Protein AF-A0A3B7TYJ6-F1 (afdb_monomer)

Foldseek 3Di:
DPPVVVVVVVLVVLVVVCVVVVVDDPDPPPPPDDPVVVVVVVVVVVVVVDDPDDPDDDDDDDDDDDDPVVVVVVVVLVVVLVVLLVVCLVVLPQLLVSCVSNVQDADQPVPPGRPSNVSSLVSVLSSCVPPDPVRDCDLVNVVVSVVVHDDLLSQLLVLVVLCVPVSSLQVSLRNLLVLCVDPVNNVSNLVSCLVVLPDLVRNLVSVPLLDQPDPPSLSSLLSSLVSLVVSLVSCVVVPPPPDRDPLLLSLVVNLVSVVSRDPLVVLLVSLVVCCPPPPSVVVSVSNVVSSCLVVVLVVCLPPPLDDLLVLCVVLVVLADPLLPDPSVVSSLSSLVSSQVDPPDDHCALLNVLVSNVVRHPPPPLALSVLLSLLVCLVSPVVSVVSSVRNLLSSLVVCVVVVPALLNLVVVVCVVVVNCCLPPVNLPGSSVVSSLVSLLVLLVPDPDVVLSVVLVVCVVVSNSNVSSCSSNVNDDD

Structure (mmCIF, N/CA/C/O backbone):
data_AF-A0A3B7TYJ6-F1
#
_entry.id   AF-A0A3B7TYJ6-F1
#
loop_
_atom_site.group_PDB
_atom_site.id
_atom_site.type_symbol
_atom_site.label_atom_id
_atom_site.label_alt_id
_atom_site.label_comp_id
_atom_site.label_asym_id
_atom_site.label_entity_id
_atom_site.label_seq_id
_atom_site.pdbx_PDB_ins_code
_atom_site.Cartn_x
_atom_site.Cartn_y
_atom_site.Cartn_z
_atom_site.occupancy
_atom_site.B_iso_or_equiv
_atom_site.auth_seq_id
_atom_site.auth_comp_id
_atom_site.auth_asym_id
_atom_site.auth_atom_id
_atom_site.pdbx_PDB_model_num
ATOM 1 N N . MET A 1 1 ? 13.142 -2.085 -59.074 1.00 41.47 1 MET A N 1
ATOM 2 C CA . MET A 1 1 ? 12.871 -3.526 -58.830 1.00 41.47 1 MET A CA 1
ATOM 3 C C . MET A 1 1 ? 14.109 -4.386 -58.510 1.00 41.47 1 MET A C 1
ATOM 5 O O . MET A 1 1 ? 13.929 -5.422 -57.892 1.00 41.47 1 MET A O 1
ATOM 9 N N . ARG A 1 2 ? 15.361 -3.999 -58.832 1.00 39.50 2 ARG A N 1
ATOM 10 C CA . ARG A 1 2 ? 16.549 -4.863 -58.598 1.00 39.50 2 ARG A CA 1
ATOM 11 C C . ARG A 1 2 ? 17.069 -4.937 -57.145 1.00 39.50 2 ARG A C 1
ATOM 13 O O . ARG A 1 2 ? 17.611 -5.964 -56.757 1.00 39.50 2 ARG A O 1
ATOM 20 N N . GLY A 1 3 ? 16.852 -3.913 -56.312 1.00 37.16 3 GLY A N 1
ATOM 21 C CA . GLY A 1 3 ? 17.405 -3.866 -54.943 1.00 37.16 3 GLY A CA 1
ATOM 22 C C . GLY A 1 3 ? 16.744 -4.796 -53.909 1.00 37.16 3 GLY A C 1
ATOM 23 O O . GLY A 1 3 ? 17.413 -5.269 -52.994 1.00 37.16 3 GLY A O 1
ATOM 24 N N . HIS A 1 4 ? 15.449 -5.106 -54.050 1.00 40.53 4 HIS A N 1
ATOM 25 C CA . HIS A 1 4 ? 14.736 -5.985 -53.107 1.00 40.53 4 HIS A CA 1
ATOM 26 C C . HIS A 1 4 ? 15.071 -7.472 -53.302 1.00 40.53 4 HIS A C 1
ATOM 28 O O . HIS A 1 4 ? 15.189 -8.199 -52.317 1.00 40.53 4 HIS A O 1
ATOM 34 N N . ASN A 1 5 ? 15.304 -7.903 -54.546 1.00 40.59 5 ASN A N 1
ATOM 35 C CA . ASN A 1 5 ? 15.668 -9.289 -54.857 1.00 40.59 5 ASN A CA 1
ATOM 36 C C . ASN A 1 5 ? 17.101 -9.621 -54.423 1.00 40.59 5 ASN A C 1
ATOM 38 O O . ASN A 1 5 ? 17.347 -10.728 -53.955 1.00 40.59 5 ASN A O 1
ATOM 42 N N . LEU A 1 6 ? 18.025 -8.652 -54.476 1.00 42.81 6 LEU A N 1
ATOM 43 C CA . LEU A 1 6 ? 19.396 -8.842 -53.986 1.00 42.81 6 LEU A CA 1
ATOM 44 C C . LEU A 1 6 ? 19.444 -9.065 -52.467 1.00 42.81 6 LEU A C 1
ATOM 46 O O . LEU A 1 6 ? 20.169 -9.933 -51.996 1.00 42.81 6 LEU A O 1
ATOM 50 N N . ARG A 1 7 ? 18.633 -8.325 -51.696 1.00 47.78 7 ARG A N 1
ATOM 51 C CA . ARG A 1 7 ? 18.534 -8.498 -50.234 1.00 47.78 7 ARG A CA 1
ATOM 52 C C . ARG A 1 7 ? 17.942 -9.856 -49.850 1.00 47.78 7 ARG A C 1
ATOM 54 O O . ARG A 1 7 ? 18.390 -10.457 -48.880 1.00 47.78 7 ARG A O 1
ATOM 61 N N . PHE A 1 8 ? 16.967 -10.345 -50.618 1.00 47.88 8 PHE A N 1
ATOM 62 C CA . PHE A 1 8 ? 16.379 -11.673 -50.417 1.00 47.88 8 PHE A CA 1
ATOM 63 C C . PHE A 1 8 ? 17.367 -12.799 -50.736 1.00 47.88 8 PHE A C 1
ATOM 65 O O . PHE A 1 8 ? 17.486 -13.737 -49.951 1.00 47.88 8 PHE A O 1
ATOM 72 N N . LEU A 1 9 ? 18.118 -12.682 -51.837 1.00 48.00 9 LEU A N 1
ATOM 73 C CA . LEU A 1 9 ? 19.169 -13.642 -52.180 1.00 48.00 9 LEU A CA 1
ATOM 74 C C . LEU A 1 9 ? 20.284 -13.640 -51.128 1.00 48.00 9 LEU A C 1
ATOM 76 O O . LEU A 1 9 ? 20.751 -14.696 -50.727 1.00 48.00 9 LEU A O 1
ATOM 80 N N . PHE A 1 10 ? 20.664 -12.461 -50.631 1.00 54.88 10 PHE A N 1
ATOM 81 C CA . PHE A 1 10 ? 21.682 -12.314 -49.595 1.00 54.88 10 PHE A CA 1
ATOM 82 C C . PHE A 1 10 ? 21.252 -12.940 -48.263 1.00 54.88 10 PHE A C 1
ATOM 84 O O . PHE A 1 10 ? 22.028 -13.672 -47.662 1.00 54.88 10 PHE A O 1
ATOM 91 N N . LEU A 1 11 ? 20.001 -12.742 -47.831 1.00 51.31 11 LEU A N 1
ATOM 92 C CA . LEU A 1 11 ? 19.458 -13.404 -46.638 1.00 51.31 11 LEU A CA 1
ATOM 93 C C . LEU A 1 11 ? 19.354 -14.925 -46.811 1.00 51.31 11 LEU A C 1
ATOM 95 O O . LEU A 1 11 ? 19.630 -15.656 -45.865 1.00 51.31 11 LEU A O 1
ATOM 99 N N . ALA A 1 12 ? 19.004 -15.412 -48.006 1.00 54.34 12 ALA A N 1
ATOM 100 C CA . ALA A 1 12 ? 18.980 -16.843 -48.306 1.00 54.34 12 ALA A CA 1
ATOM 101 C C . ALA A 1 12 ? 20.392 -17.455 -48.320 1.00 54.34 12 ALA A C 1
ATOM 103 O O . ALA A 1 12 ? 20.590 -18.548 -47.797 1.00 54.34 12 ALA A O 1
ATOM 104 N N . VAL A 1 13 ? 21.382 -16.731 -48.850 1.00 59.53 13 VAL A N 1
ATOM 105 C CA . VAL A 1 13 ? 22.797 -17.132 -48.851 1.00 59.53 13 VAL A CA 1
ATOM 106 C C . VAL A 1 13 ? 23.389 -17.073 -47.446 1.00 59.53 13 VAL A C 1
ATOM 108 O O . VAL A 1 13 ? 24.107 -17.989 -47.076 1.00 59.53 13 VAL A O 1
ATOM 111 N N . ILE A 1 14 ? 23.051 -16.072 -46.628 1.00 59.75 14 ILE A N 1
ATOM 112 C CA . ILE A 1 14 ? 23.445 -16.022 -45.212 1.00 59.75 14 ILE A CA 1
ATOM 113 C C . ILE A 1 14 ? 22.785 -17.160 -44.440 1.00 59.75 14 ILE A C 1
ATOM 115 O O . ILE A 1 14 ? 23.466 -17.837 -43.683 1.00 59.75 14 ILE A O 1
ATOM 119 N N . ALA A 1 15 ? 21.493 -17.419 -44.643 1.00 53.84 15 ALA A N 1
ATOM 120 C CA . ALA A 1 15 ? 20.815 -18.539 -44.000 1.00 53.84 15 ALA A CA 1
ATOM 121 C C . ALA A 1 15 ? 21.453 -19.878 -44.403 1.00 53.84 15 ALA A C 1
ATOM 123 O O . ALA A 1 15 ? 21.712 -20.710 -43.539 1.00 53.84 15 ALA A O 1
ATOM 124 N N . ALA A 1 16 ? 21.789 -20.061 -45.683 1.00 55.16 16 ALA A N 1
ATOM 125 C CA . ALA A 1 16 ? 22.496 -21.242 -46.174 1.00 55.16 16 ALA A CA 1
ATOM 126 C C . ALA A 1 16 ? 23.935 -21.332 -45.638 1.00 55.16 16 ALA A C 1
ATOM 128 O O . ALA A 1 16 ? 24.367 -22.406 -45.237 1.00 55.16 16 ALA A O 1
ATOM 129 N N . ALA A 1 17 ? 24.664 -20.217 -45.566 1.00 56.53 17 ALA A N 1
ATOM 130 C CA . ALA A 1 17 ? 26.027 -20.155 -45.046 1.00 56.53 17 ALA A CA 1
ATOM 131 C C . ALA A 1 17 ? 26.075 -20.383 -43.532 1.00 56.53 17 ALA A C 1
ATOM 133 O O . ALA A 1 17 ? 26.968 -21.070 -43.059 1.00 56.53 17 ALA A O 1
ATOM 134 N N . VAL A 1 18 ? 25.097 -19.882 -42.773 1.00 55.88 18 VAL A N 1
ATOM 135 C CA . VAL A 1 18 ? 24.935 -20.163 -41.339 1.00 55.88 18 VAL A CA 1
ATOM 136 C C . VAL A 1 18 ? 24.569 -21.632 -41.136 1.00 55.88 18 VAL A C 1
ATOM 138 O O . VAL A 1 18 ? 25.150 -22.282 -40.278 1.00 55.88 18 VAL A O 1
ATOM 141 N N . VAL A 1 19 ? 23.685 -22.202 -41.961 1.00 53.12 19 VAL A N 1
ATOM 142 C CA . VAL A 1 19 ? 23.383 -23.645 -41.936 1.00 53.12 19 VAL A CA 1
ATOM 143 C C . VAL A 1 19 ? 24.627 -24.486 -42.256 1.00 53.12 19 VAL A C 1
ATOM 145 O O . VAL A 1 19 ? 24.863 -25.489 -41.587 1.00 53.12 19 VAL A O 1
ATOM 148 N N . LEU A 1 20 ? 25.459 -24.066 -43.214 1.00 49.47 20 LEU A N 1
ATOM 149 C CA . LEU A 1 20 ? 26.693 -24.761 -43.601 1.00 49.47 20 LEU A CA 1
ATOM 150 C C . LEU A 1 20 ? 27.824 -24.601 -42.572 1.00 49.47 20 LEU A C 1
ATOM 152 O O . LEU A 1 20 ? 28.502 -25.577 -42.263 1.00 49.47 20 LEU A O 1
ATOM 156 N N . LEU A 1 21 ? 27.997 -23.411 -41.988 1.00 50.72 21 LEU A N 1
ATOM 157 C CA . LEU A 1 21 ? 28.971 -23.144 -40.920 1.00 50.72 21 LEU A CA 1
ATOM 158 C C . LEU A 1 21 ? 28.621 -23.891 -39.627 1.00 50.72 21 LEU A C 1
ATOM 160 O O . LEU A 1 21 ? 29.517 -24.307 -38.902 1.00 50.72 21 LEU A O 1
ATOM 164 N N . MET A 1 22 ? 27.330 -24.092 -39.354 1.00 51.97 22 MET A N 1
ATOM 165 C CA . MET A 1 22 ? 26.836 -24.768 -38.147 1.00 51.97 22 MET A CA 1
ATOM 166 C C . MET A 1 22 ? 26.726 -26.294 -38.316 1.00 51.97 22 MET A C 1
ATOM 168 O O . MET A 1 22 ? 26.668 -27.017 -37.323 1.00 51.97 22 MET A O 1
ATOM 172 N N . ALA A 1 23 ? 26.718 -26.803 -39.556 1.00 51.00 23 ALA A N 1
ATOM 173 C CA . ALA A 1 23 ? 26.835 -28.234 -39.850 1.00 51.00 23 ALA A CA 1
ATOM 174 C C . ALA A 1 23 ? 28.272 -28.768 -39.650 1.00 51.00 23 ALA A C 1
ATOM 176 O O . ALA A 1 23 ? 28.469 -29.976 -39.508 1.00 51.00 23 ALA A O 1
ATOM 177 N N . GLY A 1 24 ? 29.274 -27.883 -39.597 1.00 39.56 24 GLY A N 1
ATOM 178 C CA . GLY A 1 24 ? 30.649 -28.212 -39.227 1.00 39.56 24 GLY A CA 1
ATOM 179 C C . GLY A 1 24 ? 30.872 -28.075 -37.719 1.00 39.56 24 GLY A C 1
ATOM 180 O O . GLY A 1 24 ? 30.651 -27.013 -37.147 1.00 39.56 24 GLY A O 1
ATOM 181 N N . LYS A 1 25 ? 31.322 -29.148 -37.057 1.00 42.53 25 LYS A N 1
ATOM 182 C CA . LYS A 1 25 ? 31.663 -29.162 -35.621 1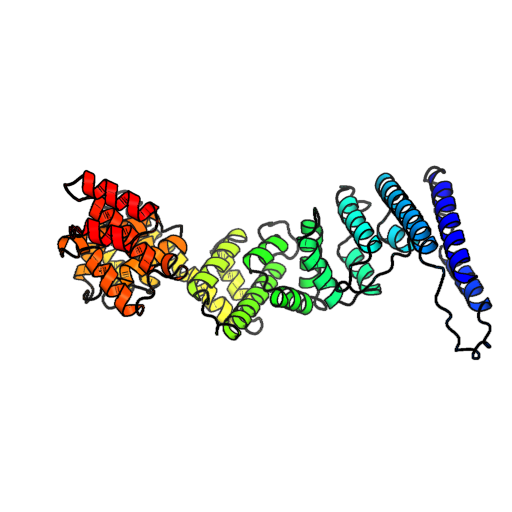.00 42.53 25 LYS A CA 1
ATOM 183 C C . LYS A 1 25 ? 32.537 -27.954 -35.229 1.00 42.53 25 LYS A C 1
ATOM 185 O O . LYS A 1 25 ? 33.644 -27.793 -35.739 1.00 42.53 25 LYS A O 1
ATOM 190 N N . GLN A 1 26 ? 32.058 -27.166 -34.261 1.00 58.06 26 GLN A N 1
ATOM 191 C CA . GLN A 1 26 ? 32.816 -26.146 -33.527 1.00 58.06 26 GLN A CA 1
ATOM 192 C C . GLN A 1 26 ? 34.172 -26.705 -33.066 1.00 58.06 26 GLN A C 1
ATOM 194 O O . GLN A 1 26 ? 34.207 -27.525 -32.149 1.00 58.06 26 GLN A O 1
ATOM 199 N N . ARG A 1 27 ? 35.273 -26.246 -33.679 1.00 40.56 27 ARG A N 1
ATOM 200 C CA . ARG A 1 27 ? 36.552 -25.962 -32.987 1.00 40.56 27 ARG A CA 1
ATOM 201 C C . ARG A 1 27 ? 37.657 -25.361 -33.862 1.00 40.56 27 ARG A C 1
ATOM 203 O O . ARG A 1 27 ? 38.569 -24.793 -33.286 1.00 40.56 27 ARG A O 1
ATOM 210 N N . GLN A 1 28 ? 37.592 -25.413 -35.197 1.00 40.03 28 GLN A N 1
ATOM 211 C CA . GLN A 1 28 ? 38.729 -24.975 -36.038 1.00 40.03 28 GLN A CA 1
ATOM 212 C C . GLN A 1 28 ? 38.506 -23.737 -36.927 1.00 40.03 28 GLN A C 1
ATOM 214 O O . GLN A 1 28 ? 39.451 -23.274 -37.551 1.00 40.03 28 GLN A O 1
ATOM 219 N N . CYS A 1 29 ? 37.313 -23.136 -36.972 1.00 37.97 29 CYS A N 1
ATOM 220 C CA . CYS A 1 29 ? 37.061 -22.003 -37.882 1.00 37.97 29 CYS A CA 1
ATOM 221 C C . CYS A 1 29 ? 37.241 -20.602 -37.270 1.00 37.97 29 CYS A C 1
ATOM 223 O O . CYS A 1 29 ? 37.058 -19.618 -37.981 1.00 37.97 29 CYS A O 1
ATOM 225 N N . LEU A 1 30 ? 37.605 -20.481 -35.988 1.00 40.22 30 LEU A N 1
ATOM 226 C CA . LEU A 1 30 ? 37.759 -19.166 -35.346 1.00 40.22 30 LEU A CA 1
ATOM 227 C C . LEU A 1 30 ? 39.056 -18.425 -35.724 1.00 40.22 30 LEU A C 1
ATOM 229 O O . LEU A 1 30 ? 39.147 -17.235 -35.448 1.00 40.22 30 LEU A O 1
ATOM 233 N N . GLU A 1 31 ? 40.011 -19.061 -36.411 1.00 37.56 31 GLU A N 1
ATOM 234 C CA . GLU A 1 31 ? 41.282 -18.409 -36.780 1.00 37.56 31 GLU A CA 1
ATOM 235 C C . GLU A 1 31 ? 41.363 -17.865 -38.218 1.00 37.56 31 GLU A C 1
ATOM 237 O O . GLU A 1 31 ? 42.342 -17.205 -38.548 1.00 37.56 31 GLU A O 1
ATOM 242 N N . LEU A 1 32 ? 40.359 -18.060 -39.086 1.00 37.50 32 LEU A N 1
ATOM 243 C CA . LEU A 1 32 ? 40.518 -17.742 -40.522 1.00 37.50 32 LEU A CA 1
ATOM 244 C C . LEU A 1 32 ? 39.551 -16.722 -41.128 1.00 37.50 32 LEU A C 1
ATOM 246 O O . LEU A 1 32 ? 39.594 -16.498 -42.336 1.00 37.50 32 LEU A O 1
ATOM 250 N N . ILE A 1 33 ? 38.703 -16.053 -40.345 1.00 43.50 33 ILE A N 1
ATOM 251 C CA . ILE A 1 33 ? 37.771 -15.068 -40.915 1.00 43.50 33 ILE A CA 1
ATOM 252 C C . ILE A 1 33 ? 37.774 -13.800 -40.068 1.00 43.50 33 ILE A C 1
ATOM 254 O O . ILE A 1 33 ? 36.984 -13.652 -39.136 1.00 43.50 33 ILE A O 1
ATOM 258 N N . SER A 1 34 ? 38.648 -12.848 -40.409 1.00 41.03 34 SER A N 1
ATOM 259 C CA . SER A 1 34 ? 38.498 -11.496 -39.881 1.00 41.03 34 SER A CA 1
ATOM 260 C C . SER A 1 34 ? 37.250 -10.866 -40.511 1.00 41.03 34 SER A C 1
ATOM 262 O O . SER A 1 34 ? 37.126 -10.692 -41.725 1.00 41.03 34 SER A O 1
ATOM 264 N N . ILE A 1 35 ? 36.287 -10.532 -39.655 1.00 45.75 35 ILE A N 1
ATOM 265 C CA . ILE A 1 35 ? 35.032 -9.836 -39.989 1.00 45.75 35 ILE A CA 1
ATOM 266 C C . ILE A 1 35 ? 35.306 -8.509 -40.733 1.00 45.75 35 ILE A C 1
ATOM 268 O O . ILE A 1 35 ? 34.479 -8.028 -41.509 1.00 45.75 35 ILE A O 1
ATOM 272 N N . GLU A 1 36 ? 36.508 -7.958 -40.564 1.00 41.59 36 GLU A N 1
ATOM 273 C CA . GLU A 1 36 ? 37.018 -6.774 -41.253 1.00 41.59 36 GLU A CA 1
ATOM 274 C C . GLU A 1 36 ? 37.175 -6.950 -42.775 1.00 41.59 36 GLU A C 1
ATOM 276 O O . GLU A 1 36 ? 37.028 -5.982 -43.522 1.00 41.59 36 GLU A O 1
ATOM 281 N N . TYR A 1 37 ? 37.439 -8.169 -43.260 1.00 44.19 37 TYR A N 1
ATOM 282 C CA . TYR A 1 37 ? 37.593 -8.437 -44.695 1.00 44.19 37 TYR A CA 1
ATOM 283 C C . TYR A 1 37 ? 36.244 -8.379 -45.428 1.00 44.19 37 TYR A C 1
ATOM 285 O O . TYR A 1 37 ? 36.121 -7.750 -46.481 1.00 44.19 37 TYR A O 1
ATOM 293 N N . PHE A 1 38 ? 35.199 -8.963 -44.834 1.00 43.06 38 PHE A N 1
ATOM 294 C CA . PHE A 1 38 ? 33.851 -8.944 -45.408 1.00 43.06 38 PHE A CA 1
ATOM 295 C C . PHE A 1 38 ? 33.183 -7.567 -45.310 1.00 43.06 38 PHE A C 1
ATOM 297 O O . PHE A 1 38 ? 32.465 -7.179 -46.234 1.00 43.06 38 PHE A O 1
ATOM 304 N N . SER A 1 39 ? 33.447 -6.789 -44.252 1.00 41.53 39 SER A N 1
ATOM 305 C CA . SER A 1 39 ? 32.905 -5.428 -44.141 1.00 41.53 39 SER A CA 1
ATOM 306 C C . SER A 1 39 ? 33.512 -4.476 -45.182 1.00 41.53 39 SER A C 1
ATOM 308 O O . SER A 1 39 ? 32.774 -3.711 -45.806 1.00 41.53 39 SER A O 1
ATOM 310 N N . LYS A 1 40 ? 34.823 -4.577 -45.454 1.00 43.22 40 LYS A N 1
ATOM 311 C CA . LYS A 1 40 ? 35.513 -3.779 -46.485 1.00 43.22 40 LYS A CA 1
ATOM 312 C C . LYS A 1 40 ? 35.042 -4.127 -47.902 1.00 43.22 40 LYS A C 1
ATOM 314 O O . LYS A 1 40 ? 34.790 -3.223 -48.696 1.00 43.22 40 LYS A O 1
ATOM 319 N N . GLN A 1 41 ? 34.838 -5.413 -48.198 1.00 44.75 41 GLN A N 1
ATOM 320 C CA . GLN A 1 41 ? 34.302 -5.874 -49.488 1.00 44.75 41 GLN A CA 1
ATOM 321 C C . GLN A 1 41 ? 32.851 -5.414 -49.718 1.00 44.75 41 GLN A C 1
ATOM 323 O O . GLN A 1 41 ? 32.492 -5.004 -50.821 1.00 44.75 41 GLN A O 1
ATOM 328 N N . TYR A 1 42 ? 32.018 -5.405 -48.672 1.00 42.72 42 TYR A N 1
ATOM 329 C CA . TYR A 1 42 ? 30.639 -4.920 -48.763 1.00 42.72 42 TYR A CA 1
ATOM 330 C C . TYR A 1 42 ? 30.565 -3.401 -48.992 1.00 42.72 42 TYR A C 1
ATOM 332 O O . TYR A 1 42 ? 29.799 -2.946 -49.841 1.00 42.72 42 TYR A O 1
ATOM 340 N N . ILE A 1 43 ? 31.394 -2.609 -48.301 1.00 44.34 43 ILE A N 1
ATOM 341 C CA . ILE A 1 43 ? 31.463 -1.152 -48.510 1.00 44.34 43 ILE A CA 1
ATOM 342 C C . ILE A 1 43 ? 31.942 -0.826 -49.935 1.00 44.34 43 ILE A C 1
ATOM 344 O O . ILE A 1 43 ? 31.362 0.046 -50.585 1.00 44.34 43 ILE A O 1
ATOM 348 N N . ALA A 1 44 ? 32.918 -1.568 -50.470 1.00 38.81 44 ALA A N 1
ATOM 349 C CA . ALA A 1 44 ? 33.373 -1.413 -51.854 1.00 38.81 44 ALA A CA 1
ATOM 350 C C . ALA A 1 44 ? 32.277 -1.774 -52.879 1.00 38.81 44 ALA A C 1
ATOM 352 O O . ALA A 1 44 ? 32.077 -1.057 -53.859 1.00 38.81 44 ALA A O 1
ATOM 353 N N . ALA A 1 45 ? 31.510 -2.839 -52.627 1.00 38.91 45 ALA A N 1
ATOM 354 C CA . ALA A 1 45 ? 30.429 -3.276 -53.511 1.00 38.91 45 ALA A CA 1
ATOM 355 C C . ALA A 1 45 ? 29.224 -2.316 -53.518 1.00 38.91 45 ALA A C 1
ATOM 357 O O . ALA A 1 45 ? 28.602 -2.125 -54.560 1.00 38.91 45 ALA A O 1
ATOM 358 N N . VAL A 1 46 ? 28.904 -1.686 -52.383 1.00 38.59 46 VAL A N 1
ATOM 359 C CA . VAL A 1 46 ? 27.815 -0.698 -52.281 1.00 38.59 46 VAL A CA 1
ATOM 360 C C . VAL A 1 46 ? 28.214 0.652 -52.892 1.00 38.59 46 VAL A C 1
ATOM 362 O O . VAL A 1 46 ? 27.378 1.307 -53.511 1.00 38.59 46 VAL A O 1
ATOM 365 N N . SER A 1 47 ? 29.489 1.041 -52.799 1.00 40.38 47 SER A N 1
ATOM 366 C CA . SER A 1 47 ? 29.999 2.293 -53.386 1.00 40.38 47 SER A CA 1
ATOM 367 C C . SER A 1 47 ? 29.925 2.300 -54.921 1.00 40.38 47 SER A C 1
ATOM 369 O O . SER A 1 47 ? 29.630 3.333 -55.517 1.00 40.38 47 SER A O 1
ATOM 371 N N . ASN A 1 48 ? 30.086 1.132 -55.556 1.00 36.72 48 ASN A N 1
ATOM 372 C CA . ASN A 1 48 ? 30.071 0.961 -57.016 1.00 36.72 48 ASN A CA 1
ATOM 373 C C . ASN A 1 48 ? 28.666 0.908 -57.655 1.00 36.72 48 ASN A C 1
ATOM 375 O O . ASN A 1 48 ? 28.557 0.727 -58.865 1.00 36.72 48 ASN A O 1
ATOM 379 N N . VAL A 1 49 ? 27.587 1.056 -56.877 1.00 39.81 49 VAL A N 1
ATOM 380 C CA . VAL A 1 49 ? 26.193 1.058 -57.381 1.00 39.81 49 VAL A CA 1
ATOM 381 C C . VAL A 1 49 ? 25.592 2.477 -57.412 1.00 39.81 49 VAL A C 1
ATOM 383 O O . VAL A 1 49 ? 24.417 2.664 -57.724 1.00 39.81 49 VAL A O 1
ATOM 386 N N . SER A 1 50 ? 26.399 3.501 -57.130 1.00 35.00 50 SER A N 1
ATOM 387 C CA . SER A 1 50 ? 25.970 4.903 -57.137 1.00 35.00 50 SER A CA 1
ATOM 388 C C . SER A 1 50 ? 26.103 5.505 -58.542 1.00 35.00 50 SER A C 1
ATOM 390 O O . SER A 1 50 ? 27.119 6.114 -58.858 1.00 35.00 50 SER A O 1
ATOM 392 N N . ASP A 1 51 ? 25.089 5.330 -59.389 1.00 32.69 51 ASP A N 1
ATOM 393 C CA . ASP A 1 51 ? 24.940 6.123 -60.618 1.00 32.69 51 ASP A CA 1
ATOM 394 C C . ASP A 1 51 ? 24.243 7.465 -60.274 1.00 32.69 51 ASP A C 1
ATOM 396 O O . ASP A 1 51 ? 23.162 7.424 -59.670 1.00 32.69 51 ASP A O 1
ATOM 400 N N . PRO A 1 52 ? 24.824 8.651 -60.568 1.00 35.16 52 PRO A N 1
ATOM 401 C CA . PRO A 1 52 ? 24.305 9.938 -60.094 1.00 35.16 52 PRO A CA 1
ATOM 402 C C . PRO A 1 52 ? 23.107 10.504 -60.872 1.00 35.16 52 PRO A C 1
ATOM 404 O O . PRO A 1 52 ? 22.558 11.517 -60.438 1.00 35.16 52 PRO A O 1
ATOM 407 N N . ASP A 1 53 ? 22.665 9.892 -61.974 1.00 35.06 53 ASP A N 1
ATOM 408 C CA . ASP A 1 53 ? 21.649 10.488 -62.853 1.00 35.06 53 ASP A CA 1
ATOM 409 C C . ASP A 1 53 ? 20.344 9.685 -62.919 1.00 35.06 53 ASP A C 1
ATOM 411 O O . ASP A 1 53 ? 20.125 8.814 -63.756 1.00 35.06 53 ASP A O 1
ATOM 415 N N . SER A 1 54 ? 19.40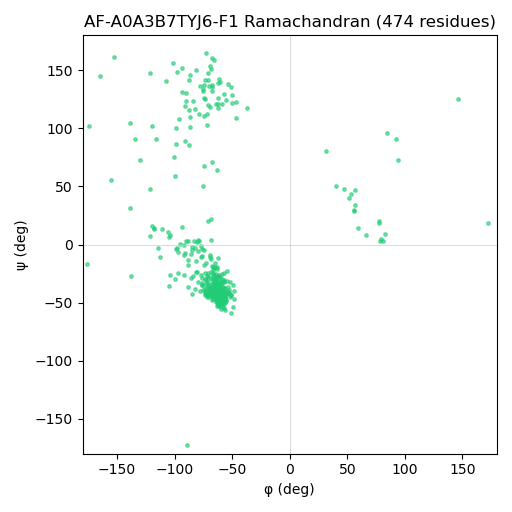4 10.014 -62.030 1.00 31.47 54 SER A N 1
ATOM 416 C CA . SER A 1 54 ? 17.978 9.715 -62.246 1.00 31.47 54 SER A CA 1
ATOM 417 C C . SER A 1 54 ? 17.065 10.667 -61.467 1.00 31.47 54 SER A C 1
ATOM 419 O O . SER A 1 54 ? 16.188 10.273 -60.699 1.00 31.47 54 SER A O 1
ATOM 421 N N . ARG A 1 55 ? 17.245 11.975 -61.691 1.00 32.59 55 ARG A N 1
ATOM 422 C CA . ARG A 1 55 ? 16.221 12.997 -61.414 1.00 32.59 55 ARG A CA 1
ATOM 423 C C . ARG A 1 55 ? 15.506 13.394 -62.707 1.00 32.59 55 ARG A C 1
ATOM 425 O O . ARG A 1 55 ? 15.717 14.482 -63.218 1.00 32.59 55 ARG A O 1
ATOM 432 N N . ALA A 1 56 ? 14.616 12.543 -63.205 1.00 32.09 56 ALA A N 1
ATOM 433 C CA . ALA A 1 56 ? 13.496 12.959 -64.052 1.00 32.09 56 ALA A CA 1
ATOM 434 C C . ALA A 1 56 ? 12.468 11.822 -64.139 1.00 32.09 56 ALA A C 1
ATOM 436 O O . ALA A 1 56 ? 12.850 10.660 -64.189 1.00 32.09 56 ALA A O 1
ATOM 437 N N . LEU A 1 57 ? 11.182 12.188 -64.201 1.00 26.14 57 LEU A N 1
ATOM 438 C CA . LEU A 1 57 ? 9.973 11.344 -64.294 1.00 26.14 57 LEU A CA 1
ATOM 439 C C . LEU A 1 57 ? 9.293 10.993 -62.959 1.00 26.14 57 LEU A C 1
ATOM 441 O O . LEU A 1 57 ? 9.256 9.854 -62.497 1.00 26.14 57 LEU A O 1
ATOM 445 N N . ARG A 1 58 ? 8.644 12.017 -62.387 1.00 32.09 58 ARG A N 1
ATOM 446 C CA . ARG A 1 58 ? 7.390 11.866 -61.632 1.00 32.09 58 ARG A CA 1
ATOM 447 C C . ARG A 1 58 ? 6.197 12.096 -62.572 1.00 32.09 58 ARG A C 1
ATOM 449 O O . ARG A 1 58 ? 6.302 12.910 -63.482 1.00 32.09 58 ARG A O 1
ATOM 456 N N . TYR A 1 59 ? 5.080 11.452 -62.219 1.00 31.50 59 TYR A N 1
ATOM 457 C CA . TYR A 1 59 ? 3.701 11.551 -62.734 1.00 31.50 59 TYR A CA 1
ATOM 458 C C . TYR A 1 59 ? 3.280 10.593 -63.857 1.00 31.50 59 TYR A C 1
ATOM 460 O O . TYR A 1 59 ? 3.339 10.920 -65.033 1.00 31.50 59 TYR A O 1
ATOM 468 N N . ALA A 1 60 ? 2.739 9.439 -63.446 1.00 27.27 60 ALA A N 1
ATOM 469 C CA . ALA A 1 60 ? 1.388 8.986 -63.809 1.00 27.27 60 ALA A CA 1
ATOM 470 C C . ALA A 1 60 ? 1.059 7.686 -63.046 1.00 27.27 60 ALA A C 1
ATOM 472 O O . ALA A 1 60 ? 1.518 6.602 -63.396 1.00 27.27 60 ALA A O 1
ATOM 473 N N . SER A 1 61 ? 0.271 7.789 -61.975 1.00 30.53 61 SER A N 1
ATOM 474 C CA . SER A 1 61 ? -0.314 6.640 -61.278 1.00 30.53 61 SER A CA 1
ATOM 475 C C . SER A 1 61 ? -1.578 6.167 -62.000 1.00 30.53 61 SER A C 1
ATOM 477 O O . SER A 1 61 ? -2.570 6.891 -62.038 1.00 30.53 61 SER A O 1
ATOM 479 N N . LYS A 1 62 ? -1.565 4.931 -62.515 1.00 28.61 62 LYS A N 1
ATOM 480 C CA . LYS A 1 62 ? -2.781 4.136 -62.761 1.00 28.61 62 LYS A CA 1
ATOM 481 C C . LYS A 1 62 ? -3.037 3.241 -61.538 1.00 28.61 62 LYS A C 1
ATOM 483 O O . LYS A 1 62 ? -2.095 2.582 -61.097 1.00 28.61 62 LYS A O 1
ATOM 488 N N . PRO A 1 63 ? -4.261 3.189 -60.984 1.00 34.41 63 PRO A N 1
ATOM 489 C CA . PRO A 1 63 ? -4.603 2.262 -59.917 1.00 34.41 63 PRO A CA 1
ATOM 490 C C . PRO A 1 63 ? -5.129 0.952 -60.515 1.00 34.41 63 PRO A C 1
ATOM 492 O O . PRO A 1 63 ? -6.018 0.961 -61.362 1.00 34.41 63 PRO A O 1
ATOM 495 N N . GLY A 1 64 ? -4.596 -0.177 -60.055 1.00 40.28 64 GLY A N 1
ATOM 496 C CA . GLY A 1 64 ? -5.157 -1.496 -60.342 1.00 40.28 64 GLY A CA 1
ATOM 497 C C . GLY A 1 64 ? -4.083 -2.567 -60.466 1.00 40.28 64 GLY A C 1
ATOM 498 O O . GLY A 1 64 ? -3.206 -2.448 -61.312 1.00 40.28 64 GLY A O 1
ATOM 499 N N . ILE A 1 65 ? -4.232 -3.630 -59.668 1.00 37.69 65 ILE A N 1
ATOM 500 C CA . ILE A 1 65 ? -3.431 -4.869 -59.633 1.00 37.69 65 ILE A CA 1
ATOM 501 C C . ILE A 1 65 ? -2.157 -4.754 -58.771 1.00 37.69 65 ILE A C 1
ATOM 503 O O . ILE A 1 65 ? -1.114 -4.283 -59.210 1.00 37.69 65 ILE A O 1
ATOM 507 N N . GLY A 1 66 ? -2.235 -5.198 -57.510 1.00 34.47 66 GLY A N 1
ATOM 508 C CA . GLY A 1 66 ? -1.055 -5.290 -56.635 1.00 34.47 66 GLY A CA 1
ATOM 509 C C . GLY A 1 66 ? -1.304 -5.643 -55.163 1.00 34.47 66 GLY A C 1
ATOM 510 O O . GLY A 1 66 ? -0.445 -5.362 -54.325 1.00 34.47 66 GLY A O 1
ATOM 511 N N . THR A 1 67 ? -2.463 -6.205 -54.810 1.00 36.09 67 THR A N 1
ATOM 512 C CA . THR A 1 67 ? -2.818 -6.523 -53.414 1.00 36.09 67 THR A CA 1
ATOM 513 C C . THR A 1 67 ? -2.547 -7.978 -53.013 1.00 36.09 67 THR A C 1
ATOM 515 O O . THR A 1 67 ? -2.273 -8.213 -51.840 1.00 36.09 67 THR A O 1
ATOM 518 N N . GLU A 1 68 ? -2.506 -8.941 -53.940 1.00 39.97 68 GLU A N 1
ATOM 519 C CA . GLU A 1 68 ? -2.275 -10.359 -53.592 1.00 39.97 68 GLU A CA 1
ATOM 520 C C . GLU A 1 68 ? -0.790 -10.730 -53.406 1.00 39.97 68 GLU A C 1
ATOM 522 O O . GLU A 1 68 ? -0.442 -11.442 -52.461 1.00 39.97 68 GLU A O 1
ATOM 527 N N . GLU A 1 69 ? 0.131 -10.187 -54.210 1.00 38.09 69 GLU A N 1
ATOM 528 C CA . GLU A 1 69 ? 1.561 -10.551 -54.122 1.00 38.09 69 GLU A CA 1
ATOM 529 C C . GLU A 1 69 ? 2.249 -10.060 -52.831 1.00 38.09 69 GLU A C 1
ATOM 531 O O . GLU A 1 69 ? 3.213 -10.668 -52.356 1.00 38.09 69 GLU A O 1
ATOM 536 N N . ARG A 1 70 ? 1.726 -9.004 -52.187 1.00 45.66 70 ARG A N 1
ATOM 537 C CA . ARG A 1 70 ? 2.228 -8.526 -50.882 1.00 45.66 70 ARG A CA 1
ATOM 538 C C . ARG A 1 70 ? 1.884 -9.484 -49.730 1.00 45.66 70 ARG A C 1
ATOM 540 O O . ARG A 1 70 ? 2.631 -9.555 -48.749 1.00 45.66 70 ARG A O 1
ATOM 547 N N . GLY A 1 71 ? 0.795 -10.248 -49.848 1.00 42.72 71 GLY A N 1
ATOM 548 C CA . GLY A 1 71 ? 0.373 -11.225 -48.838 1.00 42.72 71 GLY A CA 1
ATOM 549 C C . GLY A 1 71 ? 1.249 -12.482 -48.822 1.00 42.72 71 GLY A C 1
ATOM 550 O O . GLY A 1 71 ? 1.609 -12.988 -47.759 1.00 42.72 71 GLY A O 1
ATOM 551 N N . ILE A 1 72 ? 1.679 -12.947 -49.998 1.00 49.97 72 ILE A N 1
ATOM 552 C CA . ILE A 1 72 ? 2.502 -14.160 -50.129 1.00 49.97 72 ILE A CA 1
ATOM 553 C C . ILE A 1 72 ? 3.941 -13.897 -49.656 1.00 49.97 72 ILE A C 1
ATOM 555 O O . ILE A 1 72 ? 4.496 -14.679 -48.879 1.00 49.97 72 ILE A O 1
ATOM 559 N N . GLY A 1 73 ? 4.527 -12.756 -50.041 1.00 58.75 73 GLY A N 1
ATOM 560 C CA . GLY A 1 73 ? 5.885 -12.381 -49.630 1.00 58.75 73 GLY A CA 1
ATOM 561 C C . GLY A 1 73 ? 6.033 -12.140 -48.122 1.00 58.75 73 GLY A C 1
ATOM 562 O O . GLY A 1 73 ? 7.037 -12.532 -47.526 1.00 58.75 73 GLY A O 1
ATOM 563 N N . SER A 1 74 ? 5.022 -11.549 -47.477 1.00 62.78 74 SER A N 1
ATOM 564 C CA . SER A 1 74 ? 5.025 -11.326 -46.022 1.00 62.78 74 SER A CA 1
ATOM 565 C C . SER A 1 74 ? 4.840 -12.625 -45.227 1.00 62.78 74 SER A C 1
ATOM 567 O O . SER A 1 74 ? 5.519 -12.826 -44.218 1.00 62.78 74 SER A O 1
ATOM 569 N N . SER A 1 75 ? 4.005 -13.551 -45.710 1.00 69.25 75 SER A N 1
ATOM 570 C CA . SER A 1 75 ? 3.820 -14.882 -45.112 1.00 69.25 75 SER A CA 1
ATOM 571 C C . SER A 1 75 ? 5.102 -15.725 -45.146 1.00 69.25 75 SER A C 1
ATOM 573 O O . SER A 1 75 ? 5.507 -16.288 -44.125 1.00 69.25 75 SER A O 1
ATOM 575 N N . LEU A 1 76 ? 5.806 -15.753 -46.286 1.00 72.44 76 LEU A N 1
ATOM 576 C CA . LEU A 1 76 ? 7.067 -16.490 -46.420 1.00 72.44 76 LEU A CA 1
ATOM 577 C C . LEU A 1 76 ? 8.169 -15.902 -45.522 1.00 72.44 76 LEU A C 1
ATOM 579 O O . LEU A 1 76 ? 8.867 -16.642 -44.829 1.00 72.44 76 LEU A O 1
ATOM 583 N N . LYS A 1 77 ? 8.280 -14.567 -45.478 1.00 70.50 77 LYS A N 1
ATOM 584 C CA . LYS A 1 77 ? 9.229 -13.858 -44.607 1.00 70.50 77 LYS A CA 1
ATOM 585 C C . LYS A 1 77 ? 8.992 -14.199 -43.131 1.00 70.50 77 LYS A C 1
ATOM 587 O O . LYS A 1 77 ? 9.940 -14.490 -42.408 1.00 70.50 77 LYS A O 1
ATOM 592 N N . ASN A 1 78 ? 7.732 -14.239 -42.695 1.00 75.44 78 ASN A N 1
ATOM 593 C CA . ASN A 1 78 ? 7.380 -14.581 -41.316 1.00 75.44 78 ASN A CA 1
ATOM 594 C C . ASN A 1 78 ? 7.760 -16.024 -40.949 1.00 75.44 78 ASN A C 1
ATOM 596 O O . ASN A 1 78 ? 8.317 -16.227 -39.871 1.00 75.44 78 ASN A O 1
ATOM 600 N N . LYS A 1 79 ? 7.540 -16.996 -41.850 1.00 78.94 79 LYS A N 1
ATOM 601 C CA . LYS A 1 79 ? 7.957 -18.399 -41.654 1.00 78.94 79 LYS A CA 1
ATOM 602 C C . LYS A 1 79 ? 9.478 -18.557 -41.565 1.00 78.94 79 LYS A C 1
ATOM 604 O O . LYS A 1 79 ? 9.967 -19.383 -40.790 1.00 78.94 79 LYS A O 1
ATOM 609 N N . LEU A 1 80 ? 10.226 -17.763 -42.336 1.00 76.94 80 LEU A N 1
ATOM 610 C CA . LEU A 1 80 ? 11.689 -17.729 -42.263 1.00 76.94 80 LEU A CA 1
ATOM 611 C C . LEU A 1 80 ? 12.165 -17.203 -40.906 1.00 76.94 80 LEU A C 1
ATOM 613 O O . LEU A 1 80 ? 13.029 -17.829 -40.297 1.00 76.94 80 LEU A O 1
ATOM 617 N N . TYR A 1 81 ? 11.564 -16.125 -40.393 1.00 77.62 81 TYR A N 1
ATOM 618 C CA . TYR A 1 81 ? 11.865 -15.634 -39.045 1.00 77.62 81 TYR A CA 1
ATOM 619 C C . TYR A 1 81 ? 11.544 -16.671 -37.966 1.00 77.62 81 TYR A C 1
ATOM 621 O O . TYR A 1 81 ? 12.385 -16.918 -37.108 1.00 77.62 81 TYR A O 1
ATOM 629 N N . ASP A 1 82 ? 10.379 -17.320 -38.022 1.00 80.69 82 ASP A N 1
ATOM 630 C CA . ASP A 1 82 ? 9.989 -18.326 -37.022 1.00 80.69 82 ASP A CA 1
ATOM 631 C C . ASP A 1 82 ? 10.966 -19.509 -37.001 1.00 80.69 82 ASP A C 1
ATOM 633 O O . ASP A 1 82 ? 11.377 -19.982 -35.938 1.00 80.69 82 ASP A O 1
ATOM 637 N N . SER A 1 83 ? 11.413 -19.935 -38.184 1.00 83.50 83 SER A N 1
ATOM 638 C CA . SER A 1 83 ? 12.449 -20.959 -38.316 1.00 83.50 83 SER A CA 1
ATOM 639 C C . SER A 1 83 ? 13.784 -20.469 -37.752 1.00 83.50 83 SER A C 1
ATOM 641 O O . SER A 1 83 ? 14.405 -21.174 -36.959 1.00 83.50 83 SER A O 1
ATOM 643 N N . ALA A 1 84 ? 14.209 -19.252 -38.103 1.00 83.50 84 ALA A N 1
ATOM 644 C CA . ALA A 1 84 ? 15.467 -18.673 -37.641 1.00 83.50 84 ALA A CA 1
ATOM 645 C C . ALA A 1 84 ? 15.517 -18.525 -36.113 1.00 83.50 84 ALA A C 1
ATOM 647 O O . ALA A 1 84 ? 16.497 -18.947 -35.507 1.00 83.50 84 ALA A O 1
ATOM 648 N N . PHE A 1 85 ? 14.459 -18.013 -35.474 1.00 85.31 85 PHE A N 1
ATOM 649 C CA . PHE A 1 85 ? 14.387 -17.893 -34.013 1.00 85.31 85 PHE A CA 1
ATOM 650 C C . PHE A 1 85 ? 14.372 -19.260 -33.318 1.00 85.31 85 PHE A C 1
ATOM 652 O O . PHE A 1 85 ? 15.038 -19.434 -32.298 1.00 85.31 85 PHE A O 1
ATOM 659 N N . LYS A 1 86 ? 13.677 -20.259 -33.881 1.00 86.06 86 LYS A N 1
ATOM 660 C CA . LYS A 1 86 ? 13.684 -21.631 -33.349 1.00 86.06 86 LYS A CA 1
ATOM 661 C C . LYS A 1 86 ? 15.081 -22.254 -33.400 1.00 86.06 86 LYS A C 1
ATOM 663 O O . LYS A 1 86 ? 15.508 -22.889 -32.437 1.00 86.06 86 LYS A O 1
ATOM 668 N N . TRP A 1 87 ? 15.797 -22.068 -34.508 1.00 86.88 87 TRP A N 1
ATOM 669 C CA . TRP A 1 87 ? 17.170 -22.548 -34.655 1.00 86.88 87 TRP A CA 1
ATOM 670 C C . TRP A 1 87 ? 18.144 -21.793 -33.756 1.00 86.88 87 TRP A C 1
ATOM 672 O O . TRP A 1 87 ? 18.950 -22.425 -33.081 1.00 86.88 87 TRP A O 1
ATOM 682 N N . ALA A 1 88 ? 18.033 -20.466 -33.692 1.00 87.44 88 ALA A N 1
ATOM 683 C CA . ALA A 1 88 ? 18.834 -19.639 -32.801 1.00 87.44 88 ALA A CA 1
ATOM 684 C C . ALA A 1 88 ? 18.697 -20.100 -31.345 1.00 87.44 88 ALA A C 1
ATOM 686 O O . ALA A 1 88 ? 19.702 -20.241 -30.656 1.00 87.44 88 ALA A O 1
ATOM 687 N N . LEU A 1 89 ? 17.473 -20.433 -30.918 1.00 85.56 89 LEU A N 1
ATOM 688 C CA . LEU A 1 89 ? 17.203 -20.902 -29.561 1.00 85.56 89 LEU A CA 1
ATOM 689 C C . LEU A 1 89 ? 17.830 -22.276 -29.309 1.00 85.56 89 LEU A C 1
ATOM 691 O O . LEU A 1 89 ? 18.459 -22.481 -28.278 1.00 85.56 89 LEU A O 1
ATOM 695 N N . LYS A 1 90 ? 17.711 -23.195 -30.277 1.00 86.75 90 LYS A N 1
ATOM 696 C CA . LYS A 1 90 ? 18.315 -24.536 -30.211 1.00 86.75 90 LYS A CA 1
ATOM 697 C C . LYS A 1 90 ? 19.843 -24.496 -30.107 1.00 86.75 90 LYS A C 1
ATOM 699 O O . LYS A 1 90 ? 20.431 -25.401 -29.528 1.00 86.75 90 LYS A O 1
ATOM 704 N N . PHE A 1 91 ? 20.472 -23.489 -30.703 1.00 85.12 91 PHE A N 1
ATOM 705 C CA . PHE A 1 91 ? 21.926 -23.352 -30.744 1.00 85.12 91 PHE A CA 1
ATOM 706 C C . PHE A 1 91 ? 22.468 -22.265 -29.813 1.00 85.12 91 PHE A C 1
ATOM 708 O O . PHE A 1 91 ? 23.635 -21.908 -29.940 1.00 85.12 91 PHE A O 1
ATOM 715 N N . HIS A 1 92 ? 21.638 -21.722 -28.916 1.00 85.00 92 HIS A N 1
ATOM 716 C CA . HIS A 1 92 ? 22.017 -20.646 -27.995 1.00 85.00 92 HIS A CA 1
ATOM 717 C C . HIS A 1 92 ? 22.761 -19.498 -28.705 1.00 85.00 92 HIS A C 1
ATOM 719 O O . HIS A 1 92 ? 23.810 -19.026 -28.267 1.00 85.00 92 HIS A O 1
ATOM 725 N N . MET A 1 93 ? 22.225 -19.036 -29.836 1.00 86.50 93 MET A N 1
ATOM 726 C CA . MET A 1 93 ? 22.863 -17.979 -30.618 1.00 86.50 93 MET A CA 1
ATOM 727 C C . MET A 1 93 ? 22.836 -16.644 -29.861 1.00 86.50 93 MET A C 1
ATOM 729 O O . MET A 1 93 ? 21.800 -16.230 -29.345 1.00 86.50 93 MET A O 1
ATOM 733 N N . ASN A 1 94 ? 23.952 -15.916 -29.841 1.00 86.06 94 ASN A N 1
ATOM 734 C CA . ASN A 1 94 ? 24.002 -14.619 -29.171 1.00 86.06 94 ASN A CA 1
ATOM 735 C C . ASN A 1 94 ? 22.933 -13.645 -29.744 1.00 86.06 94 ASN A C 1
ATOM 737 O O . ASN A 1 94 ? 22.889 -13.454 -30.968 1.00 86.06 94 ASN A O 1
ATOM 741 N N . PRO A 1 95 ? 22.105 -12.986 -28.905 1.00 88.88 95 PRO A N 1
ATOM 742 C CA . PRO A 1 95 ? 21.034 -12.107 -29.381 1.00 88.88 95 PRO A CA 1
ATOM 743 C C . PRO A 1 95 ? 21.501 -10.947 -30.269 1.00 88.88 95 PRO A C 1
ATOM 745 O O . PRO A 1 95 ? 20.784 -10.569 -31.198 1.00 88.88 95 PRO A O 1
ATOM 748 N N . LYS A 1 96 ? 22.709 -10.411 -30.041 1.00 87.19 96 LYS A N 1
ATOM 749 C CA . LYS A 1 96 ? 23.309 -9.349 -30.868 1.00 87.19 96 LYS A CA 1
ATOM 750 C C . LYS A 1 96 ? 23.621 -9.841 -32.280 1.00 87.19 96 LYS A C 1
ATOM 752 O O . LYS A 1 96 ? 23.335 -9.141 -33.250 1.00 87.19 96 LYS A O 1
ATOM 757 N N . LEU A 1 97 ? 24.186 -11.045 -32.398 1.00 85.00 97 LEU A N 1
ATOM 758 C CA . LEU A 1 97 ? 24.455 -11.666 -33.697 1.00 85.00 97 LEU A CA 1
ATOM 759 C C . LEU A 1 97 ? 23.145 -11.908 -34.448 1.00 85.00 97 LEU A C 1
ATOM 761 O O . LEU A 1 97 ? 23.041 -11.574 -35.625 1.00 85.00 97 LEU A O 1
ATOM 765 N N . LEU A 1 98 ? 22.132 -12.430 -33.754 1.00 85.69 98 LEU A N 1
ATOM 766 C CA . LEU A 1 98 ? 20.831 -12.693 -34.355 1.00 85.69 98 LEU A CA 1
ATOM 767 C C . LEU A 1 98 ? 20.164 -11.408 -34.861 1.00 85.69 98 LEU A C 1
ATOM 769 O O . LEU A 1 98 ? 19.643 -11.397 -35.974 1.00 85.69 98 LEU A O 1
ATOM 773 N N . LEU A 1 99 ? 20.238 -10.316 -34.091 1.00 84.62 99 LEU A N 1
ATOM 774 C CA . LEU A 1 99 ? 19.731 -9.006 -34.506 1.00 84.62 99 LEU A CA 1
ATOM 775 C C . LEU A 1 99 ? 20.397 -8.528 -35.807 1.00 84.62 99 LEU A C 1
ATOM 777 O O . LEU A 1 99 ? 19.709 -8.072 -36.722 1.00 84.62 99 LEU A O 1
ATOM 781 N N . TYR A 1 100 ? 21.725 -8.664 -35.893 1.00 83.88 100 TYR A N 1
ATOM 782 C CA . TYR A 1 100 ? 22.507 -8.285 -37.070 1.00 83.88 100 TYR A CA 1
ATOM 783 C C . TYR A 1 100 ? 22.148 -9.131 -38.299 1.00 83.88 100 TYR A C 1
ATOM 785 O O . TYR A 1 100 ? 21.849 -8.582 -39.358 1.00 83.88 100 TYR A O 1
ATOM 793 N N . LEU A 1 101 ? 22.118 -10.461 -38.155 1.00 79.31 101 LEU A N 1
ATOM 794 C CA . LEU A 1 101 ? 21.828 -11.395 -39.252 1.00 79.31 101 LEU A CA 1
ATOM 795 C C . LEU A 1 101 ? 20.425 -11.204 -39.828 1.00 79.31 101 LEU A C 1
ATOM 797 O O . LEU A 1 101 ? 20.214 -11.309 -41.035 1.00 79.31 101 LEU A O 1
ATOM 801 N N . LEU A 1 102 ? 19.460 -10.928 -38.956 1.00 76.75 102 LEU A N 1
ATOM 802 C CA . LEU A 1 102 ? 18.058 -10.780 -39.325 1.00 76.75 102 LEU A CA 1
ATOM 803 C C . LEU A 1 102 ? 17.694 -9.368 -39.796 1.00 76.75 102 LEU A C 1
ATOM 805 O O . LEU A 1 102 ? 16.573 -9.176 -40.285 1.00 76.75 102 LEU A O 1
ATOM 809 N N . ASN A 1 103 ? 18.625 -8.412 -39.656 1.00 79.56 103 ASN A N 1
ATOM 810 C CA . ASN A 1 103 ? 18.446 -6.989 -39.940 1.00 79.56 103 ASN A CA 1
ATOM 811 C C . ASN A 1 103 ? 17.069 -6.497 -39.467 1.00 79.56 103 ASN A C 1
ATOM 813 O O . ASN A 1 103 ? 16.281 -5.956 -40.248 1.00 79.56 103 ASN A O 1
ATOM 817 N N . VAL A 1 104 ? 16.752 -6.805 -38.205 1.00 74.44 104 VAL A N 1
ATOM 818 C CA . VAL A 1 104 ? 15.443 -6.530 -37.608 1.00 74.44 104 VAL A CA 1
ATOM 819 C C . VAL A 1 104 ? 15.234 -5.013 -37.602 1.00 74.44 104 VAL A C 1
ATOM 821 O O . VAL A 1 104 ? 16.038 -4.300 -36.997 1.00 74.44 104 VAL A O 1
ATOM 824 N N . PRO A 1 105 ? 14.214 -4.493 -38.307 1.00 69.38 105 PRO A N 1
ATOM 825 C CA . PRO A 1 105 ? 13.962 -3.063 -38.329 1.00 69.38 105 PRO A CA 1
ATOM 826 C C . PRO A 1 105 ? 13.439 -2.606 -36.964 1.00 69.38 105 PRO A C 1
ATOM 828 O O . PRO A 1 105 ? 12.571 -3.246 -36.374 1.00 69.38 105 PRO A O 1
ATOM 831 N N . PHE A 1 106 ? 13.955 -1.476 -36.489 1.00 65.62 106 PHE A N 1
ATOM 832 C CA . PHE A 1 106 ? 13.448 -0.779 -35.314 1.00 65.62 106 PHE A CA 1
ATOM 833 C C . PHE A 1 106 ? 12.502 0.309 -35.811 1.00 65.62 106 PHE A C 1
ATOM 835 O O . PHE A 1 106 ? 12.944 1.276 -36.430 1.00 65.62 106 PHE A O 1
ATOM 842 N N . SER A 1 107 ? 11.205 0.113 -35.608 1.00 61.12 107 SER A N 1
ATOM 843 C CA . SER A 1 107 ? 10.205 1.168 -35.800 1.00 61.12 107 SER A CA 1
ATOM 844 C C . SER A 1 107 ? 9.901 1.780 -34.435 1.00 61.12 107 SER A C 1
ATOM 846 O O . SER A 1 107 ? 9.993 1.068 -33.433 1.00 61.12 107 SER A O 1
ATOM 848 N N . HIS A 1 108 ? 9.565 3.075 -34.379 1.00 57.50 108 HIS A N 1
ATOM 849 C CA . HIS A 1 108 ? 9.272 3.749 -33.111 1.00 57.50 108 HIS A CA 1
ATOM 850 C C . HIS A 1 108 ? 8.241 2.960 -32.282 1.00 57.50 108 HIS A C 1
ATOM 852 O O . HIS A 1 108 ? 7.218 2.539 -32.831 1.00 57.50 108 HIS A O 1
ATOM 858 N N . PRO A 1 109 ? 8.457 2.799 -30.965 1.00 54.53 109 PRO A N 1
ATOM 859 C CA . PRO A 1 109 ? 7.654 1.926 -30.105 1.00 54.53 109 PRO A CA 1
ATOM 860 C C . PRO A 1 109 ? 6.172 2.326 -29.992 1.00 54.53 109 PRO A C 1
ATOM 862 O O . PRO A 1 109 ? 5.370 1.548 -29.492 1.00 54.53 109 PRO A O 1
ATOM 865 N N . HIS A 1 110 ? 5.786 3.521 -30.455 1.00 55.28 110 HIS A N 1
ATOM 866 C CA . HIS A 1 110 ? 4.411 4.034 -30.374 1.00 55.28 110 HIS A CA 1
ATOM 867 C C . HIS A 1 110 ? 3.518 3.648 -31.567 1.00 55.28 110 HIS A C 1
ATOM 869 O O . HIS A 1 110 ? 2.302 3.801 -31.483 1.00 55.28 110 HIS A O 1
ATOM 875 N N . ALA A 1 111 ? 4.089 3.142 -32.663 1.00 44.81 111 ALA A N 1
ATOM 876 C CA . ALA A 1 111 ? 3.337 2.681 -33.827 1.00 44.81 111 ALA A CA 1
ATOM 877 C C . ALA A 1 111 ? 3.647 1.201 -34.043 1.00 44.81 111 ALA A C 1
ATOM 879 O O . ALA A 1 111 ? 4.732 0.888 -34.518 1.00 44.81 111 ALA A O 1
ATOM 880 N N . GLU A 1 112 ? 2.719 0.326 -33.632 1.00 53.16 112 GLU A N 1
ATOM 881 C CA . GLU A 1 112 ? 2.744 -1.131 -33.844 1.00 53.16 112 GLU A CA 1
ATOM 882 C C . GLU A 1 112 ? 4.163 -1.707 -33.874 1.00 53.16 112 GLU A C 1
ATOM 884 O O . GLU A 1 112 ? 4.736 -1.921 -34.945 1.00 53.16 112 GLU A O 1
ATOM 889 N N . MET A 1 113 ? 4.737 -1.912 -32.682 1.00 63.38 113 MET A N 1
ATOM 890 C CA . MET A 1 113 ? 6.068 -2.489 -32.502 1.00 63.38 113 MET A CA 1
ATOM 891 C C . MET A 1 113 ? 6.315 -3.586 -33.542 1.00 63.38 113 MET A C 1
ATOM 893 O O . MET A 1 113 ? 5.560 -4.562 -33.600 1.00 63.38 113 MET A O 1
ATOM 897 N N . ASP A 1 114 ? 7.325 -3.384 -34.405 1.00 72.62 114 ASP A N 1
ATOM 898 C CA . ASP A 1 114 ? 7.535 -4.245 -35.571 1.00 72.62 114 ASP A CA 1
ATOM 899 C C . ASP A 1 114 ? 7.511 -5.707 -35.122 1.00 72.62 114 ASP A C 1
ATOM 901 O O . ASP A 1 114 ? 8.208 -6.100 -34.181 1.00 72.62 114 ASP A O 1
ATOM 905 N N . ARG A 1 115 ? 6.693 -6.523 -35.791 1.00 77.00 115 ARG A N 1
ATOM 906 C CA . ARG A 1 115 ? 6.471 -7.923 -35.407 1.00 77.00 115 ARG A CA 1
ATOM 907 C C . ARG A 1 115 ? 7.789 -8.689 -35.229 1.00 77.00 115 ARG A C 1
ATOM 909 O O . ARG A 1 115 ? 7.863 -9.589 -34.396 1.00 77.00 115 ARG A O 1
ATOM 916 N N . ASN A 1 116 ? 8.831 -8.353 -35.990 1.00 79.88 116 ASN A N 1
ATOM 917 C CA . ASN A 1 116 ? 10.136 -9.004 -35.897 1.00 79.88 116 ASN A CA 1
ATOM 918 C C . ASN A 1 116 ? 10.959 -8.484 -34.718 1.00 79.88 116 ASN A C 1
ATOM 920 O O . ASN A 1 116 ? 11.690 -9.270 -34.116 1.00 79.88 116 ASN A O 1
ATOM 924 N N . PHE A 1 117 ? 10.812 -7.208 -34.354 1.00 83.88 117 PHE A N 1
ATOM 925 C CA . PHE A 1 117 ? 11.408 -6.664 -33.138 1.00 83.88 117 PHE A CA 1
ATOM 926 C C . PHE A 1 117 ? 10.807 -7.319 -31.893 1.00 83.88 117 PHE A C 1
ATOM 928 O O . PHE A 1 117 ? 11.553 -7.826 -31.060 1.00 83.88 117 PHE A O 1
ATOM 935 N N . GLY A 1 118 ? 9.480 -7.462 -31.823 1.00 85.06 118 GLY A N 1
ATOM 936 C CA . GLY A 1 118 ? 8.839 -8.205 -30.732 1.00 85.06 118 GLY A CA 1
ATOM 937 C C . GLY A 1 118 ? 9.260 -9.673 -30.658 1.00 85.06 118 GLY A C 1
ATOM 938 O O . GLY A 1 118 ? 9.572 -10.177 -29.580 1.00 85.06 118 GLY A O 1
ATOM 939 N N . ARG A 1 119 ? 9.380 -10.355 -31.806 1.00 85.62 119 ARG A N 1
ATOM 940 C CA . ARG A 1 119 ? 9.926 -11.726 -31.862 1.00 85.62 119 ARG A CA 1
ATOM 941 C C . ARG A 1 119 ? 11.364 -11.800 -31.346 1.00 85.62 119 ARG A C 1
ATOM 943 O O . ARG A 1 119 ? 11.706 -12.752 -30.648 1.00 85.62 119 ARG A O 1
ATOM 950 N N . TRP A 1 120 ? 12.190 -10.805 -31.659 1.00 89.19 120 TRP A N 1
ATOM 951 C CA . TRP A 1 120 ? 13.558 -10.734 -31.157 1.00 89.19 120 TRP A CA 1
ATOM 952 C C . TRP A 1 120 ? 13.616 -10.466 -29.647 1.00 89.19 120 TRP A C 1
ATOM 954 O O . TRP A 1 120 ? 14.401 -11.113 -28.962 1.00 89.19 120 TRP A O 1
ATOM 964 N N . ILE A 1 121 ? 12.745 -9.617 -29.096 1.00 89.25 121 ILE A N 1
ATOM 965 C CA . ILE A 1 121 ? 12.641 -9.427 -27.639 1.00 89.25 121 ILE A CA 1
ATOM 966 C C . ILE A 1 121 ? 12.219 -10.727 -26.941 1.00 89.25 121 ILE A C 1
ATOM 968 O O . ILE A 1 121 ? 12.868 -11.144 -25.986 1.00 89.25 121 ILE A O 1
ATOM 972 N N . HIS A 1 122 ? 11.211 -11.440 -27.454 1.00 88.62 122 HIS A N 1
ATOM 973 C CA . HIS A 1 122 ? 10.848 -12.760 -26.921 1.00 88.62 122 HIS A CA 1
ATOM 974 C C . HIS A 1 122 ? 11.998 -13.766 -27.000 1.00 88.62 122 HIS A C 1
ATOM 976 O O . HIS A 1 122 ? 12.146 -14.614 -26.119 1.00 88.62 122 HIS A O 1
ATOM 982 N N . TYR A 1 123 ? 12.817 -13.687 -28.051 1.00 90.12 123 TYR A N 1
ATOM 983 C CA . TYR A 1 123 ? 14.031 -14.481 -28.135 1.00 90.12 123 TYR A CA 1
ATOM 984 C C . TYR A 1 123 ? 15.019 -14.122 -27.022 1.00 90.12 123 TYR A C 1
ATOM 986 O O . TYR A 1 123 ? 15.507 -15.037 -26.371 1.00 90.12 123 TYR A O 1
ATOM 994 N N . VAL A 1 124 ? 15.275 -12.833 -26.766 1.00 89.69 124 VAL A N 1
ATOM 995 C CA . VAL A 1 124 ? 16.142 -12.372 -25.664 1.00 89.69 124 VAL A CA 1
ATOM 996 C C . VAL A 1 124 ? 15.633 -12.897 -24.321 1.00 89.69 124 VAL A C 1
ATOM 998 O O . VAL A 1 124 ? 16.409 -13.496 -23.583 1.00 89.69 124 VAL A O 1
ATOM 1001 N N . ILE A 1 125 ? 14.332 -12.767 -24.044 1.00 88.81 125 ILE A N 1
ATOM 1002 C CA . ILE A 1 125 ? 13.699 -13.264 -22.809 1.00 88.81 125 ILE A CA 1
ATOM 1003 C C . ILE A 1 125 ? 13.956 -14.768 -22.630 1.00 88.81 125 ILE A C 1
ATOM 1005 O O . ILE A 1 125 ? 14.410 -15.212 -21.576 1.00 88.81 125 ILE A O 1
ATOM 1009 N N . LYS A 1 126 ? 13.723 -15.569 -23.678 1.00 88.31 126 LYS A N 1
ATOM 1010 C CA . LYS A 1 126 ? 13.984 -17.017 -23.634 1.00 88.31 126 LYS A CA 1
ATOM 1011 C C . LYS A 1 126 ? 15.470 -17.331 -23.539 1.00 88.31 126 LYS A C 1
ATOM 1013 O O . LYS A 1 126 ? 15.846 -18.276 -22.855 1.00 88.31 126 LYS A O 1
ATOM 1018 N N . PHE A 1 127 ? 16.312 -16.553 -24.205 1.00 86.75 127 PHE A N 1
ATOM 1019 C CA . PHE A 1 127 ? 17.754 -16.727 -24.179 1.00 86.75 127 PHE A CA 1
ATOM 1020 C C . PHE A 1 127 ? 18.325 -16.495 -22.773 1.00 86.75 127 PHE A C 1
ATOM 1022 O O . PHE A 1 127 ? 19.146 -17.282 -22.318 1.00 86.75 127 PHE A O 1
ATOM 1029 N N . GLU A 1 128 ? 17.828 -15.496 -22.038 1.00 81.31 128 GLU A N 1
ATOM 1030 C CA . GLU A 1 128 ? 18.214 -15.259 -20.639 1.00 81.31 128 GLU A CA 1
ATOM 1031 C C . GLU A 1 128 ? 17.810 -16.384 -19.675 1.00 81.31 128 GLU A C 1
ATOM 1033 O O . GLU A 1 128 ? 18.355 -16.477 -18.574 1.00 81.31 128 GLU A O 1
ATOM 1038 N N . SER A 1 129 ? 16.852 -17.236 -20.051 1.00 79.56 129 SER A N 1
ATOM 1039 C CA . SER A 1 129 ? 16.472 -18.389 -19.227 1.00 79.56 129 SER A CA 1
ATOM 1040 C C . SER A 1 129 ? 17.519 -19.510 -19.240 1.00 79.56 129 SER A C 1
ATOM 1042 O O . SER A 1 129 ? 17.512 -20.364 -18.353 1.00 79.56 129 SER A O 1
ATOM 1044 N N . PHE A 1 130 ? 18.452 -19.499 -20.200 1.00 78.31 130 PHE A N 1
ATOM 1045 C CA . PHE A 1 130 ? 19.573 -20.431 -20.215 1.00 78.31 130 PHE A CA 1
ATOM 1046 C C . PHE A 1 130 ? 20.587 -20.019 -19.139 1.00 78.31 130 PHE A C 1
ATOM 1048 O O . PHE A 1 130 ? 21.244 -18.991 -19.256 1.00 78.31 130 PHE A O 1
ATOM 1055 N N . GLN A 1 131 ? 20.708 -20.818 -18.076 1.00 57.53 131 GLN A N 1
ATOM 1056 C CA . GLN A 1 131 ? 21.537 -20.534 -16.891 1.00 57.53 131 GLN A CA 1
ATOM 1057 C C . GLN A 1 131 ? 23.063 -20.625 -17.125 1.00 57.53 131 GLN A C 1
ATOM 1059 O O . GLN A 1 131 ? 23.819 -20.798 -16.174 1.00 57.53 131 GLN A O 1
ATOM 1064 N N . ASP A 1 132 ? 23.539 -20.534 -18.366 1.00 67.12 132 ASP A N 1
ATOM 1065 C CA . ASP A 1 132 ? 24.969 -20.624 -18.664 1.00 67.12 132 ASP A CA 1
ATOM 1066 C C . ASP A 1 132 ? 25.640 -19.245 -18.547 1.00 67.12 132 ASP A C 1
ATOM 1068 O O . ASP A 1 132 ? 25.428 -18.352 -19.375 1.00 67.12 132 ASP A O 1
ATOM 1072 N N . GLU A 1 133 ? 26.468 -19.073 -17.512 1.00 60.25 133 GLU A N 1
ATOM 1073 C CA . GLU A 1 133 ? 27.226 -17.843 -17.252 1.00 60.25 133 GLU A CA 1
ATOM 1074 C C . GLU A 1 133 ? 28.125 -17.441 -18.430 1.00 60.25 133 GLU A C 1
ATOM 1076 O O . GLU A 1 133 ? 28.307 -16.246 -18.675 1.00 60.25 133 GLU A O 1
ATOM 1081 N N . ALA A 1 134 ? 28.625 -18.408 -19.212 1.00 59.72 134 ALA A N 1
ATOM 1082 C CA . ALA A 1 134 ? 29.511 -18.147 -20.348 1.00 59.72 134 ALA A CA 1
ATOM 1083 C C . ALA A 1 134 ? 28.816 -17.407 -21.507 1.00 59.72 134 ALA A C 1
ATOM 1085 O O . ALA A 1 134 ? 29.482 -16.803 -22.350 1.00 59.72 134 ALA A O 1
ATOM 1086 N N . HIS A 1 135 ? 27.481 -17.419 -21.543 1.00 62.31 135 HIS A N 1
ATOM 1087 C CA . HIS A 1 135 ? 26.676 -16.846 -22.621 1.00 62.31 135 HIS A CA 1
ATOM 1088 C C . HIS A 1 135 ? 25.762 -15.708 -22.146 1.00 62.31 135 HIS A C 1
ATOM 1090 O O . HIS A 1 135 ? 24.866 -15.290 -22.883 1.00 62.31 135 HIS A O 1
ATOM 1096 N N . ARG A 1 136 ? 25.989 -15.168 -20.938 1.00 67.06 136 ARG A N 1
ATOM 1097 C CA . ARG A 1 136 ? 25.128 -14.142 -20.340 1.00 67.06 136 ARG A CA 1
ATOM 1098 C C . ARG A 1 136 ? 25.112 -12.860 -21.179 1.00 67.06 136 ARG A C 1
ATOM 1100 O O . ARG A 1 136 ? 26.128 -12.203 -21.396 1.00 67.06 136 ARG A O 1
ATOM 1107 N N . PHE A 1 137 ? 23.924 -12.479 -21.631 1.00 79.00 137 PHE A N 1
ATOM 1108 C CA . PHE A 1 137 ? 23.686 -11.219 -22.322 1.00 79.00 137 PHE A CA 1
ATOM 1109 C C . PHE A 1 137 ? 23.413 -10.133 -21.273 1.00 79.00 137 PHE A C 1
ATOM 1111 O O . PHE A 1 137 ? 22.343 -10.111 -20.678 1.00 79.00 137 PHE A O 1
ATOM 1118 N N . SER A 1 138 ? 24.417 -9.301 -20.967 1.00 84.38 138 SER A N 1
ATOM 1119 C CA . SER A 1 138 ? 24.315 -8.319 -19.876 1.00 84.38 138 SER A CA 1
ATOM 1120 C C . SER A 1 138 ? 23.337 -7.185 -20.187 1.00 84.38 138 SER A C 1
ATOM 1122 O O . SER A 1 138 ? 23.180 -6.781 -21.343 1.00 84.38 138 SER A O 1
ATOM 1124 N N . GLU A 1 139 ? 22.781 -6.588 -19.135 1.00 89.19 139 GLU A N 1
ATOM 1125 C CA . GLU A 1 139 ? 21.881 -5.433 -19.191 1.00 89.19 139 GLU A CA 1
ATOM 1126 C C . GLU A 1 139 ? 22.549 -4.260 -19.931 1.00 89.19 139 GLU A C 1
ATOM 1128 O O . GLU A 1 139 ? 21.963 -3.647 -20.821 1.00 89.19 139 GLU A O 1
ATOM 1133 N N . SER A 1 140 ? 23.839 -4.021 -19.667 1.00 89.88 140 SER A N 1
ATOM 1134 C CA . SER A 1 140 ? 24.634 -3.000 -20.362 1.00 89.88 140 SER A CA 1
ATOM 1135 C C . SER A 1 140 ? 24.836 -3.281 -21.852 1.00 89.88 140 SER A C 1
ATOM 1137 O O . SER A 1 140 ? 24.860 -2.351 -22.660 1.00 89.88 140 SER A O 1
ATOM 1139 N N . THR A 1 141 ? 24.982 -4.551 -22.239 1.00 89.44 141 THR A N 1
ATOM 1140 C CA . THR A 1 141 ? 25.128 -4.942 -23.646 1.00 89.44 141 THR A CA 1
ATOM 1141 C C . THR A 1 141 ? 23.805 -4.776 -24.377 1.00 89.44 141 THR A C 1
ATOM 1143 O O . THR A 1 141 ? 23.792 -4.268 -25.499 1.00 89.44 141 THR A O 1
ATOM 1146 N N . PHE A 1 142 ? 22.699 -5.167 -23.742 1.00 90.31 142 PHE A N 1
ATOM 1147 C CA . PHE A 1 142 ? 21.363 -4.995 -24.296 1.00 90.31 142 PHE A CA 1
ATOM 1148 C C . PHE A 1 142 ? 21.002 -3.517 -24.451 1.00 90.31 142 PHE A C 1
ATOM 1150 O O . PHE A 1 142 ? 20.606 -3.110 -25.541 1.00 90.31 142 PHE A O 1
ATOM 1157 N N . TYR A 1 143 ? 21.237 -2.699 -23.420 1.00 91.62 143 TYR A N 1
ATOM 1158 C CA . TYR A 1 143 ? 20.989 -1.259 -23.473 1.00 91.62 143 TYR A CA 1
ATOM 1159 C C . TYR A 1 143 ? 21.766 -0.587 -24.607 1.00 91.62 143 TYR A C 1
ATOM 1161 O O . TYR A 1 143 ? 21.168 0.035 -25.478 1.00 91.62 143 TYR A O 1
ATOM 1169 N N . LYS A 1 144 ? 23.091 -0.787 -24.666 1.00 90.62 144 LYS A N 1
ATOM 1170 C CA . LYS A 1 144 ? 23.936 -0.208 -25.726 1.00 90.62 144 LYS A CA 1
ATOM 1171 C C . LYS A 1 144 ? 23.516 -0.659 -27.119 1.00 90.62 144 LYS A C 1
ATOM 1173 O O . LYS A 1 144 ? 23.674 0.085 -28.079 1.00 90.62 144 LYS A O 1
ATOM 1178 N N . LEU A 1 145 ? 23.014 -1.886 -27.256 1.00 88.88 145 LEU A N 1
ATOM 1179 C CA . LEU A 1 145 ? 22.515 -2.375 -28.536 1.00 88.88 145 LEU A CA 1
ATOM 1180 C C . LEU A 1 145 ? 21.276 -1.590 -28.978 1.00 88.88 145 LEU A C 1
ATOM 1182 O O . LEU A 1 145 ? 21.207 -1.172 -30.135 1.00 88.88 145 LEU A O 1
ATOM 1186 N N . LEU A 1 146 ? 20.336 -1.366 -28.059 1.00 89.25 146 LEU A N 1
ATOM 1187 C CA . LEU A 1 146 ? 19.122 -0.593 -28.309 1.00 89.25 146 LEU A CA 1
ATOM 1188 C C . LEU A 1 146 ? 19.417 0.894 -28.534 1.00 89.25 146 LEU A C 1
ATOM 1190 O O . LEU A 1 146 ? 18.845 1.480 -29.447 1.00 89.25 146 LEU A O 1
ATOM 1194 N N . GLU A 1 147 ? 20.376 1.468 -27.809 1.00 90.38 147 GLU A N 1
ATOM 1195 C CA . GLU A 1 147 ? 20.817 2.865 -27.942 1.00 90.38 147 GLU A CA 1
ATOM 1196 C C . GLU A 1 147 ? 21.330 3.199 -29.356 1.00 90.38 147 GLU A C 1
ATOM 1198 O O . GLU A 1 147 ? 21.220 4.331 -29.818 1.00 90.38 147 GLU A O 1
ATOM 1203 N N . THR A 1 148 ? 21.814 2.210 -30.122 1.00 87.75 148 THR A N 1
ATOM 1204 C CA . THR A 1 148 ? 22.185 2.436 -31.536 1.00 87.75 148 THR A CA 1
ATOM 1205 C C . THR A 1 148 ? 20.993 2.688 -32.468 1.00 87.75 148 THR A C 1
ATOM 1207 O O . THR A 1 148 ? 21.196 2.974 -33.655 1.00 87.75 148 THR A O 1
ATOM 1210 N N . LYS A 1 149 ? 19.758 2.508 -31.980 1.00 83.19 149 LYS A N 1
ATOM 1211 C CA . LYS A 1 149 ? 18.522 2.505 -32.780 1.00 83.19 149 LYS A CA 1
ATOM 1212 C C . LYS A 1 149 ? 17.356 3.262 -32.150 1.00 83.19 149 LYS A C 1
ATOM 1214 O O . LYS A 1 149 ? 16.494 3.708 -32.899 1.00 83.19 149 LYS A O 1
ATOM 1219 N N . LEU A 1 150 ? 17.312 3.372 -30.828 1.00 86.50 150 LEU A N 1
ATOM 1220 C CA . LEU A 1 150 ? 16.226 3.969 -30.056 1.00 86.50 150 LEU A CA 1
ATOM 1221 C C . LEU A 1 150 ? 16.763 5.124 -29.213 1.00 86.50 150 LEU A C 1
ATOM 1223 O O . LEU A 1 150 ? 17.901 5.074 -28.745 1.00 86.50 150 LEU A O 1
ATOM 1227 N N . THR A 1 151 ? 15.935 6.145 -28.994 1.00 90.38 151 THR A N 1
ATOM 1228 C CA . THR A 1 151 ? 16.250 7.183 -28.005 1.00 90.38 151 THR A CA 1
ATOM 1229 C C . THR A 1 151 ? 16.086 6.633 -26.589 1.00 90.38 151 THR A C 1
ATOM 1231 O O . THR A 1 151 ? 15.455 5.594 -26.373 1.00 90.38 151 THR A O 1
ATOM 1234 N N . THR A 1 152 ? 16.633 7.339 -25.602 1.00 91.62 152 THR A N 1
ATOM 1235 C CA . THR A 1 152 ? 16.463 6.993 -24.186 1.00 91.62 152 THR A CA 1
ATOM 1236 C C . THR A 1 152 ? 14.986 6.945 -23.789 1.00 91.62 152 THR A C 1
ATOM 1238 O O . THR A 1 152 ? 14.568 6.042 -23.069 1.00 91.62 152 THR A O 1
ATOM 1241 N N . GLU A 1 153 ? 14.170 7.865 -24.304 1.00 89.81 153 GLU A N 1
ATOM 1242 C CA . GLU A 1 153 ? 12.724 7.923 -24.068 1.00 89.81 153 GLU A CA 1
ATOM 1243 C C . GLU A 1 153 ? 12.007 6.721 -24.682 1.00 89.81 153 GLU A C 1
ATOM 1245 O O . GLU A 1 153 ? 11.182 6.087 -24.023 1.00 89.81 153 GLU A O 1
ATOM 1250 N N . ASP A 1 154 ? 12.355 6.368 -25.921 1.00 89.00 154 ASP A N 1
ATOM 1251 C CA . ASP A 1 154 ? 11.809 5.191 -26.594 1.00 89.00 154 ASP A CA 1
ATOM 1252 C C . ASP A 1 154 ? 12.169 3.899 -25.844 1.00 89.00 154 ASP A C 1
ATOM 1254 O O . ASP A 1 154 ? 11.333 3.001 -25.734 1.00 89.00 154 ASP A O 1
ATOM 1258 N N . MET A 1 155 ? 13.381 3.807 -25.282 1.00 92.00 155 MET A N 1
ATOM 1259 C CA . MET A 1 155 ? 13.798 2.673 -24.450 1.00 92.00 155 MET A CA 1
ATOM 1260 C C . MET A 1 155 ? 13.024 2.599 -23.130 1.00 92.00 155 MET A C 1
ATOM 1262 O O . MET A 1 155 ? 12.551 1.520 -22.779 1.00 92.00 155 MET A O 1
ATOM 1266 N N . ALA A 1 156 ? 12.827 3.722 -22.430 1.00 91.69 156 ALA A N 1
ATOM 1267 C CA . ALA A 1 156 ? 12.033 3.749 -21.199 1.00 91.69 156 ALA A CA 1
ATOM 1268 C C . ALA A 1 156 ? 10.588 3.293 -21.453 1.00 91.69 156 ALA A C 1
ATOM 1270 O O . ALA A 1 156 ? 10.054 2.450 -20.733 1.00 91.69 156 ALA A O 1
ATOM 1271 N N . MET A 1 157 ? 9.973 3.791 -22.530 1.00 88.38 157 MET A N 1
ATOM 1272 C CA . MET A 1 157 ? 8.620 3.401 -22.931 1.00 88.38 157 MET A CA 1
ATOM 1273 C C . MET A 1 157 ? 8.543 1.931 -23.358 1.00 88.38 157 MET A C 1
ATOM 1275 O O . MET A 1 157 ? 7.574 1.246 -23.027 1.00 88.38 157 MET A O 1
ATOM 1279 N N . LEU A 1 158 ? 9.564 1.428 -24.060 1.00 89.88 158 LEU A N 1
ATOM 1280 C CA . LEU A 1 158 ? 9.671 0.014 -24.404 1.00 89.88 158 LEU A CA 1
ATOM 1281 C C . LEU A 1 158 ? 9.711 -0.844 -23.139 1.00 89.88 158 LEU A C 1
ATOM 1283 O O . LEU A 1 158 ? 8.865 -1.721 -22.995 1.00 89.88 158 LEU A O 1
ATOM 1287 N N . PHE A 1 159 ? 10.646 -0.597 -22.219 1.00 92.38 159 PHE A N 1
ATOM 1288 C CA . PHE A 1 159 ? 10.790 -1.426 -21.020 1.00 92.38 159 PHE A CA 1
ATOM 1289 C C . PHE A 1 159 ? 9.567 -1.349 -20.112 1.00 92.38 159 PHE A C 1
ATOM 1291 O O . PHE A 1 159 ? 9.165 -2.378 -19.583 1.00 92.38 159 PHE A O 1
ATOM 1298 N N . GLN A 1 160 ? 8.915 -0.189 -20.024 1.00 89.38 160 GLN A N 1
ATOM 1299 C CA . GLN A 1 160 ? 7.629 -0.065 -19.346 1.00 89.38 160 GLN A CA 1
ATOM 1300 C C . GLN A 1 160 ? 6.546 -0.939 -20.001 1.00 89.38 160 GLN A C 1
ATOM 1302 O O . GLN A 1 160 ? 5.762 -1.587 -19.317 1.00 89.38 160 GLN A O 1
ATOM 1307 N N . SER A 1 161 ? 6.492 -0.991 -21.336 1.00 88.12 161 SER A N 1
ATOM 1308 C CA . SER A 1 161 ? 5.502 -1.818 -22.040 1.00 88.12 161 SER A CA 1
ATOM 1309 C C . SER A 1 161 ? 5.732 -3.324 -21.859 1.00 88.12 161 SER A C 1
ATOM 1311 O O . SER A 1 161 ? 4.764 -4.089 -21.856 1.00 88.12 161 SER A O 1
ATOM 1313 N N . LEU A 1 162 ? 6.988 -3.750 -21.667 1.00 89.81 162 LEU A N 1
ATOM 1314 C CA . LEU A 1 162 ? 7.351 -5.158 -21.481 1.00 89.81 162 LEU A CA 1
ATOM 1315 C C . LEU A 1 162 ? 6.794 -5.759 -20.183 1.00 89.81 162 LEU A C 1
ATOM 1317 O O . LEU A 1 162 ? 6.630 -6.973 -20.127 1.00 89.81 162 LEU A O 1
ATOM 1321 N N . GLU A 1 163 ? 6.428 -4.944 -19.191 1.00 86.38 163 GLU A N 1
ATOM 1322 C CA . GLU A 1 163 ? 5.731 -5.408 -17.977 1.00 86.38 163 GLU A CA 1
ATOM 1323 C C . GLU A 1 163 ? 4.408 -6.113 -18.300 1.00 86.38 163 GLU A C 1
ATOM 1325 O O . GLU A 1 163 ? 3.988 -7.048 -17.627 1.00 86.38 163 GLU A O 1
ATOM 1330 N N . THR A 1 164 ? 3.746 -5.695 -19.380 1.00 86.12 164 THR A N 1
ATOM 1331 C CA . THR A 1 164 ? 2.468 -6.286 -19.805 1.00 86.12 164 THR A CA 1
ATOM 1332 C C . THR A 1 164 ? 2.639 -7.540 -20.662 1.00 86.12 164 THR A C 1
ATOM 1334 O O . THR A 1 164 ? 1.652 -8.168 -21.053 1.00 86.12 164 THR A O 1
ATOM 1337 N N . TRP A 1 165 ? 3.879 -7.905 -21.001 1.00 86.12 165 TRP A N 1
ATOM 1338 C CA . TRP A 1 165 ? 4.157 -9.033 -21.878 1.00 86.12 165 TRP A CA 1
ATOM 1339 C C . TRP A 1 165 ? 4.251 -10.333 -21.079 1.00 86.12 165 TRP A C 1
ATOM 1341 O O . TRP A 1 165 ? 4.877 -10.354 -20.017 1.00 86.12 165 TRP A O 1
ATOM 1351 N N . PRO A 1 166 ? 3.735 -11.454 -21.615 1.00 81.00 166 PRO A N 1
ATOM 1352 C CA . PRO A 1 166 ? 4.007 -12.767 -21.046 1.00 81.00 166 PRO A CA 1
ATOM 1353 C C . PRO A 1 166 ? 5.521 -12.998 -20.955 1.00 81.00 166 PRO A C 1
ATOM 1355 O O . PRO A 1 166 ? 6.227 -12.877 -21.960 1.00 81.00 166 PRO A O 1
ATOM 1358 N N . ASP A 1 167 ? 6.001 -13.301 -19.748 1.00 83.69 167 ASP A N 1
ATOM 1359 C CA . ASP A 1 167 ? 7.412 -13.521 -19.400 1.00 83.69 167 ASP A CA 1
ATOM 1360 C C . ASP A 1 167 ? 8.329 -12.278 -19.521 1.00 83.69 167 ASP A C 1
ATOM 1362 O O . ASP A 1 167 ? 9.551 -12.394 -19.404 1.00 83.69 167 ASP A O 1
ATOM 1366 N N . GLY A 1 168 ? 7.765 -11.083 -19.752 1.00 86.25 168 GLY A N 1
ATOM 1367 C CA . GLY A 1 168 ? 8.514 -9.837 -19.959 1.00 86.25 168 GLY A CA 1
ATOM 1368 C C . GLY A 1 168 ? 8.937 -9.110 -18.680 1.00 86.25 168 GLY A C 1
ATOM 1369 O O . GLY A 1 168 ? 9.983 -8.461 -18.690 1.00 86.25 168 GLY A O 1
ATOM 1370 N N . GLU A 1 169 ? 8.191 -9.285 -17.584 1.00 88.31 169 GLU A N 1
ATOM 1371 C CA . GLU A 1 169 ? 8.372 -8.612 -16.281 1.00 88.31 169 GLU A CA 1
ATOM 1372 C C . GLU A 1 169 ? 9.827 -8.654 -15.789 1.00 88.31 169 GLU A C 1
ATOM 1374 O O . GLU A 1 169 ? 10.420 -7.639 -15.438 1.00 88.31 169 GLU A O 1
ATOM 1379 N N . ARG A 1 170 ? 10.479 -9.823 -15.851 1.00 88.19 170 ARG A N 1
ATOM 1380 C CA . ARG A 1 170 ? 11.863 -9.963 -15.368 1.00 88.19 170 ARG A CA 1
ATOM 1381 C C . ARG A 1 170 ? 12.860 -9.127 -16.174 1.00 88.19 170 ARG A C 1
ATOM 1383 O O . ARG A 1 170 ? 13.779 -8.548 -15.595 1.00 88.19 170 ARG A O 1
ATOM 1390 N N . LEU A 1 171 ? 12.735 -9.118 -17.503 1.00 90.00 171 LEU A N 1
ATOM 1391 C CA . LEU A 1 171 ? 13.615 -8.328 -18.367 1.00 90.00 171 LEU A CA 1
ATOM 1392 C C . LEU A 1 171 ? 13.307 -6.837 -18.203 1.00 90.00 171 LEU A C 1
ATOM 1394 O O . LEU A 1 171 ? 14.227 -6.029 -18.103 1.00 90.00 171 LEU A O 1
ATOM 1398 N N . ALA A 1 172 ? 12.024 -6.494 -18.140 1.00 91.94 172 ALA A N 1
ATOM 1399 C CA . ALA A 1 172 ? 11.545 -5.142 -17.926 1.00 91.94 172 ALA A CA 1
ATOM 1400 C C . ALA A 1 172 ? 12.108 -4.555 -16.621 1.00 91.94 172 ALA A C 1
ATOM 1402 O O . ALA A 1 172 ? 12.842 -3.568 -16.683 1.00 91.94 172 ALA A O 1
ATOM 1403 N N . GLY A 1 173 ? 11.927 -5.230 -15.484 1.00 91.69 173 GLY A N 1
ATOM 1404 C CA . GLY A 1 173 ? 12.461 -4.806 -14.189 1.00 91.69 173 GLY A CA 1
ATOM 1405 C C . GLY A 1 173 ? 13.980 -4.623 -14.174 1.00 91.69 173 GLY A C 1
ATOM 1406 O O . GLY A 1 173 ? 14.475 -3.586 -13.730 1.00 91.69 173 GLY A O 1
ATOM 1407 N N . LYS A 1 174 ? 14.746 -5.564 -14.751 1.00 91.38 174 LYS A N 1
ATOM 1408 C CA . LYS A 1 174 ? 16.211 -5.426 -14.886 1.00 91.38 174 LYS A CA 1
ATOM 1409 C C . LYS A 1 174 ? 16.611 -4.189 -15.683 1.00 91.38 174 LYS A C 1
ATOM 1411 O O . LYS A 1 174 ? 17.545 -3.484 -15.304 1.00 91.38 174 LYS A O 1
ATOM 1416 N N . MET A 1 175 ? 15.934 -3.940 -16.801 1.00 94.50 175 MET A N 1
ATOM 1417 C CA . MET A 1 175 ? 16.289 -2.843 -17.693 1.00 94.50 175 MET A CA 1
ATOM 1418 C C . MET A 1 175 ? 15.851 -1.488 -17.157 1.00 94.50 175 MET A C 1
ATOM 1420 O O . MET A 1 175 ? 16.595 -0.519 -17.297 1.00 94.50 175 MET A O 1
ATOM 1424 N N . GLN A 1 176 ? 14.714 -1.424 -16.470 1.00 95.00 176 GLN A N 1
ATOM 1425 C CA . GLN A 1 176 ? 14.294 -0.228 -15.748 1.00 95.00 176 GLN A CA 1
ATOM 1426 C C . GLN A 1 176 ? 15.250 0.075 -14.582 1.00 95.00 176 GLN A C 1
ATOM 1428 O O . GLN A 1 176 ? 15.710 1.210 -14.452 1.00 95.00 176 GLN A O 1
ATOM 1433 N N . ALA A 1 177 ? 15.657 -0.938 -13.804 1.00 93.88 177 ALA A N 1
ATOM 1434 C CA . ALA A 1 177 ? 16.678 -0.790 -12.764 1.00 93.88 177 ALA A CA 1
ATOM 1435 C C . ALA A 1 177 ? 18.019 -0.313 -13.345 1.00 93.88 177 ALA A C 1
ATOM 1437 O O . ALA A 1 177 ? 18.633 0.618 -12.820 1.00 93.88 177 ALA A O 1
ATOM 1438 N N . TYR A 1 178 ? 18.447 -0.887 -14.476 1.00 94.12 178 TYR A N 1
ATOM 1439 C CA . TYR A 1 178 ? 19.629 -0.427 -15.199 1.00 94.12 178 TYR A CA 1
ATOM 1440 C C . TYR A 1 178 ? 19.494 1.049 -15.595 1.00 94.12 178 TYR A C 1
ATOM 1442 O O . TYR A 1 178 ? 20.393 1.837 -15.308 1.00 94.12 178 TYR A O 1
ATOM 1450 N N . MET A 1 179 ? 18.380 1.463 -16.204 1.00 94.75 179 MET A N 1
ATOM 1451 C CA . MET A 1 179 ? 18.182 2.858 -16.618 1.00 94.75 179 MET A CA 1
ATOM 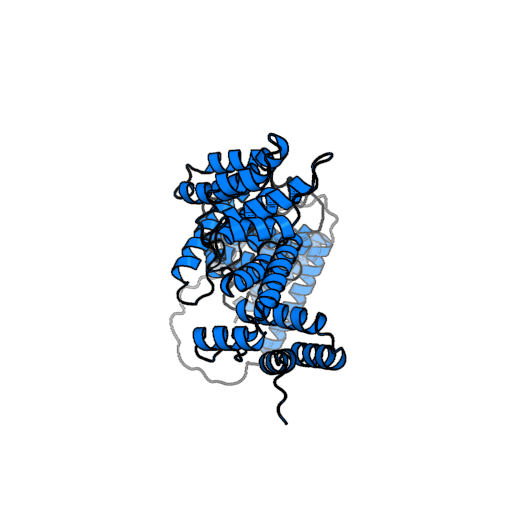1452 C C . MET A 1 179 ? 18.226 3.840 -15.447 1.00 94.75 179 MET A C 1
ATOM 1454 O O . MET A 1 179 ? 18.817 4.908 -15.577 1.00 94.75 179 MET A O 1
ATOM 1458 N N . ILE A 1 180 ? 17.664 3.471 -14.300 1.00 94.19 180 ILE A N 1
ATOM 1459 C CA . ILE A 1 180 ? 17.645 4.301 -13.089 1.00 94.19 180 ILE A CA 1
ATOM 1460 C C . ILE A 1 180 ? 19.031 4.447 -12.457 1.00 94.19 180 ILE A C 1
ATOM 1462 O O . ILE A 1 180 ? 19.426 5.529 -12.000 1.00 94.19 180 ILE A O 1
ATOM 1466 N N . LEU A 1 181 ? 19.813 3.369 -12.468 1.00 92.06 181 LEU A N 1
ATOM 1467 C CA . LEU A 1 181 ? 21.185 3.395 -11.975 1.00 92.06 181 LEU A CA 1
ATOM 1468 C C . LEU A 1 181 ? 22.116 4.185 -12.902 1.00 92.06 181 LEU A C 1
ATOM 1470 O O . LEU A 1 181 ? 23.101 4.751 -12.424 1.00 92.06 181 LEU A O 1
ATOM 1474 N N . ASN A 1 182 ? 21.799 4.316 -14.190 1.00 91.19 182 ASN A N 1
ATOM 1475 C CA . ASN A 1 182 ? 22.601 5.082 -15.142 1.00 91.19 182 ASN A CA 1
ATOM 1476 C C . ASN A 1 182 ? 22.140 6.546 -15.239 1.00 91.19 182 ASN A C 1
ATOM 1478 O O . ASN A 1 182 ? 21.022 6.847 -15.641 1.00 91.19 182 ASN A O 1
ATOM 1482 N N . ALA A 1 183 ? 23.037 7.484 -14.911 1.00 82.69 183 ALA A N 1
ATOM 1483 C CA . ALA A 1 183 ? 22.716 8.914 -14.843 1.00 82.69 183 ALA A CA 1
ATOM 1484 C C . ALA A 1 183 ? 22.062 9.501 -16.118 1.00 82.69 183 ALA A C 1
ATOM 1486 O O . ALA A 1 183 ? 21.104 10.251 -15.958 1.00 82.69 183 ALA A O 1
ATOM 1487 N N . PRO A 1 184 ? 22.485 9.156 -17.355 1.00 85.12 184 PRO A N 1
ATOM 1488 C CA . PRO A 1 184 ? 21.874 9.709 -18.571 1.00 85.12 184 PRO A CA 1
ATOM 1489 C C . PRO A 1 184 ? 20.418 9.283 -18.808 1.00 85.12 184 PRO A C 1
ATOM 1491 O O . PRO A 1 184 ? 19.702 9.940 -19.556 1.00 85.12 184 PRO A O 1
ATOM 1494 N N . SER A 1 185 ? 19.986 8.172 -18.210 1.00 89.56 185 SER A N 1
ATOM 1495 C CA . SER A 1 185 ? 18.668 7.565 -18.435 1.00 89.56 185 SER A CA 1
ATOM 1496 C C . SER A 1 185 ? 17.736 7.627 -17.230 1.00 89.56 185 SER A C 1
ATOM 1498 O O . SER A 1 185 ? 16.544 7.352 -17.366 1.00 89.56 185 SER A O 1
ATOM 1500 N N . ARG A 1 186 ? 18.264 8.004 -16.064 1.00 92.00 186 ARG A N 1
ATOM 1501 C CA . ARG A 1 186 ? 17.539 8.024 -14.793 1.00 92.00 186 ARG A CA 1
ATOM 1502 C C . ARG A 1 186 ? 16.282 8.882 -14.850 1.00 92.00 186 ARG A C 1
ATOM 1504 O O . ARG A 1 186 ? 15.188 8.386 -14.596 1.00 92.00 186 ARG A O 1
ATOM 1511 N N . ASP A 1 187 ? 16.439 10.151 -15.211 1.00 90.88 187 ASP A N 1
ATOM 1512 C CA . ASP A 1 187 ? 15.328 11.106 -15.191 1.00 90.88 187 ASP A CA 1
ATOM 1513 C C . ASP A 1 187 ? 14.261 10.728 -16.221 1.00 90.88 187 ASP A C 1
ATOM 1515 O O . ASP A 1 187 ? 13.066 10.852 -15.962 1.00 90.88 187 ASP A O 1
ATOM 1519 N N . VAL A 1 188 ? 14.683 10.172 -17.359 1.00 93.19 188 VAL A N 1
ATOM 1520 C CA . VAL A 1 188 ? 13.779 9.684 -18.404 1.00 93.19 188 VAL A CA 1
ATOM 1521 C C . VAL A 1 188 ? 12.905 8.540 -17.891 1.00 93.19 188 VAL A C 1
ATOM 1523 O O . VAL A 1 188 ? 11.707 8.514 -18.176 1.00 93.19 188 VAL A O 1
ATOM 1526 N N . MET A 1 189 ? 13.463 7.626 -17.094 1.00 94.38 189 MET A N 1
ATOM 1527 C CA . MET A 1 189 ? 12.687 6.531 -16.515 1.00 94.38 189 MET A CA 1
ATOM 1528 C C . MET A 1 189 ? 11.701 7.028 -15.443 1.00 94.38 189 MET A C 1
ATOM 1530 O O . MET A 1 189 ? 10.536 6.632 -15.462 1.00 94.38 189 MET A O 1
ATOM 1534 N N . HIS A 1 190 ? 12.105 7.975 -14.583 1.00 92.50 190 HIS A N 1
ATOM 1535 C CA . HIS A 1 190 ? 11.178 8.645 -13.655 1.00 92.50 190 HIS A CA 1
ATOM 1536 C C . HIS A 1 190 ? 10.022 9.340 -14.390 1.00 92.50 190 HIS A C 1
ATOM 1538 O O . HIS A 1 190 ? 8.864 9.239 -13.978 1.00 92.50 190 HIS A O 1
ATOM 1544 N N . ILE A 1 191 ? 10.319 10.031 -15.495 1.00 90.62 191 ILE A N 1
ATOM 1545 C CA . ILE A 1 191 ? 9.311 10.679 -16.342 1.00 90.62 191 ILE A CA 1
ATOM 1546 C C . ILE A 1 191 ? 8.370 9.637 -16.956 1.00 90.62 191 ILE A C 1
ATOM 1548 O O . ILE A 1 191 ? 7.158 9.858 -16.974 1.00 90.62 191 ILE A O 1
ATOM 1552 N N . ALA A 1 192 ? 8.895 8.504 -17.428 1.00 90.12 192 ALA A N 1
ATOM 1553 C CA . ALA A 1 192 ? 8.090 7.435 -18.011 1.00 90.12 192 ALA A CA 1
ATOM 1554 C C . ALA A 1 192 ? 7.081 6.864 -17.001 1.00 90.12 192 ALA A C 1
ATOM 1556 O O . ALA A 1 192 ? 5.889 6.809 -17.311 1.00 90.12 192 ALA A O 1
ATOM 1557 N N . TRP A 1 193 ? 7.517 6.543 -15.778 1.00 92.75 193 TRP A N 1
ATOM 1558 C CA . TRP A 1 193 ? 6.622 6.085 -14.707 1.00 92.75 193 TRP A CA 1
ATOM 1559 C C . TRP A 1 193 ? 5.566 7.126 -14.333 1.00 92.75 193 TRP A C 1
ATOM 1561 O O . TRP A 1 193 ? 4.376 6.814 -14.261 1.00 92.75 193 TRP A O 1
ATOM 1571 N N . ASN A 1 194 ? 5.968 8.390 -14.173 1.00 89.00 194 ASN A N 1
ATOM 1572 C CA . ASN A 1 194 ? 5.038 9.476 -13.860 1.00 89.00 194 ASN A CA 1
ATOM 1573 C C . ASN A 1 194 ? 4.003 9.698 -14.970 1.00 89.00 194 ASN A C 1
ATOM 1575 O O . ASN A 1 194 ? 2.840 9.984 -14.682 1.00 89.00 194 ASN A O 1
ATOM 1579 N N . ARG A 1 195 ? 4.400 9.549 -16.239 1.00 86.25 195 ARG A N 1
ATOM 1580 C CA . ARG A 1 195 ? 3.510 9.713 -17.396 1.00 86.25 195 ARG A CA 1
ATOM 1581 C C . ARG A 1 195 ? 2.378 8.690 -17.392 1.00 86.25 195 ARG A C 1
ATOM 1583 O O . ARG A 1 195 ? 1.251 9.051 -17.726 1.00 86.25 195 ARG A O 1
ATOM 1590 N N . VAL A 1 196 ? 2.669 7.446 -17.013 1.00 84.38 196 VAL A N 1
ATOM 1591 C CA . VAL A 1 196 ? 1.667 6.369 -16.913 1.00 84.38 196 VAL A CA 1
ATOM 1592 C C . VAL A 1 196 ? 1.039 6.251 -15.522 1.00 84.38 196 VAL A C 1
ATOM 1594 O O . VAL A 1 196 ? 0.143 5.436 -15.336 1.00 84.38 196 VAL A O 1
ATOM 1597 N N . ARG A 1 197 ? 1.458 7.098 -14.570 1.00 87.38 197 ARG A N 1
ATOM 1598 C CA . ARG A 1 197 ? 1.004 7.102 -13.169 1.00 87.38 197 ARG A CA 1
ATOM 1599 C C . ARG A 1 197 ? 1.224 5.764 -12.472 1.00 87.38 197 ARG A C 1
ATOM 1601 O O . ARG A 1 197 ? 0.339 5.271 -11.778 1.00 87.38 197 ARG A O 1
ATOM 1608 N N . GLU A 1 198 ? 2.418 5.205 -12.632 1.00 88.12 198 GLU A N 1
ATOM 1609 C CA . GLU A 1 198 ? 2.760 3.922 -12.026 1.00 88.12 198 GLU A CA 1
ATOM 1610 C C . GLU A 1 198 ? 2.733 4.013 -10.486 1.00 88.12 198 GLU A C 1
ATOM 1612 O O . GLU A 1 198 ? 3.462 4.826 -9.914 1.00 88.12 198 GLU A O 1
ATOM 1617 N N . PRO A 1 199 ? 1.921 3.235 -9.753 1.00 89.50 199 PRO A N 1
ATOM 1618 C CA . PRO A 1 199 ? 1.885 3.354 -8.301 1.00 89.50 199 PRO A CA 1
ATOM 1619 C C . PRO A 1 199 ? 3.259 3.044 -7.679 1.00 89.50 199 PRO A C 1
ATOM 1621 O O . PRO A 1 199 ? 3.903 2.075 -8.090 1.00 89.50 199 PRO A O 1
ATOM 1624 N N . PRO A 1 200 ? 3.700 3.787 -6.645 1.00 94.00 200 PRO A N 1
ATOM 1625 C CA . PRO A 1 200 ? 4.954 3.522 -5.937 1.00 94.00 200 PRO A CA 1
ATOM 1626 C C . PRO A 1 200 ? 5.171 2.067 -5.519 1.00 94.00 200 PRO A C 1
ATOM 1628 O O . PRO A 1 200 ? 6.280 1.554 -5.649 1.00 94.00 200 PRO A O 1
ATOM 1631 N N . GLU A 1 201 ? 4.116 1.388 -5.060 1.00 90.81 201 GLU A N 1
ATOM 1632 C CA . GLU A 1 201 ? 4.172 -0.032 -4.697 1.00 90.81 201 GLU A CA 1
ATOM 1633 C C . GLU A 1 201 ? 4.493 -0.922 -5.906 1.00 90.81 201 GLU A C 1
ATOM 1635 O O . GLU A 1 201 ? 5.212 -1.911 -5.782 1.00 90.81 201 GLU A O 1
ATOM 1640 N N . HIS A 1 202 ? 3.985 -0.578 -7.090 1.00 90.44 202 HIS A N 1
ATOM 1641 C CA . HIS A 1 202 ? 4.275 -1.347 -8.290 1.00 90.44 202 HIS A CA 1
ATOM 1642 C C . HIS A 1 202 ? 5.716 -1.128 -8.752 1.00 90.44 202 HIS A C 1
ATOM 1644 O O . HIS A 1 202 ? 6.419 -2.108 -8.971 1.00 90.44 202 HIS A O 1
ATOM 1650 N N . VAL A 1 203 ? 6.200 0.120 -8.778 1.00 94.69 203 VAL A N 1
ATOM 1651 C CA . VAL A 1 203 ? 7.614 0.412 -9.087 1.00 94.69 203 VAL A CA 1
ATOM 1652 C C . VAL A 1 203 ? 8.557 -0.294 -8.108 1.00 94.69 203 VAL A C 1
ATOM 1654 O O . VAL A 1 203 ? 9.576 -0.847 -8.514 1.00 94.69 203 VAL A O 1
ATOM 1657 N N . PHE A 1 204 ? 8.191 -0.355 -6.825 1.00 95.00 204 PHE A N 1
ATOM 1658 C CA . PHE A 1 204 ? 8.944 -1.092 -5.810 1.00 95.00 204 PHE A CA 1
ATOM 1659 C C . PHE A 1 204 ? 9.094 -2.586 -6.158 1.00 95.00 204 PHE A C 1
ATOM 1661 O O . PHE A 1 204 ? 10.176 -3.155 -5.990 1.00 95.00 204 PHE A O 1
ATOM 1668 N N . ARG A 1 205 ? 8.030 -3.213 -6.687 1.00 93.31 205 ARG A N 1
ATOM 1669 C CA . ARG A 1 205 ? 8.046 -4.609 -7.162 1.00 93.31 205 ARG A CA 1
ATOM 1670 C C . ARG A 1 205 ? 8.840 -4.781 -8.456 1.00 93.31 205 ARG A C 1
ATOM 1672 O O . ARG A 1 205 ? 9.645 -5.701 -8.524 1.00 93.31 205 ARG A O 1
ATOM 1679 N N . ILE A 1 206 ? 8.671 -3.882 -9.428 1.00 91.56 206 ILE A N 1
ATOM 1680 C CA . ILE A 1 206 ? 9.407 -3.893 -10.706 1.00 91.56 206 ILE A CA 1
ATOM 1681 C C . ILE A 1 206 ? 10.921 -3.868 -10.458 1.00 91.56 206 ILE A C 1
ATOM 1683 O O . ILE A 1 206 ? 11.681 -4.638 -11.043 1.00 91.56 206 ILE A O 1
ATOM 1687 N N . LEU A 1 207 ? 11.367 -3.014 -9.533 1.00 93.38 207 LEU A N 1
ATOM 1688 C CA . LEU A 1 207 ? 12.770 -2.915 -9.126 1.00 93.38 207 LEU A CA 1
ATOM 1689 C C . LEU A 1 207 ? 13.219 -4.053 -8.191 1.00 93.38 207 LEU A C 1
ATOM 1691 O O . LEU A 1 207 ? 14.396 -4.123 -7.836 1.00 93.38 207 LEU A O 1
ATOM 1695 N N . ASN A 1 208 ? 12.297 -4.936 -7.796 1.00 92.50 208 ASN A N 1
ATOM 1696 C CA . ASN A 1 208 ? 12.505 -6.072 -6.903 1.00 92.50 208 ASN A CA 1
ATOM 1697 C C . ASN A 1 208 ? 13.207 -5.681 -5.590 1.00 92.50 208 ASN A C 1
ATOM 1699 O O . ASN A 1 208 ? 14.076 -6.397 -5.094 1.00 92.50 208 ASN A O 1
ATOM 1703 N N . LEU A 1 209 ? 12.840 -4.530 -5.013 1.00 94.38 209 LEU A N 1
ATOM 1704 C CA . LEU A 1 209 ? 13.568 -3.942 -3.881 1.00 94.38 209 LEU A CA 1
ATOM 1705 C C . LEU A 1 209 ? 13.525 -4.795 -2.607 1.00 94.38 209 LEU A C 1
ATOM 1707 O O . LEU A 1 209 ? 14.353 -4.591 -1.724 1.00 94.38 209 LEU A O 1
ATOM 1711 N N . GLU A 1 210 ? 12.624 -5.774 -2.506 1.00 92.38 210 GLU A N 1
ATOM 1712 C CA . GLU A 1 210 ? 12.584 -6.757 -1.410 1.00 92.38 210 GLU A CA 1
ATOM 1713 C C . GLU A 1 210 ? 13.797 -7.698 -1.430 1.00 92.38 210 GLU A C 1
ATOM 1715 O O . GLU A 1 210 ? 14.222 -8.175 -0.383 1.00 92.38 210 GLU A O 1
ATOM 1720 N N . ASN A 1 211 ? 14.406 -7.927 -2.597 1.00 90.12 211 ASN A N 1
ATOM 1721 C CA . ASN A 1 211 ? 15.538 -8.831 -2.723 1.00 90.12 211 ASN A CA 1
ATOM 1722 C C . ASN A 1 211 ? 16.851 -8.177 -2.257 1.00 90.12 211 ASN A C 1
ATOM 1724 O O . ASN A 1 211 ? 17.400 -7.284 -2.905 1.00 90.12 211 ASN A O 1
ATOM 1728 N N . GLU A 1 212 ? 17.394 -8.681 -1.150 1.00 86.38 212 GLU A N 1
ATOM 1729 C CA . GLU A 1 212 ? 18.639 -8.202 -0.541 1.00 86.38 212 GLU A CA 1
ATOM 1730 C C . GLU A 1 212 ? 19.885 -8.463 -1.398 1.00 86.38 212 GLU A C 1
ATOM 1732 O O . GLU A 1 212 ? 20.900 -7.795 -1.222 1.00 86.38 212 GLU A O 1
ATOM 1737 N N . THR A 1 213 ? 19.821 -9.393 -2.358 1.00 86.88 213 THR A N 1
ATOM 1738 C CA . THR A 1 213 ? 20.975 -9.757 -3.195 1.00 86.88 213 THR A CA 1
ATOM 1739 C C . THR A 1 213 ? 21.192 -8.813 -4.380 1.00 86.88 213 THR A C 1
ATOM 1741 O O . THR A 1 213 ? 22.042 -9.087 -5.229 1.00 86.88 213 THR A O 1
ATOM 1744 N N . ILE A 1 214 ? 20.387 -7.755 -4.516 1.00 86.00 214 ILE A N 1
ATOM 1745 C CA . ILE A 1 214 ? 20.493 -6.810 -5.631 1.00 86.00 214 ILE A CA 1
ATOM 1746 C C . ILE A 1 214 ? 21.723 -5.904 -5.441 1.00 86.00 214 ILE A C 1
ATOM 1748 O O . ILE A 1 214 ? 21.843 -5.245 -4.406 1.00 86.00 214 ILE A O 1
ATOM 1752 N N . PRO A 1 215 ? 22.629 -5.815 -6.434 1.00 83.69 215 PRO A N 1
ATOM 1753 C CA . PRO A 1 215 ? 23.721 -4.845 -6.407 1.00 83.69 215 PRO A CA 1
ATOM 1754 C C . PRO A 1 215 ? 23.192 -3.406 -6.384 1.00 83.69 215 PRO A C 1
ATOM 1756 O O . PRO A 1 215 ? 22.213 -3.100 -7.059 1.00 83.69 215 PRO A O 1
ATOM 1759 N N . ASP A 1 216 ? 23.849 -2.515 -5.637 1.00 89.56 216 ASP A N 1
ATOM 1760 C CA . ASP A 1 216 ? 23.462 -1.100 -5.506 1.00 89.56 216 ASP A CA 1
ATOM 1761 C C . ASP A 1 216 ? 22.009 -0.878 -5.035 1.00 89.56 216 ASP A C 1
ATOM 1763 O O . ASP A 1 216 ? 21.393 0.148 -5.336 1.00 89.56 216 ASP A O 1
ATOM 1767 N N . ARG A 1 217 ? 21.454 -1.823 -4.263 1.00 92.56 217 ARG A N 1
ATOM 1768 C CA . ARG A 1 217 ? 20.076 -1.769 -3.750 1.00 92.56 217 ARG A CA 1
ATOM 1769 C C . ARG A 1 217 ? 19.743 -0.448 -3.062 1.00 92.56 217 ARG A C 1
ATOM 1771 O O . ARG A 1 217 ? 18.693 0.120 -3.332 1.00 92.56 217 ARG A O 1
ATOM 1778 N N . ASP A 1 218 ? 20.640 0.084 -2.238 1.00 93.62 218 ASP A N 1
ATOM 1779 C CA . ASP A 1 218 ? 20.401 1.341 -1.514 1.00 93.62 218 ASP A CA 1
ATOM 1780 C C . ASP A 1 218 ? 20.262 2.528 -2.465 1.00 93.62 218 ASP A C 1
ATOM 1782 O O . ASP A 1 218 ? 19.427 3.406 -2.262 1.00 93.62 218 ASP A O 1
ATOM 1786 N N . ARG A 1 219 ? 21.015 2.520 -3.569 1.00 94.56 219 ARG A N 1
ATOM 1787 C CA . ARG A 1 219 ? 20.864 3.516 -4.627 1.00 94.56 219 ARG A CA 1
ATOM 1788 C C . ARG A 1 219 ? 19.531 3.353 -5.352 1.00 94.56 219 ARG A C 1
ATOM 1790 O O . ARG A 1 219 ? 18.889 4.360 -5.627 1.00 94.56 219 ARG A O 1
ATOM 1797 N N . LEU A 1 220 ? 19.089 2.125 -5.626 1.00 95.50 220 LEU A N 1
ATOM 1798 C CA . LEU A 1 220 ? 17.760 1.884 -6.200 1.00 95.50 220 LEU A CA 1
ATOM 1799 C C . LEU A 1 220 ? 16.633 2.336 -5.263 1.00 95.50 220 LEU A C 1
ATOM 1801 O O . LEU A 1 220 ? 15.684 2.955 -5.733 1.00 95.50 220 LEU A O 1
ATOM 1805 N N . ILE A 1 221 ? 16.750 2.089 -3.955 1.00 96.50 221 ILE A N 1
ATOM 1806 C CA . ILE A 1 221 ? 15.788 2.578 -2.956 1.00 96.50 221 ILE A CA 1
ATOM 1807 C C . ILE A 1 221 ? 15.760 4.112 -2.965 1.00 96.50 221 ILE A C 1
ATOM 1809 O O . ILE A 1 221 ? 14.679 4.697 -2.970 1.00 96.50 221 ILE A O 1
ATOM 1813 N N . THR A 1 222 ? 16.918 4.776 -3.031 1.00 96.56 222 THR A N 1
ATOM 1814 C CA . THR A 1 222 ? 16.999 6.244 -3.131 1.00 96.56 222 THR A CA 1
ATOM 1815 C C . THR A 1 222 ? 16.280 6.778 -4.368 1.00 96.56 222 THR A C 1
ATOM 1817 O O . THR A 1 222 ? 15.515 7.738 -4.270 1.00 96.56 222 THR A O 1
ATOM 1820 N N . GLU A 1 223 ? 16.494 6.168 -5.535 1.00 96.06 223 GLU A N 1
ATOM 1821 C CA . GLU A 1 223 ? 15.820 6.600 -6.764 1.00 96.06 223 GLU A CA 1
ATOM 1822 C C . GLU A 1 223 ? 14.318 6.281 -6.736 1.00 96.06 223 GLU A C 1
ATOM 1824 O O . GLU A 1 223 ? 13.504 7.112 -7.128 1.00 96.06 223 GLU A O 1
ATOM 1829 N N . TRP A 1 224 ? 13.917 5.145 -6.162 1.00 97.31 224 TRP A N 1
ATOM 1830 C CA . TRP A 1 224 ? 12.508 4.855 -5.907 1.00 97.31 224 TRP A CA 1
ATOM 1831 C C . TRP A 1 224 ? 11.861 5.901 -4.986 1.00 97.31 224 TRP A C 1
ATOM 1833 O O . TRP A 1 224 ? 10.775 6.385 -5.289 1.00 97.31 224 TRP A O 1
ATOM 1843 N N . LEU A 1 225 ? 12.527 6.339 -3.913 1.00 96.94 225 LEU A N 1
ATOM 1844 C CA . LEU A 1 225 ? 12.006 7.401 -3.042 1.00 96.94 225 LEU A CA 1
ATOM 1845 C C . LEU A 1 225 ? 11.909 8.757 -3.758 1.00 96.94 225 LEU A C 1
ATOM 1847 O O . LEU A 1 225 ? 10.926 9.477 -3.567 1.00 96.94 225 LEU A O 1
ATOM 1851 N N . ARG A 1 226 ? 12.871 9.091 -4.628 1.00 95.69 226 ARG A N 1
ATOM 1852 C CA . ARG A 1 226 ? 12.782 10.271 -5.507 1.00 95.69 226 ARG A CA 1
ATOM 1853 C C . ARG A 1 226 ? 11.579 10.189 -6.439 1.00 95.69 226 ARG A C 1
ATOM 1855 O O . ARG A 1 226 ? 10.858 11.177 -6.595 1.00 95.69 226 ARG A O 1
ATOM 1862 N N . TYR A 1 227 ? 11.333 9.013 -7.011 1.00 95.62 227 TYR A N 1
ATOM 1863 C CA . TYR A 1 227 ? 10.134 8.760 -7.795 1.00 95.62 227 TYR A CA 1
ATOM 1864 C C . TYR A 1 227 ? 8.861 8.962 -6.961 1.00 95.62 227 TYR A C 1
ATOM 1866 O O . TYR A 1 227 ? 7.991 9.725 -7.372 1.00 95.62 227 TYR A O 1
ATOM 1874 N N . CYS A 1 228 ? 8.768 8.367 -5.767 1.00 95.19 228 CYS A N 1
ATOM 1875 C CA . CYS A 1 228 ? 7.620 8.513 -4.864 1.00 95.19 228 CYS A CA 1
ATOM 1876 C C . CYS A 1 228 ? 7.305 9.981 -4.552 1.00 95.19 228 CYS A C 1
ATOM 1878 O O . CYS A 1 228 ? 6.140 10.386 -4.566 1.00 95.19 228 CYS A O 1
ATOM 1880 N N . ARG A 1 229 ? 8.340 10.790 -4.304 1.00 94.19 229 ARG A N 1
ATOM 1881 C CA . ARG A 1 229 ? 8.196 12.232 -4.101 1.00 94.19 229 ARG A CA 1
ATOM 1882 C C . ARG A 1 229 ? 7.606 12.912 -5.338 1.00 94.19 229 ARG A C 1
ATOM 1884 O O . ARG A 1 229 ? 6.596 13.604 -5.232 1.00 94.19 229 ARG A O 1
ATOM 1891 N N . SER A 1 230 ? 8.201 12.688 -6.509 1.00 92.06 230 SER A N 1
ATOM 1892 C CA . SER A 1 230 ? 7.733 13.284 -7.766 1.00 92.06 230 SER A CA 1
ATOM 1893 C C . SER A 1 230 ? 6.298 12.862 -8.108 1.00 92.06 230 SER A C 1
ATOM 1895 O O . SER A 1 230 ? 5.467 13.695 -8.484 1.00 92.06 230 SER A O 1
ATOM 1897 N N . TYR A 1 231 ? 5.970 11.588 -7.894 1.00 91.25 231 TYR A N 1
ATOM 1898 C CA . TYR A 1 231 ? 4.625 11.044 -8.040 1.00 91.25 231 TYR A CA 1
ATOM 1899 C C . TYR A 1 231 ? 3.628 11.803 -7.157 1.00 91.25 231 TYR A C 1
ATOM 1901 O O . TYR A 1 231 ? 2.570 12.225 -7.633 1.00 91.25 231 TYR A O 1
ATOM 1909 N N . ARG A 1 232 ? 3.993 12.055 -5.892 1.00 87.50 232 ARG A N 1
ATOM 1910 C CA . ARG A 1 232 ? 3.152 12.765 -4.921 1.00 87.50 232 ARG A CA 1
ATOM 1911 C C . 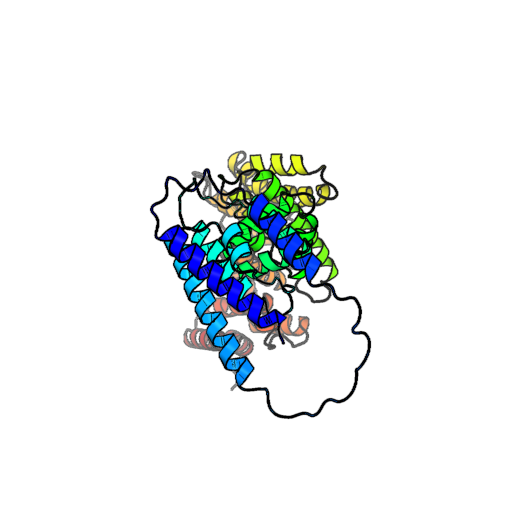ARG A 1 232 ? 2.925 14.233 -5.276 1.00 87.50 232 ARG A C 1
ATOM 1913 O O . ARG A 1 232 ? 1.799 14.729 -5.172 1.00 87.50 232 ARG A O 1
ATOM 1920 N N . GLU A 1 233 ? 3.971 14.932 -5.705 1.00 86.31 233 GLU A N 1
ATOM 1921 C CA . GLU A 1 233 ? 3.881 16.325 -6.161 1.00 86.31 233 GLU A CA 1
ATOM 1922 C C . GLU A 1 233 ? 2.964 16.429 -7.393 1.00 86.31 233 GLU A C 1
ATOM 1924 O O . GLU A 1 233 ? 2.070 17.278 -7.457 1.00 86.31 233 GLU A O 1
ATOM 1929 N N . THR A 1 234 ? 3.101 15.488 -8.331 1.00 81.56 234 THR A N 1
ATOM 1930 C CA . THR A 1 234 ? 2.300 15.450 -9.561 1.00 81.56 234 THR A CA 1
ATOM 1931 C C . THR A 1 234 ? 0.848 15.012 -9.305 1.00 81.56 234 THR A C 1
ATOM 1933 O O . THR A 1 234 ? -0.056 15.393 -10.048 1.00 81.56 234 THR A O 1
ATOM 1936 N N . GLU A 1 235 ? 0.578 14.175 -8.298 1.00 67.75 235 GLU A N 1
ATOM 1937 C CA . GLU A 1 235 ? -0.783 13.847 -7.834 1.00 67.75 235 GLU A CA 1
ATOM 1938 C C . GLU A 1 235 ? -1.455 15.083 -7.218 1.00 67.75 235 GLU A C 1
ATOM 1940 O O . GLU A 1 235 ? -2.587 15.423 -7.565 1.00 67.75 235 GLU A O 1
ATOM 1945 N N . SER A 1 236 ? -0.726 15.810 -6.367 1.00 57.81 236 SER A N 1
ATOM 1946 C CA . SER A 1 236 ? -1.218 17.014 -5.687 1.00 57.81 236 SER A CA 1
ATOM 1947 C C . SER A 1 236 ? -1.593 18.130 -6.668 1.00 57.81 236 SER A C 1
ATOM 1949 O O . SER A 1 236 ? -2.576 18.834 -6.444 1.00 57.81 236 SER A O 1
ATOM 1951 N N . ALA A 1 237 ? -0.872 18.249 -7.788 1.00 56.72 237 ALA A N 1
ATOM 1952 C CA . ALA A 1 237 ? -1.173 19.208 -8.853 1.00 56.72 237 ALA A CA 1
ATOM 1953 C C . ALA A 1 237 ? -2.428 18.851 -9.680 1.00 56.72 237 ALA A C 1
ATOM 1955 O O . ALA A 1 237 ? -3.089 19.742 -10.212 1.00 56.72 237 ALA A O 1
ATOM 1956 N N . VAL A 1 238 ? -2.782 17.563 -9.782 1.00 55.31 238 VAL A N 1
ATOM 1957 C CA . VAL A 1 238 ? -3.936 17.073 -10.570 1.00 55.31 238 VAL A CA 1
ATOM 1958 C C . VAL A 1 238 ? -5.190 16.861 -9.702 1.00 55.31 238 VAL A C 1
ATOM 1960 O O . VAL A 1 238 ? -6.287 16.654 -10.219 1.00 55.31 238 VAL A O 1
ATOM 1963 N N . ALA A 1 239 ? -5.077 17.008 -8.377 1.00 47.69 239 ALA A N 1
ATOM 1964 C CA . ALA A 1 239 ? -6.114 16.719 -7.381 1.00 47.69 239 ALA A CA 1
ATOM 1965 C C . ALA A 1 239 ? -7.353 17.651 -7.368 1.00 47.69 239 ALA A C 1
ATOM 1967 O O . ALA A 1 239 ? -8.111 17.650 -6.397 1.00 47.69 239 ALA A O 1
ATOM 1968 N N . PHE A 1 240 ? -7.666 18.350 -8.463 1.00 38.56 240 PHE A N 1
ATOM 1969 C CA . PHE A 1 240 ? -8.985 18.967 -8.677 1.00 38.56 240 PHE A CA 1
ATOM 1970 C C . PHE A 1 240 ? -10.126 17.935 -8.886 1.00 38.56 240 PHE A C 1
ATOM 1972 O O . PHE A 1 240 ? -11.266 18.329 -9.119 1.00 38.56 240 PHE A O 1
ATOM 1979 N N . GLN A 1 241 ? -9.857 16.622 -8.773 1.00 41.69 241 GLN A N 1
ATOM 1980 C CA . GLN A 1 241 ? -10.819 15.529 -9.024 1.00 41.69 241 GLN A CA 1
ATOM 1981 C C . GLN A 1 241 ? -11.116 14.598 -7.821 1.00 41.69 241 GLN A C 1
ATOM 1983 O O . GLN A 1 241 ? -11.719 13.544 -7.991 1.00 41.69 241 GLN A O 1
ATOM 1988 N N . GLY A 1 242 ? -10.772 14.985 -6.586 1.00 37.31 242 GLY A N 1
ATOM 1989 C CA . GLY A 1 242 ? -11.445 14.448 -5.385 1.00 37.31 242 GLY A CA 1
ATOM 1990 C C . GLY A 1 242 ? -10.987 13.095 -4.810 1.00 37.31 242 GLY A C 1
ATOM 1991 O O . GLY A 1 242 ? -11.628 12.611 -3.881 1.00 37.31 242 GLY A O 1
ATOM 1992 N N . LEU A 1 243 ? -9.883 12.502 -5.277 1.00 47.56 243 LEU A N 1
ATOM 1993 C CA . LEU A 1 243 ? -9.311 11.256 -4.725 1.00 47.56 243 LEU A CA 1
ATOM 1994 C C . LEU A 1 243 ? -7.865 11.444 -4.228 1.00 47.56 243 LEU A C 1
ATOM 1996 O O . LEU A 1 243 ? -6.983 10.662 -4.558 1.00 47.56 243 LEU A O 1
ATOM 2000 N N . ARG A 1 244 ? -7.597 12.495 -3.440 1.00 58.59 244 ARG A N 1
ATOM 2001 C CA . ARG A 1 244 ? -6.274 12.683 -2.820 1.00 58.59 244 ARG A CA 1
ATOM 2002 C C . ARG A 1 244 ? -6.076 11.642 -1.718 1.00 58.59 244 ARG A C 1
ATOM 2004 O O . ARG A 1 244 ? -6.817 11.656 -0.734 1.00 58.59 244 ARG A O 1
ATOM 2011 N N . ILE A 1 245 ? -5.055 10.793 -1.840 1.00 60.06 245 ILE A N 1
ATOM 2012 C CA . ILE A 1 245 ? -4.627 9.931 -0.727 1.00 60.06 245 ILE A CA 1
ATOM 2013 C C . ILE A 1 245 ? -4.168 10.850 0.420 1.00 60.06 245 ILE A C 1
ATOM 2015 O O . ILE A 1 245 ? -3.334 11.723 0.172 1.00 60.06 245 ILE A O 1
ATOM 2019 N N . PRO A 1 246 ? -4.690 10.727 1.655 1.00 71.75 246 PRO A N 1
ATOM 2020 C CA . PRO A 1 246 ? -4.187 11.477 2.805 1.00 71.75 246 PRO A CA 1
ATOM 2021 C C . PRO A 1 246 ? -2.674 11.293 2.977 1.00 71.75 246 PRO A C 1
ATOM 2023 O O . PRO A 1 246 ? -2.188 10.172 2.857 1.00 71.75 246 PRO A O 1
ATOM 2026 N N . ASP A 1 247 ? -1.947 12.374 3.284 1.00 75.12 247 ASP A N 1
ATOM 2027 C CA . ASP A 1 247 ? -0.478 12.353 3.422 1.00 75.12 247 ASP A CA 1
ATOM 2028 C C . ASP A 1 247 ? -0.008 11.234 4.362 1.00 75.12 247 ASP A C 1
ATOM 2030 O O . ASP A 1 247 ? 0.887 10.469 4.020 1.00 75.12 247 ASP A O 1
ATOM 2034 N N . GLU A 1 248 ? -0.696 11.058 5.491 1.00 70.88 248 GLU A N 1
ATOM 2035 C CA . GLU A 1 248 ? -0.393 9.996 6.451 1.00 70.88 248 GLU A CA 1
ATOM 2036 C C . GLU A 1 248 ? -0.419 8.597 5.820 1.00 70.88 248 GLU A C 1
ATOM 2038 O O . GLU A 1 248 ? 0.508 7.826 6.024 1.00 70.88 248 GLU A O 1
ATOM 2043 N N . LEU A 1 249 ? -1.441 8.273 5.016 1.00 70.38 249 LEU A N 1
ATOM 2044 C CA . LEU A 1 249 ? -1.562 6.941 4.410 1.00 70.38 249 LEU A CA 1
ATOM 2045 C C . LEU A 1 249 ? -0.470 6.692 3.378 1.00 70.38 249 LEU A C 1
ATOM 2047 O O . LEU A 1 249 ? 0.064 5.590 3.303 1.00 70.38 249 LEU A O 1
ATOM 2051 N N . PHE A 1 250 ? -0.128 7.722 2.606 1.00 83.31 250 PHE A N 1
ATOM 2052 C CA . PHE A 1 250 ? 0.945 7.636 1.629 1.00 83.31 250 PHE A CA 1
ATOM 2053 C C . PHE A 1 250 ? 2.283 7.329 2.315 1.00 83.31 250 PHE A C 1
ATOM 2055 O O . PHE A 1 250 ? 2.938 6.347 1.976 1.00 83.31 250 PHE A O 1
ATOM 2062 N N . TYR A 1 251 ? 2.661 8.114 3.326 1.00 87.69 251 TYR A N 1
ATOM 2063 C CA . TYR A 1 251 ? 3.926 7.920 4.038 1.00 87.69 251 TYR A CA 1
ATOM 2064 C C . TYR A 1 251 ? 3.951 6.632 4.878 1.00 87.69 251 TYR A C 1
ATOM 2066 O O . TYR A 1 251 ? 4.991 5.978 4.945 1.00 87.69 251 TYR A O 1
ATOM 2074 N N . SER A 1 252 ? 2.822 6.213 5.465 1.00 80.62 252 SER A N 1
ATOM 2075 C CA . SER A 1 252 ? 2.704 4.910 6.138 1.00 80.62 252 SER A CA 1
ATOM 2076 C C . SER A 1 252 ? 2.930 3.743 5.182 1.00 80.62 252 SER A C 1
ATOM 2078 O O . SER A 1 252 ? 3.617 2.788 5.539 1.00 80.62 252 SER A O 1
ATOM 2080 N N . GLU A 1 253 ? 2.407 3.831 3.961 1.00 83.50 253 GLU A N 1
ATOM 2081 C CA . GLU A 1 253 ? 2.603 2.802 2.946 1.00 83.50 253 GLU A CA 1
ATOM 2082 C C . GLU A 1 253 ? 4.060 2.744 2.463 1.00 83.50 253 GLU A C 1
ATOM 2084 O O . GLU A 1 253 ? 4.631 1.658 2.350 1.00 83.50 253 GLU A O 1
ATOM 2089 N N . LEU A 1 254 ? 4.709 3.898 2.268 1.00 92.19 254 LEU A N 1
ATOM 2090 C CA . LEU A 1 254 ? 6.143 3.939 1.963 1.00 92.19 254 LEU A CA 1
ATOM 2091 C C . LEU A 1 254 ? 6.976 3.309 3.081 1.00 92.19 254 LEU A C 1
ATOM 2093 O O . LEU A 1 254 ? 7.856 2.497 2.801 1.00 92.19 254 LEU A O 1
ATOM 2097 N N . LEU A 1 255 ? 6.677 3.632 4.341 1.00 90.38 255 LEU A N 1
ATOM 2098 C CA . LEU A 1 255 ? 7.360 3.044 5.489 1.00 90.38 255 LEU A CA 1
ATOM 2099 C C . LEU A 1 255 ? 7.148 1.524 5.558 1.00 90.38 255 LEU A C 1
ATOM 2101 O O . LEU A 1 255 ? 8.094 0.780 5.810 1.00 90.38 255 LEU A O 1
ATOM 2105 N N . ARG A 1 256 ? 5.927 1.041 5.293 1.00 88.56 256 ARG A N 1
ATOM 2106 C CA . ARG A 1 256 ? 5.617 -0.396 5.215 1.00 88.56 256 ARG A CA 1
ATOM 2107 C C . ARG A 1 256 ? 6.475 -1.103 4.165 1.00 88.56 256 ARG A C 1
ATOM 2109 O O . ARG A 1 256 ? 6.941 -2.210 4.419 1.00 88.56 256 ARG A O 1
ATOM 2116 N N . LEU A 1 257 ? 6.687 -0.484 3.005 1.00 91.88 257 LEU A N 1
ATOM 2117 C CA . LEU A 1 257 ? 7.546 -1.029 1.951 1.00 91.88 257 LEU A CA 1
ATOM 2118 C C . LEU A 1 257 ? 9.029 -0.965 2.326 1.00 91.88 257 LEU A C 1
ATOM 2120 O O . LEU A 1 257 ? 9.730 -1.960 2.167 1.00 91.88 257 LEU A O 1
ATOM 2124 N N . LEU A 1 258 ? 9.494 0.144 2.906 1.00 93.56 258 LEU A N 1
ATOM 2125 C CA . LEU A 1 258 ? 10.868 0.278 3.404 1.00 93.56 258 LEU A CA 1
ATOM 2126 C C . LEU A 1 258 ? 11.209 -0.790 4.453 1.00 93.56 258 LEU A C 1
ATOM 2128 O O . LEU A 1 258 ? 12.304 -1.347 4.413 1.00 93.56 258 LEU A O 1
ATOM 2132 N N . ARG A 1 259 ? 10.255 -1.162 5.312 1.00 91.50 259 ARG A N 1
ATOM 2133 C CA . ARG A 1 259 ? 10.385 -2.259 6.293 1.00 91.50 259 ARG A CA 1
ATOM 2134 C C . ARG A 1 259 ? 10.578 -3.641 5.688 1.00 91.50 259 ARG A C 1
ATOM 2136 O O . ARG A 1 259 ? 11.086 -4.534 6.354 1.00 91.50 259 ARG A O 1
ATOM 2143 N N . LYS A 1 260 ? 10.198 -3.835 4.424 1.00 91.50 260 LYS A N 1
ATOM 2144 C CA . LYS A 1 260 ? 10.547 -5.055 3.686 1.00 91.50 260 LYS A CA 1
ATOM 2145 C C . LYS A 1 260 ? 11.996 -5.052 3.212 1.00 91.50 260 LYS A C 1
ATOM 2147 O O . LYS A 1 260 ? 12.466 -6.062 2.698 1.00 91.50 260 LYS A O 1
ATOM 2152 N N . THR A 1 261 ? 12.679 -3.911 3.320 1.00 92.50 261 THR A N 1
ATOM 2153 C CA . THR A 1 261 ? 14.045 -3.754 2.830 1.00 92.50 261 THR A CA 1
ATOM 2154 C C . THR A 1 261 ? 15.104 -3.740 3.914 1.00 92.50 261 THR A C 1
ATOM 2156 O O . THR A 1 261 ? 16.207 -4.234 3.676 1.00 92.50 261 THR A O 1
ATOM 2159 N N . LYS A 1 262 ? 14.791 -3.153 5.071 1.00 91.06 262 LYS A N 1
ATOM 2160 C CA . LYS A 1 262 ? 15.722 -2.901 6.173 1.00 91.06 262 LYS A CA 1
ATOM 2161 C C . LYS A 1 262 ? 14.957 -2.866 7.502 1.00 91.06 262 LYS A C 1
ATOM 2163 O O . LYS A 1 262 ? 13.739 -2.678 7.501 1.00 91.06 262 LYS A O 1
ATOM 2168 N N . ALA A 1 263 ? 15.673 -3.035 8.614 1.00 86.31 263 ALA A N 1
ATOM 2169 C CA . ALA A 1 263 ? 15.126 -2.837 9.956 1.00 86.31 263 ALA A CA 1
ATOM 2170 C C . ALA A 1 263 ? 14.800 -1.354 10.215 1.00 86.31 263 ALA A C 1
ATOM 2172 O O . ALA A 1 263 ? 15.330 -0.475 9.535 1.00 86.31 263 ALA A O 1
ATOM 2173 N N . ASP A 1 264 ? 13.943 -1.061 11.198 1.00 80.06 264 ASP A N 1
ATOM 2174 C CA . ASP A 1 264 ? 13.482 0.309 11.470 1.00 80.06 264 ASP A CA 1
ATOM 2175 C C . ASP A 1 264 ? 14.642 1.261 11.816 1.00 80.06 264 ASP A C 1
ATOM 2177 O O . ASP A 1 264 ? 14.661 2.396 11.342 1.00 80.06 264 ASP A O 1
ATOM 2181 N N . GLU A 1 265 ? 15.644 0.800 12.570 1.00 79.38 265 GLU A N 1
ATOM 2182 C CA . GLU A 1 265 ? 16.828 1.596 12.919 1.00 79.38 265 GLU A CA 1
ATOM 2183 C C . GLU A 1 265 ? 17.653 1.964 11.676 1.00 79.38 265 GLU A C 1
ATOM 2185 O O . GLU A 1 265 ? 18.090 3.108 11.517 1.00 79.38 265 GLU A O 1
ATOM 2190 N N . ASP A 1 266 ? 17.807 1.009 10.758 1.00 88.50 266 ASP A N 1
ATOM 2191 C CA . ASP A 1 266 ? 18.528 1.196 9.501 1.00 88.50 266 ASP A CA 1
ATOM 2192 C C . ASP A 1 266 ? 17.754 2.097 8.531 1.00 88.50 266 ASP A C 1
ATOM 2194 O O . ASP A 1 266 ? 18.364 2.821 7.744 1.00 88.50 266 ASP A O 1
ATOM 2198 N N . ILE A 1 267 ? 16.416 2.085 8.584 1.00 90.44 267 ILE A N 1
ATOM 2199 C CA . ILE A 1 267 ? 15.570 2.986 7.791 1.00 90.44 267 ILE A CA 1
ATOM 2200 C C . ILE A 1 267 ? 15.814 4.433 8.205 1.00 90.44 267 ILE A C 1
ATOM 2202 O O . ILE A 1 267 ? 16.011 5.271 7.330 1.00 90.44 267 ILE A O 1
ATOM 2206 N N . ILE A 1 268 ? 15.840 4.738 9.505 1.00 87.06 268 ILE A N 1
ATOM 2207 C CA . ILE A 1 268 ? 16.095 6.107 9.980 1.00 87.06 268 ILE A CA 1
ATOM 2208 C C . ILE A 1 268 ? 17.487 6.576 9.550 1.00 87.06 268 ILE A C 1
ATOM 2210 O O . ILE A 1 268 ? 17.621 7.643 8.953 1.00 87.06 268 ILE A O 1
ATOM 2214 N N . ALA A 1 269 ? 18.520 5.758 9.774 1.00 87.94 269 ALA A N 1
ATOM 2215 C CA . ALA A 1 269 ? 19.879 6.088 9.342 1.00 87.94 269 ALA A CA 1
ATOM 2216 C C . ALA A 1 269 ? 19.962 6.304 7.817 1.00 87.94 269 ALA A C 1
ATOM 2218 O O . ALA A 1 269 ? 20.624 7.230 7.339 1.00 87.94 269 ALA A O 1
ATOM 2219 N N . PHE A 1 270 ? 19.253 5.481 7.042 1.00 94.12 270 PHE A N 1
ATOM 2220 C CA . PHE A 1 270 ? 19.170 5.617 5.593 1.00 94.12 270 PHE A CA 1
ATOM 2221 C C . PHE A 1 270 ? 18.459 6.911 5.162 1.00 94.12 270 PHE A C 1
ATOM 2223 O O . PHE A 1 270 ? 18.990 7.631 4.316 1.00 94.12 270 PHE A O 1
ATOM 2230 N N . LEU A 1 271 ? 17.311 7.255 5.755 1.00 93.38 271 LEU A N 1
ATOM 2231 C CA . LEU A 1 271 ? 16.581 8.497 5.463 1.00 93.38 271 LEU A CA 1
ATOM 2232 C C . LEU A 1 271 ? 17.441 9.738 5.751 1.00 93.38 271 LEU A C 1
ATOM 2234 O O . LEU A 1 271 ? 17.548 10.627 4.902 1.00 93.38 271 LEU A O 1
ATOM 2238 N N . GLN A 1 272 ? 18.169 9.736 6.867 1.00 90.19 272 GLN A N 1
ATOM 2239 C CA . GLN A 1 272 ? 19.129 10.790 7.203 1.00 90.19 272 GLN A CA 1
ATOM 2240 C C . GLN A 1 272 ? 20.247 10.909 6.159 1.00 90.19 272 GLN A C 1
ATOM 2242 O O . GLN A 1 272 ? 20.635 12.017 5.784 1.00 90.19 272 GLN A O 1
ATOM 2247 N N . SER A 1 273 ? 20.744 9.778 5.644 1.00 95.75 273 SER A N 1
ATOM 2248 C CA . SER A 1 273 ? 21.812 9.761 4.637 1.00 95.75 273 SER A CA 1
ATOM 2249 C C . SER A 1 273 ? 21.400 10.394 3.300 1.00 95.75 273 SER A C 1
ATOM 2251 O O . SER A 1 273 ? 22.241 10.977 2.612 1.00 95.75 273 SER A O 1
ATOM 2253 N N . ILE A 1 274 ? 20.110 10.336 2.944 1.00 95.88 274 ILE A N 1
ATOM 2254 C CA . ILE A 1 274 ? 19.581 10.886 1.687 1.00 95.88 274 ILE A CA 1
ATOM 2255 C C . ILE A 1 274 ? 18.951 12.275 1.857 1.00 95.88 274 ILE A C 1
ATOM 2257 O O . ILE A 1 274 ? 18.555 12.884 0.866 1.00 95.88 274 ILE A O 1
ATOM 2261 N N . ARG A 1 275 ? 18.892 12.810 3.084 1.00 92.56 275 ARG A N 1
ATOM 2262 C CA . ARG A 1 275 ? 18.297 14.121 3.406 1.00 92.56 275 ARG A CA 1
ATOM 2263 C C . ARG A 1 275 ? 18.912 15.273 2.605 1.00 92.56 275 ARG A C 1
ATOM 2265 O O . ARG A 1 275 ? 18.203 16.174 2.173 1.00 92.56 275 ARG A O 1
ATOM 2272 N N . ASN A 1 276 ? 20.223 15.213 2.366 1.00 92.94 276 ASN A N 1
ATOM 2273 C CA . ASN A 1 276 ? 20.975 16.241 1.632 1.00 92.94 276 ASN A CA 1
ATOM 2274 C C . ASN A 1 276 ? 20.778 16.184 0.108 1.00 92.94 276 ASN A C 1
ATOM 2276 O O . ASN A 1 276 ? 21.369 16.975 -0.628 1.00 92.94 276 ASN A O 1
ATOM 2280 N N . ILE A 1 277 ? 19.995 15.228 -0.390 1.00 93.00 277 ILE A N 1
ATOM 2281 C CA . ILE A 1 277 ? 19.619 15.181 -1.795 1.00 93.00 277 ILE A CA 1
ATOM 2282 C C . ILE A 1 277 ? 18.567 16.264 -2.057 1.00 93.00 277 ILE A C 1
ATOM 2284 O O . ILE A 1 277 ? 17.634 16.426 -1.276 1.00 93.00 277 ILE A O 1
ATOM 2288 N N . ASP A 1 278 ? 18.699 16.979 -3.176 1.00 91.00 278 ASP A N 1
ATOM 2289 C CA . ASP A 1 278 ? 17.820 18.103 -3.510 1.00 91.00 278 ASP A CA 1
ATOM 2290 C C . ASP A 1 278 ? 16.320 17.763 -3.382 1.00 91.00 278 ASP A C 1
ATOM 2292 O O . ASP A 1 278 ? 15.804 16.812 -3.982 1.00 91.00 278 ASP A O 1
ATOM 2296 N N . GLY A 1 279 ? 15.646 18.547 -2.537 1.00 87.69 279 GLY A N 1
ATOM 2297 C CA . GLY A 1 279 ? 14.249 18.425 -2.124 1.00 87.69 279 GLY A CA 1
ATOM 2298 C C . GLY A 1 279 ? 13.838 17.109 -1.444 1.00 87.69 279 GLY A C 1
ATOM 2299 O O . GLY A 1 279 ? 12.644 16.849 -1.320 1.00 87.69 279 GLY A O 1
ATOM 2300 N N . MET A 1 280 ? 14.781 16.274 -0.998 1.00 94.25 280 MET A N 1
ATOM 2301 C CA . MET A 1 280 ? 14.464 15.093 -0.187 1.00 94.25 280 MET A CA 1
ATOM 2302 C C . MET A 1 280 ? 14.261 15.425 1.289 1.00 94.25 280 MET A C 1
ATOM 2304 O O . MET A 1 280 ? 13.536 14.688 1.938 1.00 94.25 280 MET A O 1
ATOM 2308 N N . GLU A 1 281 ? 14.810 16.529 1.803 1.00 91.31 281 GLU A N 1
ATOM 2309 C CA . GLU A 1 281 ? 14.763 16.863 3.234 1.00 91.31 281 GLU A CA 1
ATOM 2310 C C . GLU A 1 281 ? 13.353 16.805 3.841 1.00 91.31 281 GLU A C 1
ATOM 2312 O O . GLU A 1 281 ? 13.088 16.026 4.755 1.00 91.31 281 GLU A O 1
ATOM 2317 N N . THR A 1 282 ? 12.417 17.589 3.306 1.00 87.75 282 THR A N 1
ATOM 2318 C CA . THR A 1 282 ? 11.046 17.619 3.832 1.00 87.75 282 THR A CA 1
ATOM 2319 C C . THR A 1 282 ? 10.310 16.308 3.569 1.00 87.75 282 THR A C 1
ATOM 2321 O O . THR A 1 282 ? 9.423 15.925 4.326 1.00 87.75 282 THR A O 1
ATOM 2324 N N . PHE A 1 283 ? 10.660 15.596 2.498 1.00 92.94 283 PHE A N 1
ATOM 2325 C CA . PHE A 1 283 ? 10.065 14.307 2.167 1.00 92.94 283 PHE A CA 1
ATOM 2326 C C . PHE A 1 283 ? 10.498 13.219 3.158 1.00 92.94 283 PHE A C 1
ATOM 2328 O O . PHE A 1 283 ? 9.652 12.481 3.663 1.00 92.94 283 PHE A O 1
ATOM 2335 N N . THR A 1 284 ? 11.790 13.160 3.488 1.00 92.00 284 THR A N 1
ATOM 2336 C CA . THR A 1 284 ? 12.332 12.252 4.502 1.00 92.00 284 THR A CA 1
ATOM 2337 C C . THR A 1 284 ? 11.813 12.605 5.885 1.00 92.00 284 THR A C 1
ATOM 2339 O O . THR A 1 284 ? 11.399 11.692 6.588 1.00 92.00 284 THR A O 1
ATOM 2342 N N . ASP A 1 285 ? 11.700 13.894 6.232 1.00 84.56 285 ASP A N 1
ATOM 2343 C CA . ASP A 1 285 ? 11.128 14.335 7.514 1.00 84.56 285 ASP A CA 1
ATOM 2344 C C . ASP A 1 285 ? 9.692 13.815 7.715 1.00 84.56 285 ASP A C 1
ATOM 2346 O O . ASP A 1 285 ? 9.315 13.428 8.820 1.00 84.56 285 ASP A O 1
ATOM 2350 N N . HIS A 1 286 ? 8.870 13.748 6.660 1.00 86.69 286 HIS A N 1
ATOM 2351 C CA . HIS A 1 286 ? 7.524 13.176 6.766 1.00 86.69 286 HIS A CA 1
ATOM 2352 C C . HIS A 1 286 ? 7.537 11.659 6.999 1.00 86.69 286 HIS A C 1
ATOM 2354 O O . HIS A 1 286 ? 6.734 11.161 7.795 1.00 86.69 286 HIS A O 1
ATOM 2360 N N . ILE A 1 287 ? 8.422 10.925 6.315 1.00 90.31 287 ILE A N 1
ATOM 2361 C CA . ILE A 1 287 ? 8.565 9.474 6.498 1.00 90.31 287 ILE A CA 1
ATOM 2362 C C . ILE A 1 287 ? 9.103 9.185 7.901 1.00 90.31 287 ILE A C 1
ATOM 2364 O O . ILE A 1 287 ? 8.518 8.363 8.604 1.00 90.31 287 ILE A O 1
ATOM 2368 N N . GLU A 1 288 ? 10.147 9.896 8.332 1.00 84.50 288 GLU A N 1
ATOM 2369 C CA . GLU A 1 288 ? 10.705 9.828 9.686 1.00 84.50 288 GLU A CA 1
ATOM 2370 C C . GLU A 1 288 ? 9.636 10.153 10.722 1.00 84.50 288 GLU A C 1
ATOM 2372 O O . GLU A 1 288 ? 9.426 9.369 11.636 1.00 84.50 288 GLU A O 1
ATOM 2377 N N . ALA A 1 289 ? 8.844 11.210 10.531 1.00 80.00 289 ALA A N 1
ATOM 2378 C CA . ALA A 1 289 ? 7.743 11.508 11.435 1.00 80.00 289 ALA A CA 1
ATOM 2379 C C . ALA A 1 289 ? 6.739 10.347 11.518 1.00 80.00 289 ALA A C 1
ATOM 2381 O O . ALA A 1 289 ? 6.202 10.086 12.588 1.00 80.00 289 ALA A O 1
ATOM 2382 N N . VAL A 1 290 ? 6.420 9.636 10.431 1.00 81.69 290 VAL A N 1
ATOM 2383 C CA . VAL A 1 290 ? 5.565 8.429 10.503 1.00 81.69 290 VAL A CA 1
ATOM 2384 C C . VAL A 1 290 ? 6.284 7.259 11.189 1.00 81.69 290 VAL A C 1
ATOM 2386 O O . VAL A 1 290 ? 5.664 6.534 11.977 1.00 81.69 290 VAL A O 1
ATOM 2389 N N . ALA A 1 291 ? 7.580 7.090 10.936 1.00 81.69 291 ALA A N 1
ATOM 2390 C CA . ALA A 1 291 ? 8.413 6.067 11.555 1.00 81.69 291 ALA A CA 1
ATOM 2391 C C . ALA A 1 291 ? 8.514 6.282 13.063 1.00 81.69 291 ALA A C 1
ATOM 2393 O O . ALA A 1 291 ? 8.092 5.405 13.808 1.00 81.69 291 ALA A O 1
ATOM 2394 N N . ASP A 1 292 ? 8.897 7.476 13.508 1.00 72.31 292 ASP A N 1
ATOM 2395 C CA . ASP A 1 292 ? 8.906 7.919 14.899 1.00 72.31 292 ASP A CA 1
ATOM 2396 C C . ASP A 1 292 ? 7.554 7.710 15.553 1.00 72.31 292 ASP A C 1
ATOM 2398 O O . ASP A 1 292 ? 7.469 7.231 16.672 1.00 72.31 292 ASP A O 1
ATOM 2402 N N . ARG A 1 293 ? 6.452 8.008 14.867 1.00 70.25 293 ARG A N 1
ATOM 2403 C CA . ARG A 1 293 ? 5.109 7.768 15.408 1.00 70.25 293 ARG A CA 1
ATOM 2404 C C . ARG A 1 293 ? 4.823 6.287 15.652 1.00 70.25 293 ARG A C 1
ATOM 2406 O O . ARG A 1 293 ? 4.152 5.946 16.631 1.00 70.25 293 ARG A O 1
ATOM 2413 N N . THR A 1 294 ? 5.346 5.420 14.796 1.00 68.38 294 THR A N 1
ATOM 2414 C CA . THR A 1 294 ? 5.226 3.967 14.934 1.00 68.38 294 THR A CA 1
ATOM 2415 C C . THR A 1 294 ? 6.205 3.419 15.984 1.00 68.38 294 THR A C 1
ATOM 2417 O O . THR A 1 294 ? 5.827 2.583 16.803 1.00 68.38 294 THR A O 1
ATOM 2420 N N . LEU A 1 295 ? 7.430 3.944 16.021 1.00 63.22 295 LEU A N 1
ATOM 2421 C CA . LEU A 1 295 ? 8.512 3.570 16.932 1.00 63.22 295 LEU A CA 1
ATOM 2422 C C . LEU A 1 295 ? 8.288 4.077 18.352 1.00 63.22 295 LEU A C 1
ATOM 2424 O O . LEU A 1 295 ? 8.446 3.302 19.281 1.00 63.22 295 LEU A O 1
ATOM 2428 N N . LEU A 1 296 ? 7.822 5.313 18.545 1.00 55.34 296 LEU A N 1
ATOM 2429 C CA . LEU A 1 296 ? 7.349 5.826 19.835 1.00 55.34 296 LEU A CA 1
ATOM 2430 C C . LEU A 1 296 ? 6.300 4.887 20.409 1.00 55.34 296 LEU A C 1
ATOM 2432 O O . LEU A 1 296 ? 6.351 4.582 21.594 1.00 55.34 296 LEU A O 1
ATOM 2436 N N . THR A 1 297 ? 5.388 4.379 19.577 1.00 56.31 297 THR A N 1
ATOM 2437 C CA . THR A 1 297 ? 4.431 3.368 20.028 1.00 56.31 297 THR A CA 1
ATOM 2438 C C . THR A 1 297 ? 5.200 2.149 20.556 1.00 56.31 297 THR A C 1
ATOM 2440 O O . THR A 1 297 ? 5.016 1.804 21.714 1.00 56.31 297 THR A O 1
ATOM 2443 N N . HIS A 1 298 ? 6.152 1.580 19.813 1.00 57.50 298 HIS A N 1
ATOM 2444 C CA . HIS A 1 298 ? 6.946 0.415 20.241 1.00 57.50 298 HIS A CA 1
ATOM 2445 C C . HIS A 1 298 ? 7.874 0.648 21.462 1.00 57.50 298 HIS A C 1
ATOM 2447 O O . HIS A 1 298 ? 7.930 -0.180 22.368 1.00 57.50 298 HIS A O 1
ATOM 2453 N N . GLU A 1 299 ? 8.578 1.776 21.542 1.00 51.66 299 GLU A N 1
ATOM 2454 C CA . GLU A 1 299 ? 9.532 2.088 22.612 1.00 51.66 299 GLU A CA 1
ATOM 2455 C C . GLU A 1 299 ? 8.828 2.474 23.922 1.00 51.66 299 GLU A C 1
ATOM 2457 O O . GLU A 1 299 ? 9.234 2.029 25.001 1.00 51.66 299 GLU A O 1
ATOM 2462 N N . ILE A 1 300 ? 7.729 3.236 23.844 1.00 51.97 300 ILE A N 1
ATOM 2463 C CA . ILE A 1 300 ? 6.856 3.497 24.998 1.00 51.97 300 ILE A CA 1
ATOM 2464 C C . ILE A 1 300 ? 6.271 2.169 25.490 1.00 51.97 300 ILE A C 1
ATOM 2466 O O . ILE A 1 300 ? 6.273 1.922 26.692 1.00 51.97 300 ILE A O 1
ATOM 2470 N N . LEU A 1 301 ? 5.864 1.278 24.578 1.00 55.00 301 LEU A N 1
ATOM 2471 C CA . LEU A 1 301 ? 5.352 -0.051 24.917 1.00 55.00 301 LEU A CA 1
ATOM 2472 C C . LEU A 1 301 ? 6.369 -0.958 25.621 1.00 55.00 301 LEU A C 1
ATOM 2474 O O . LEU A 1 301 ? 5.947 -1.824 26.384 1.00 55.00 301 LEU A O 1
ATOM 2478 N N . LEU A 1 302 ? 7.674 -0.774 25.402 1.00 55.34 302 LEU A N 1
ATOM 2479 C CA . LEU A 1 302 ? 8.711 -1.651 25.958 1.00 55.34 302 LEU A CA 1
ATOM 2480 C C . LEU A 1 302 ? 9.410 -1.103 27.210 1.00 55.34 302 LEU A C 1
ATOM 2482 O O . LEU A 1 302 ? 9.854 -1.894 28.039 1.00 55.34 302 LEU A O 1
ATOM 2486 N N . LYS A 1 303 ? 9.537 0.222 27.374 1.00 61.31 303 LYS A N 1
ATOM 2487 C CA . LYS A 1 303 ? 10.361 0.802 28.459 1.00 61.31 303 LYS A CA 1
ATOM 2488 C C . LYS A 1 303 ? 9.573 1.369 29.632 1.00 61.31 303 LYS A C 1
ATOM 2490 O O . LYS A 1 303 ? 10.108 1.458 30.736 1.00 61.31 303 LYS A O 1
ATOM 2495 N N . ARG A 1 304 ? 8.329 1.797 29.425 1.00 60.34 304 ARG A N 1
ATOM 2496 C CA . ARG A 1 304 ? 7.495 2.380 30.481 1.00 60.34 304 ARG A CA 1
ATOM 2497 C C . ARG A 1 304 ? 6.095 1.832 30.316 1.00 60.34 304 ARG A C 1
ATOM 2499 O O . ARG A 1 304 ? 5.379 2.266 29.425 1.00 60.34 304 ARG A O 1
ATOM 2506 N N . VAL A 1 305 ? 5.707 0.900 31.184 1.00 73.44 305 VAL A N 1
ATOM 2507 C CA . VAL A 1 305 ? 4.318 0.434 31.296 1.00 73.44 305 VAL A CA 1
ATOM 2508 C C . VAL A 1 305 ? 3.462 1.578 31.846 1.00 73.44 305 VAL A C 1
ATOM 2510 O O . VAL A 1 305 ? 3.075 1.615 33.010 1.00 73.44 305 VAL A O 1
ATOM 2513 N N . GLU A 1 306 ? 3.244 2.589 31.019 1.00 86.88 306 GLU A N 1
ATOM 2514 C CA . GLU A 1 306 ? 2.427 3.745 31.331 1.00 86.88 306 GLU A CA 1
ATOM 2515 C C . GLU A 1 306 ? 0.956 3.332 31.199 1.00 86.88 306 GLU A C 1
ATOM 2517 O O . GLU A 1 306 ? 0.569 2.630 30.264 1.00 86.88 306 GLU A O 1
ATOM 2522 N N . HIS A 1 307 ? 0.100 3.723 32.139 1.00 91.62 307 HIS A N 1
ATOM 2523 C CA . HIS A 1 307 ? -1.324 3.426 31.997 1.00 91.62 307 HIS A CA 1
ATOM 2524 C C . HIS A 1 307 ? -1.874 4.136 30.738 1.00 91.62 307 HIS A C 1
ATOM 2526 O O . HIS A 1 307 ? -1.506 5.294 30.505 1.00 91.62 307 HIS A O 1
ATOM 2532 N N . PRO A 1 308 ? -2.749 3.510 29.924 1.00 92.81 308 PRO A N 1
ATOM 2533 C CA . PRO A 1 308 ? -3.235 4.115 28.685 1.00 92.81 308 PRO A CA 1
ATOM 2534 C C . PRO A 1 308 ? -3.855 5.503 28.859 1.00 92.81 308 PRO A C 1
ATOM 2536 O O . PRO A 1 308 ? -3.710 6.338 27.975 1.00 92.81 308 PRO A O 1
ATOM 2539 N N . GLU A 1 309 ? -4.487 5.794 29.995 1.00 93.38 309 GLU A N 1
ATOM 2540 C CA . GLU A 1 309 ? -5.008 7.138 30.298 1.00 93.38 309 GLU A CA 1
ATOM 2541 C C . GLU A 1 309 ? -3.902 8.199 30.379 1.00 93.38 309 GLU A C 1
ATOM 2543 O O . GLU A 1 309 ? -4.018 9.277 29.797 1.00 93.38 309 GLU A O 1
ATOM 2548 N N . THR A 1 310 ? -2.790 7.889 31.050 1.00 91.50 310 THR A N 1
ATOM 2549 C CA . THR A 1 310 ? -1.636 8.792 31.126 1.00 91.50 310 THR A CA 1
ATOM 2550 C C . THR A 1 310 ? -1.044 9.010 29.736 1.00 91.50 310 THR 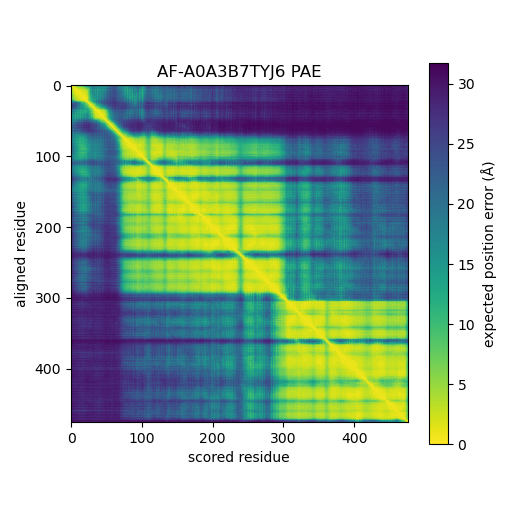A C 1
ATOM 2552 O O . THR A 1 310 ? -0.743 10.146 29.362 1.00 91.50 310 THR A O 1
ATOM 2555 N N . PHE A 1 311 ? -0.974 7.947 28.925 1.00 89.69 311 PHE A N 1
ATOM 2556 C CA . PHE A 1 311 ? -0.504 8.059 27.549 1.00 89.69 311 PHE A CA 1
ATOM 2557 C C . PHE A 1 311 ? -1.437 8.912 26.673 1.00 89.69 311 PHE A C 1
ATOM 2559 O O . PHE A 1 311 ? -0.964 9.748 25.905 1.00 89.69 311 PHE A O 1
ATOM 2566 N N . PHE A 1 312 ? -2.757 8.777 26.828 1.00 90.38 312 PHE A N 1
ATOM 2567 C CA . PHE A 1 312 ? -3.746 9.615 26.138 1.00 90.38 312 PHE A CA 1
ATOM 2568 C C . PHE A 1 312 ? -3.543 11.104 26.429 1.00 90.38 312 PHE A C 1
ATOM 2570 O O . PHE A 1 312 ? -3.522 11.928 25.513 1.00 90.38 312 PHE A O 1
ATOM 2577 N N . ASN A 1 313 ? -3.343 11.437 27.706 1.00 89.62 313 ASN A N 1
ATOM 2578 C CA . ASN A 1 313 ? -3.128 12.811 28.153 1.00 89.62 313 ASN A CA 1
ATOM 2579 C C . ASN A 1 313 ? -1.806 13.380 27.623 1.00 89.62 313 ASN A C 1
ATOM 2581 O O . ASN A 1 313 ? -1.750 14.538 27.206 1.00 89.62 313 ASN A O 1
ATOM 2585 N N . ARG A 1 314 ? -0.750 12.557 27.580 1.00 85.75 314 ARG A N 1
ATOM 2586 C CA . ARG A 1 314 ? 0.548 12.921 26.992 1.00 85.75 314 ARG A CA 1
ATOM 2587 C C . ARG A 1 314 ? 0.466 13.169 25.487 1.00 85.75 314 ARG A C 1
ATOM 2589 O O . ARG A 1 314 ? 1.200 13.999 24.963 1.00 85.75 314 ARG A O 1
ATOM 2596 N N . LEU A 1 315 ? -0.441 12.485 24.794 1.00 83.12 315 LEU A N 1
ATOM 2597 C CA . LEU A 1 315 ? -0.746 12.726 23.383 1.00 83.12 315 LEU A CA 1
ATOM 2598 C C . LEU A 1 315 ? -1.655 13.947 23.147 1.00 83.12 315 LEU A C 1
ATOM 2600 O O . LEU A 1 315 ? -2.011 14.222 21.996 1.00 83.12 315 LEU A O 1
ATOM 2604 N N . HIS A 1 316 ? -2.017 14.672 24.212 1.00 85.56 316 HIS A N 1
ATOM 2605 C CA . HIS A 1 316 ? -2.892 15.845 24.196 1.00 85.56 316 HIS A CA 1
ATOM 2606 C C . HIS A 1 316 ? -4.272 15.575 23.567 1.00 85.56 316 HIS A C 1
ATOM 2608 O O . HIS A 1 316 ? -4.848 16.440 22.904 1.00 85.56 316 HIS A O 1
ATOM 2614 N N . LEU A 1 317 ? -4.809 14.364 23.752 1.00 85.50 317 LEU A N 1
ATOM 2615 C CA . LEU A 1 317 ? -6.069 13.939 23.135 1.00 85.50 317 LEU A CA 1
ATOM 2616 C C . LEU A 1 317 ? -7.329 14.424 23.871 1.00 85.50 317 LEU A C 1
ATOM 2618 O O . LEU A 1 317 ? -8.406 14.421 23.280 1.00 85.50 317 LEU A O 1
ATOM 2622 N N . GLN A 1 318 ? -7.205 14.904 25.109 1.00 84.62 318 GLN A N 1
ATOM 2623 C CA . GLN A 1 318 ? -8.314 15.371 25.950 1.00 84.62 318 GLN A CA 1
ATOM 2624 C C . GLN A 1 318 ? -9.150 16.484 25.309 1.00 84.62 318 GLN A C 1
ATOM 2626 O O . GLN A 1 318 ? -10.352 16.522 25.491 1.00 84.62 318 GLN A O 1
ATOM 2631 N N . ASN A 1 319 ? -8.561 17.355 24.492 1.00 76.62 319 ASN A N 1
ATOM 2632 C CA . ASN A 1 319 ? -9.301 18.434 23.821 1.00 76.62 319 ASN A CA 1
ATOM 2633 C C . ASN A 1 319 ? -9.250 18.306 22.295 1.00 76.62 319 ASN A C 1
ATOM 2635 O O . ASN A 1 319 ? -9.558 19.252 21.570 1.00 76.62 319 ASN A O 1
ATOM 2639 N N . ALA A 1 320 ? -8.813 17.152 21.793 1.00 78.25 320 ALA A N 1
ATOM 2640 C CA . ALA A 1 320 ? -8.621 16.947 20.373 1.00 78.25 320 ALA A CA 1
ATOM 2641 C C . ALA A 1 320 ? -9.910 16.485 19.689 1.00 78.25 320 ALA A C 1
ATOM 2643 O O . ALA A 1 320 ? -10.680 15.686 20.221 1.00 78.25 320 ALA A O 1
ATOM 2644 N N . PHE A 1 321 ? -10.098 16.910 18.440 1.00 79.69 321 PHE A N 1
ATOM 2645 C CA . PHE A 1 321 ? -11.075 16.271 17.569 1.00 79.69 321 PHE A CA 1
ATOM 2646 C C . PHE A 1 321 ? -10.541 14.891 17.167 1.00 79.69 321 PHE A C 1
ATOM 2648 O O . PHE A 1 321 ? -9.618 14.796 16.365 1.00 79.69 321 PHE A O 1
ATOM 2655 N N . LEU A 1 322 ? -11.063 13.827 17.790 1.00 82.69 322 LEU A N 1
ATOM 2656 C CA . LEU A 1 322 ? -10.516 12.472 17.637 1.00 82.69 322 LEU A CA 1
ATOM 2657 C C . LEU A 1 322 ? -10.685 11.917 16.225 1.00 82.69 322 LEU A C 1
ATOM 2659 O O . LEU A 1 322 ? -9.776 11.266 15.707 1.00 82.69 322 LEU A O 1
ATOM 2663 N N . ALA A 1 323 ? -11.827 12.199 15.590 1.00 73.69 323 ALA A N 1
ATOM 2664 C CA . ALA A 1 323 ? -11.991 11.932 14.171 1.00 73.69 323 ALA A CA 1
ATOM 2665 C C . ALA A 1 323 ? -10.908 12.727 13.430 1.00 73.69 323 ALA A C 1
ATOM 2667 O O . ALA A 1 323 ? -10.831 13.942 13.565 1.00 73.69 323 ALA A O 1
ATOM 2668 N N . TYR A 1 324 ? -10.052 12.029 12.685 1.00 69.94 324 TYR A N 1
ATOM 2669 C CA . TYR A 1 324 ? -8.891 12.574 11.961 1.00 69.94 324 TYR A CA 1
ATOM 2670 C C . TYR A 1 324 ? -7.633 12.884 12.784 1.00 69.94 324 TYR A C 1
ATOM 2672 O O . TYR A 1 324 ? -6.644 13.323 12.197 1.00 69.94 324 TYR A O 1
ATOM 2680 N N . ASN A 1 325 ? -7.590 12.603 14.090 1.00 76.62 325 ASN A N 1
ATOM 2681 C CA . ASN A 1 325 ? -6.347 12.750 14.845 1.00 76.62 325 ASN A CA 1
ATOM 2682 C C . ASN A 1 325 ? -5.496 11.471 14.773 1.00 76.62 325 ASN A C 1
ATOM 2684 O O . ASN A 1 325 ? -5.877 10.425 15.298 1.00 76.62 325 ASN A O 1
ATOM 2688 N N . SER A 1 326 ? -4.309 11.552 14.167 1.00 77.38 326 SER A N 1
ATOM 2689 C CA . SER A 1 326 ? -3.377 10.419 14.080 1.00 77.38 326 SER A CA 1
ATOM 2690 C C . SER A 1 326 ? -2.890 9.940 15.454 1.00 77.38 326 SER A C 1
ATOM 2692 O O . SER A 1 326 ? -2.645 8.748 15.629 1.00 77.38 326 SER A O 1
ATOM 2694 N N . ASN A 1 327 ? -2.830 10.813 16.470 1.00 81.62 327 ASN A N 1
ATOM 2695 C CA . ASN A 1 327 ? -2.513 10.421 17.846 1.00 81.62 327 ASN A CA 1
ATOM 2696 C C . ASN A 1 327 ? -3.572 9.488 18.446 1.00 81.62 327 ASN A C 1
ATOM 2698 O O . ASN A 1 327 ? -3.229 8.650 19.275 1.00 81.62 327 ASN A O 1
ATOM 2702 N N . PHE A 1 328 ? -4.834 9.575 18.017 1.00 87.31 328 PHE A N 1
ATOM 2703 C CA . PHE A 1 328 ? -5.870 8.666 18.504 1.00 87.31 328 PHE A CA 1
ATOM 2704 C C . PHE A 1 328 ? -5.598 7.220 18.066 1.00 87.31 328 PHE A C 1
ATOM 2706 O O . PHE A 1 328 ? -5.718 6.295 18.867 1.00 87.31 328 PHE A O 1
ATOM 2713 N N . LEU A 1 329 ? -5.141 7.020 16.824 1.00 85.19 329 LEU A N 1
ATOM 2714 C CA . LEU A 1 329 ? -4.746 5.695 16.335 1.00 85.19 329 LEU A CA 1
ATOM 2715 C C . LEU A 1 329 ? -3.512 5.159 17.069 1.00 85.19 329 LEU A C 1
ATOM 2717 O O . LEU A 1 329 ? -3.474 3.977 17.403 1.00 85.19 329 LEU A O 1
ATOM 2721 N N . LYS A 1 330 ? -2.542 6.026 17.398 1.00 81.44 330 LYS A N 1
ATOM 2722 C CA . LYS A 1 330 ? -1.394 5.641 18.241 1.00 81.44 330 LYS A CA 1
ATOM 2723 C C . LYS A 1 330 ? -1.846 5.156 19.610 1.00 81.44 330 LYS A C 1
ATOM 2725 O O . LYS A 1 330 ? -1.356 4.147 20.101 1.00 81.44 330 LYS A O 1
ATOM 2730 N N . TRP A 1 331 ? -2.795 5.862 20.217 1.00 89.62 331 TRP A N 1
ATOM 2731 C CA . TRP A 1 331 ? -3.335 5.476 21.510 1.00 89.62 331 TRP A CA 1
ATOM 2732 C C . TRP A 1 331 ? -4.101 4.145 21.452 1.00 89.62 331 TRP A C 1
ATOM 2734 O O . TRP A 1 331 ? -3.898 3.292 22.313 1.00 89.62 331 TRP A O 1
ATOM 2744 N N . LEU A 1 332 ? -4.904 3.905 20.408 1.00 90.31 332 LEU A N 1
ATOM 2745 C CA . LEU A 1 332 ? -5.553 2.603 20.196 1.00 90.31 332 LEU A CA 1
ATOM 2746 C C . LEU A 1 332 ? -4.540 1.467 20.004 1.00 90.31 332 LEU A C 1
ATOM 2748 O O . LEU A 1 332 ? -4.682 0.408 20.615 1.00 90.31 332 LEU A O 1
ATOM 2752 N N . SER A 1 333 ? -3.501 1.696 19.199 1.00 86.00 333 SER A N 1
ATOM 2753 C CA . SER A 1 333 ? -2.400 0.744 19.011 1.00 86.00 333 SER A CA 1
ATOM 2754 C C . SER A 1 333 ? -1.689 0.439 20.331 1.00 86.00 333 SER A C 1
ATOM 2756 O O . SER A 1 333 ? -1.440 -0.718 20.670 1.00 86.00 333 SER A O 1
ATOM 2758 N N . TYR A 1 334 ? -1.455 1.475 21.139 1.00 86.38 334 TYR A N 1
ATOM 2759 C CA . TYR A 1 334 ? -0.881 1.329 22.468 1.00 86.38 334 TYR A CA 1
ATOM 2760 C C . TYR A 1 334 ? -1.740 0.450 23.377 1.00 86.38 334 TYR A C 1
ATOM 2762 O O . TYR A 1 334 ? -1.209 -0.463 23.999 1.00 86.38 334 TYR A O 1
ATOM 2770 N N . ILE A 1 335 ? -3.062 0.649 23.412 1.00 90.50 335 ILE A N 1
ATOM 2771 C CA . ILE A 1 335 ? -3.977 -0.209 24.185 1.00 90.50 335 ILE A CA 1
ATOM 2772 C C . ILE A 1 335 ? -3.861 -1.675 23.743 1.00 90.50 335 ILE A C 1
ATOM 2774 O O . ILE A 1 335 ? -3.834 -2.575 24.588 1.00 90.50 335 ILE A O 1
ATOM 2778 N N . ALA A 1 336 ? -3.767 -1.924 22.433 1.00 87.75 336 ALA A N 1
ATOM 2779 C CA . ALA A 1 336 ? -3.650 -3.271 21.875 1.00 87.75 336 ALA A CA 1
ATOM 2780 C C . ALA A 1 336 ? -2.422 -4.017 22.409 1.00 87.75 336 ALA A C 1
ATOM 2782 O O . ALA A 1 336 ? -2.491 -5.216 22.682 1.00 87.75 336 ALA A O 1
ATOM 2783 N N . VAL A 1 337 ? -1.298 -3.315 22.559 1.00 84.38 337 VAL A N 1
ATOM 2784 C CA . VAL A 1 337 ? -0.056 -3.917 23.048 1.00 84.38 337 VAL A CA 1
ATOM 2785 C C . VAL A 1 337 ? 0.039 -3.881 24.573 1.00 84.38 337 VAL A C 1
ATOM 2787 O O . VAL A 1 337 ? 0.472 -4.870 25.156 1.00 84.38 337 VAL A O 1
ATOM 2790 N N . TYR A 1 338 ? -0.440 -2.825 25.233 1.00 87.81 338 TYR A N 1
ATOM 2791 C CA . TYR A 1 338 ? -0.556 -2.744 26.694 1.00 87.81 338 TYR A CA 1
ATOM 2792 C C . TYR A 1 338 ? -1.299 -3.963 27.256 1.00 87.81 338 TYR A C 1
ATOM 2794 O O . TYR A 1 338 ? -0.824 -4.623 28.175 1.00 87.81 338 TYR A O 1
ATOM 2802 N N . ASN A 1 339 ? -2.411 -4.343 26.621 1.00 89.31 339 ASN A N 1
ATOM 2803 C CA . ASN A 1 339 ? -3.219 -5.497 27.020 1.00 89.31 339 ASN A CA 1
ATOM 2804 C C . ASN A 1 339 ? -2.552 -6.863 26.786 1.00 89.31 339 ASN A C 1
ATOM 2806 O O . ASN A 1 339 ? -3.076 -7.874 27.249 1.00 89.31 339 ASN A O 1
ATOM 2810 N N . LYS A 1 340 ? -1.431 -6.918 26.060 1.00 87.12 340 LYS A N 1
ATOM 2811 C CA . LYS A 1 340 ? -0.644 -8.145 25.857 1.00 87.12 340 LYS A CA 1
ATOM 2812 C C . LYS A 1 340 ? 0.463 -8.307 26.898 1.00 87.12 340 LYS A C 1
ATOM 2814 O O . LYS A 1 340 ? 1.101 -9.357 26.927 1.00 87.12 340 LYS A O 1
ATOM 2819 N N . GLN A 1 341 ? 0.720 -7.295 27.727 1.00 83.56 341 GLN A N 1
ATOM 2820 C CA . GLN A 1 341 ? 1.788 -7.362 28.715 1.00 83.56 341 GLN A CA 1
ATOM 2821 C C . GLN A 1 341 ? 1.388 -8.247 29.909 1.00 83.56 341 GLN A C 1
ATOM 2823 O O . GLN A 1 341 ? 0.278 -8.120 30.434 1.00 83.56 341 GLN A O 1
ATOM 2828 N N . PRO A 1 342 ? 2.272 -9.151 30.365 1.00 85.44 342 PRO A N 1
ATOM 2829 C CA . PRO A 1 342 ? 1.962 -10.058 31.460 1.00 85.44 342 PRO A CA 1
ATOM 2830 C C . PRO A 1 342 ? 1.885 -9.316 32.801 1.00 85.44 342 PRO A C 1
ATOM 2832 O O . PRO A 1 342 ? 2.697 -8.442 33.092 1.00 85.44 342 PRO A O 1
ATOM 2835 N N . GLY A 1 343 ? 0.929 -9.707 33.649 1.00 86.69 343 GLY A N 1
ATOM 2836 C CA . GLY A 1 343 ? 0.813 -9.202 35.024 1.00 86.69 343 GLY A CA 1
ATOM 2837 C C . GLY A 1 343 ? 0.176 -7.817 35.170 1.00 86.69 343 GLY A C 1
ATOM 2838 O O . GLY A 1 343 ? 0.101 -7.307 36.285 1.00 86.69 343 GLY A O 1
ATOM 2839 N N . ILE A 1 344 ? -0.311 -7.218 34.081 1.00 87.06 344 ILE A N 1
ATOM 2840 C CA . ILE A 1 344 ? -0.978 -5.913 34.091 1.00 87.06 344 ILE A CA 1
ATOM 2841 C C . ILE A 1 344 ? -2.480 -6.091 33.866 1.00 87.06 344 ILE A C 1
ATOM 2843 O O . ILE A 1 344 ? -2.919 -6.925 33.072 1.00 87.06 344 ILE A O 1
ATOM 2847 N N . ALA A 1 345 ? -3.285 -5.310 34.588 1.00 91.50 345 ALA A N 1
ATOM 2848 C CA . ALA A 1 345 ? -4.730 -5.324 34.420 1.00 91.50 345 ALA A CA 1
ATOM 2849 C C . ALA A 1 345 ? -5.111 -4.763 33.037 1.00 91.50 345 ALA A C 1
ATOM 2851 O O . ALA A 1 345 ? -4.640 -3.684 32.672 1.00 91.50 345 ALA A O 1
ATOM 2852 N N . PRO A 1 346 ? -5.989 -5.437 32.274 1.00 92.25 346 PRO A N 1
ATOM 2853 C CA . PRO A 1 346 ? -6.332 -4.985 30.936 1.00 92.25 346 PRO A CA 1
ATOM 2854 C C . PRO A 1 346 ? -7.112 -3.664 30.968 1.00 92.25 346 PRO A C 1
ATOM 2856 O O . PRO A 1 346 ? -8.067 -3.474 31.737 1.00 92.25 346 PRO A O 1
ATOM 2859 N N . PHE A 1 347 ? -6.738 -2.773 30.057 1.00 94.94 347 PHE A N 1
ATOM 2860 C CA . PHE A 1 347 ? -7.480 -1.578 29.696 1.00 94.94 347 PHE A CA 1
ATOM 2861 C C . PHE A 1 347 ? -8.411 -1.920 28.528 1.00 94.94 347 PHE A C 1
ATOM 2863 O O . PHE A 1 347 ? -8.032 -1.888 27.355 1.00 94.94 347 PHE A O 1
ATOM 2870 N N . THR A 1 348 ? -9.621 -2.371 28.860 1.00 95.88 348 THR A N 1
ATOM 2871 C CA . THR A 1 348 ? -10.604 -2.839 27.875 1.00 95.88 348 THR A CA 1
ATOM 2872 C C . THR A 1 348 ? -11.077 -1.699 26.974 1.00 95.88 348 THR A C 1
ATOM 2874 O O . THR A 1 348 ? -11.005 -0.527 27.337 1.00 95.88 348 THR A O 1
ATOM 2877 N N . MET A 1 349 ? -11.610 -2.037 25.796 1.00 95.50 349 MET A N 1
ATOM 2878 C CA . MET A 1 349 ? -12.119 -1.015 24.876 1.00 95.50 349 MET A CA 1
ATOM 2879 C C . MET A 1 349 ? -13.332 -0.262 25.440 1.00 95.50 349 MET A C 1
ATOM 2881 O O . MET A 1 349 ? -13.519 0.909 25.137 1.00 95.50 349 MET A O 1
ATOM 2885 N N . GLU A 1 350 ? -14.106 -0.909 26.311 1.00 95.00 350 GLU A N 1
ATOM 2886 C CA . GLU A 1 350 ? -15.170 -0.280 27.099 1.00 95.00 350 GLU A CA 1
ATOM 2887 C C . GLU A 1 350 ? -14.613 0.811 28.025 1.00 95.00 350 GLU A C 1
ATOM 2889 O O . GLU A 1 350 ? -15.067 1.951 27.955 1.00 95.00 350 GLU A O 1
ATOM 2894 N N . LYS A 1 351 ? -13.563 0.508 28.808 1.00 95.25 351 LYS A N 1
ATOM 2895 C CA . LYS A 1 351 ? -12.871 1.506 29.644 1.00 95.25 351 LYS A CA 1
ATOM 2896 C C . LYS A 1 351 ? -12.273 2.629 28.803 1.00 95.25 351 LYS A C 1
ATOM 2898 O O . LYS A 1 351 ? -12.388 3.794 29.162 1.00 95.25 351 LYS A O 1
ATOM 2903 N N . ALA A 1 352 ? -11.664 2.291 27.666 1.00 94.44 352 ALA A N 1
ATOM 2904 C CA . ALA A 1 352 ? -11.119 3.275 26.737 1.00 94.44 352 ALA A CA 1
ATOM 2905 C C . ALA A 1 352 ? -12.209 4.219 26.213 1.00 94.44 352 ALA A C 1
ATOM 2907 O O . ALA A 1 352 ? -12.030 5.435 26.212 1.00 94.44 352 ALA A O 1
ATOM 2908 N N . PHE A 1 353 ? -13.352 3.672 25.803 1.00 93.06 353 PHE A N 1
ATOM 2909 C CA . PHE A 1 353 ? -14.486 4.451 25.329 1.00 93.06 353 PHE A CA 1
ATOM 2910 C C . PHE A 1 353 ? -15.089 5.328 26.434 1.00 93.06 353 PHE A C 1
ATOM 2912 O O . PHE A 1 353 ? -15.350 6.509 26.206 1.00 93.06 353 PHE A O 1
ATOM 2919 N N . GLU A 1 354 ? -15.269 4.784 27.640 1.00 91.25 354 GLU A N 1
ATOM 2920 C CA . GLU A 1 354 ? -15.729 5.548 28.800 1.00 91.25 354 GLU A CA 1
ATOM 2921 C C . GLU A 1 354 ? -14.779 6.705 29.116 1.00 91.25 354 GLU A C 1
ATOM 2923 O O . GLU A 1 354 ? -15.231 7.837 29.289 1.00 91.25 354 GLU A O 1
ATOM 2928 N N . PHE A 1 355 ? -13.473 6.440 29.091 1.00 91.12 355 PHE A N 1
ATOM 2929 C CA . PHE A 1 355 ? -12.446 7.441 29.323 1.00 91.12 355 PHE A CA 1
ATOM 2930 C C . PHE A 1 355 ? -12.459 8.550 28.263 1.00 91.12 355 PHE A C 1
ATOM 2932 O O . PHE A 1 355 ? -12.419 9.728 28.615 1.00 91.12 355 PHE A O 1
ATOM 2939 N N . ILE A 1 356 ? -12.575 8.223 26.969 1.00 90.06 356 ILE A N 1
ATOM 2940 C CA . ILE A 1 356 ? -12.763 9.227 25.903 1.00 90.06 356 ILE A CA 1
ATOM 2941 C C . ILE A 1 356 ? -13.990 10.089 26.208 1.00 90.06 356 ILE A C 1
ATOM 2943 O O . ILE A 1 356 ? -13.916 11.318 26.162 1.00 90.06 356 ILE A O 1
ATOM 2947 N N . ARG A 1 357 ? -15.110 9.434 26.537 1.00 86.56 357 ARG A N 1
ATOM 2948 C CA . ARG A 1 357 ? -16.397 10.077 26.814 1.00 86.56 357 ARG A CA 1
ATOM 2949 C C . ARG A 1 357 ? -16.320 11.034 28.004 1.00 86.56 357 ARG A C 1
ATOM 2951 O O . ARG A 1 357 ? -17.002 12.054 27.983 1.00 86.56 357 ARG A O 1
ATOM 2958 N N . SER A 1 358 ? -15.521 10.713 29.021 1.00 84.06 358 SER A N 1
ATOM 2959 C CA . SER A 1 358 ? -15.330 11.559 30.204 1.00 84.06 358 SER A CA 1
ATOM 2960 C C . SER A 1 358 ? -14.255 12.634 30.041 1.00 84.06 358 SER A C 1
ATOM 2962 O O . SER A 1 358 ? -14.332 13.656 30.714 1.00 84.06 358 SER A O 1
ATOM 2964 N N . SER A 1 359 ? -13.234 12.397 29.211 1.00 75.19 359 SER A N 1
ATOM 2965 C CA . SER A 1 359 ? -12.034 13.247 29.121 1.00 75.19 359 SER A CA 1
ATOM 2966 C C . SER A 1 359 ? -12.126 14.350 28.080 1.00 75.19 359 SER A C 1
ATOM 2968 O O . SER A 1 359 ? -11.445 15.361 28.227 1.00 75.19 359 SER A O 1
ATOM 2970 N N . SER A 1 360 ? -12.937 14.164 27.040 1.00 59.03 360 SER A N 1
ATOM 2971 C CA . SER A 1 360 ? -13.095 15.172 25.999 1.00 59.03 360 SER A CA 1
ATOM 2972 C C . SER A 1 360 ? -14.371 15.979 26.163 1.00 59.03 360 SER A C 1
ATOM 2974 O O . SER A 1 360 ? -15.327 15.525 26.792 1.00 59.03 360 SER A O 1
ATOM 2976 N N . GLU A 1 361 ? -14.408 17.198 25.614 1.00 55.41 361 GLU A N 1
ATOM 2977 C CA . GLU A 1 361 ? -15.659 17.923 25.362 1.00 55.41 361 GLU A CA 1
ATOM 2978 C C . GLU A 1 361 ? -16.496 17.134 24.332 1.00 55.41 361 GLU A C 1
ATOM 2980 O O . GLU A 1 361 ? -16.726 17.566 23.200 1.00 55.41 361 GLU A O 1
ATOM 2985 N N . VAL A 1 362 ? -16.926 15.924 24.704 1.00 50.16 362 VAL A N 1
ATOM 2986 C CA . VAL A 1 362 ? -17.633 14.938 23.889 1.00 50.16 362 VAL A CA 1
ATOM 2987 C C . VAL A 1 362 ? -19.065 15.385 23.692 1.00 50.16 362 VAL A C 1
ATOM 2989 O O . VAL A 1 362 ? -20.034 14.784 24.137 1.00 50.16 362 VAL A O 1
ATOM 2992 N N . ARG A 1 363 ? -19.210 16.475 22.957 1.00 50.75 363 ARG A N 1
ATOM 2993 C CA . ARG A 1 363 ? -20.433 16.785 22.229 1.00 50.75 363 ARG A CA 1
ATOM 2994 C C . ARG A 1 363 ? -20.393 16.201 20.811 1.00 50.75 363 ARG A C 1
ATOM 2996 O O . ARG A 1 363 ? -21.324 16.437 20.054 1.00 50.75 363 ARG A O 1
ATOM 3003 N N . ARG A 1 364 ? -19.329 15.466 20.437 1.00 56.00 364 ARG A N 1
ATOM 3004 C CA . ARG A 1 364 ? -19.055 15.031 19.050 1.00 56.00 364 ARG A CA 1
ATOM 3005 C C . ARG A 1 364 ? -18.548 13.585 18.886 1.00 56.00 364 ARG A C 1
ATOM 3007 O O . ARG A 1 364 ? -17.844 13.302 17.924 1.00 56.00 364 ARG A O 1
ATOM 3014 N N . LEU A 1 365 ? -18.941 12.636 19.750 1.00 62.81 365 LEU A N 1
ATOM 3015 C CA . LEU A 1 365 ? -18.976 11.203 19.359 1.00 62.81 365 LEU A CA 1
ATOM 3016 C C . LEU A 1 365 ? -20.196 10.952 18.456 1.00 62.81 365 LEU A C 1
ATOM 3018 O O . LEU A 1 365 ? -21.061 10.111 18.712 1.00 62.81 365 LEU A O 1
ATOM 3022 N N . ASP A 1 366 ? -20.297 11.796 17.440 1.00 71.25 366 ASP A N 1
ATOM 3023 C CA . ASP A 1 366 ? -21.375 11.837 16.481 1.00 71.25 366 ASP A CA 1
ATOM 3024 C C . ASP A 1 366 ? -21.050 10.902 15.310 1.00 71.25 366 ASP A C 1
ATOM 3026 O O . ASP A 1 366 ? -20.088 10.126 15.317 1.00 71.25 366 ASP A O 1
ATOM 3030 N N . LEU A 1 367 ? -21.883 10.971 14.283 1.00 74.69 367 LEU A N 1
ATOM 3031 C CA . LEU A 1 367 ? -21.725 10.206 13.059 1.00 74.69 367 LEU A CA 1
ATOM 3032 C C . LEU A 1 367 ? -20.306 10.292 12.454 1.00 74.69 367 LEU A C 1
ATOM 3034 O O . LEU A 1 367 ? -19.836 9.293 11.909 1.00 74.69 367 LEU A O 1
ATOM 3038 N N . TYR A 1 368 ? -19.604 11.429 12.559 1.00 80.44 368 TYR A N 1
ATOM 3039 C CA . TYR A 1 368 ? -18.266 11.579 11.972 1.00 80.44 368 TYR A CA 1
ATOM 3040 C C . TYR A 1 368 ? -17.247 10.652 12.625 1.00 80.44 368 TYR A C 1
ATOM 3042 O O . TYR A 1 368 ? -16.328 10.181 11.956 1.00 80.44 368 TYR A O 1
ATOM 3050 N N . PHE A 1 369 ? -17.418 10.345 13.911 1.00 85.56 369 PHE A N 1
ATOM 3051 C CA . PHE A 1 369 ? -16.556 9.383 14.583 1.00 85.56 369 PHE A CA 1
ATOM 3052 C C . PHE A 1 369 ? -16.814 7.954 14.086 1.00 85.56 369 PHE A C 1
ATOM 3054 O O . PHE A 1 369 ? -15.870 7.215 13.814 1.00 85.56 369 PHE A O 1
ATOM 3061 N N . GLY A 1 370 ? -18.080 7.585 13.868 1.00 87.06 370 GLY A N 1
ATOM 3062 C CA . GLY A 1 370 ? -18.435 6.304 13.250 1.00 87.06 370 GLY A CA 1
ATOM 3063 C C . GLY A 1 370 ? -17.918 6.164 11.812 1.00 87.06 370 GLY A C 1
ATOM 3064 O O . GLY A 1 370 ? -17.439 5.092 11.441 1.00 87.06 370 GLY A O 1
ATOM 3065 N N . GLU A 1 371 ? -17.986 7.237 11.018 1.00 87.12 371 GLU A N 1
ATOM 3066 C CA . GLU A 1 371 ? -17.424 7.308 9.661 1.00 87.12 371 GLU A CA 1
ATOM 3067 C C . GLU A 1 371 ? -15.897 7.165 9.680 1.00 87.12 371 GLU A C 1
ATOM 3069 O O . GLU A 1 371 ? -15.333 6.401 8.896 1.00 87.12 371 GLU A O 1
ATOM 3074 N N . PHE A 1 372 ? -15.230 7.855 10.608 1.00 88.19 372 PHE A N 1
ATOM 3075 C CA . PHE A 1 372 ? -13.788 7.759 10.802 1.00 88.19 372 PHE A CA 1
ATOM 3076 C C . PHE A 1 372 ? -13.349 6.325 11.126 1.00 88.19 372 PHE A C 1
ATOM 3078 O O . PHE A 1 372 ? -12.406 5.829 10.510 1.00 88.19 372 PHE A O 1
ATOM 3085 N N . LEU A 1 373 ? -14.037 5.636 12.043 1.00 91.25 373 LEU A N 1
ATOM 3086 C CA . LEU A 1 373 ? -13.707 4.251 12.391 1.00 91.25 373 LEU A CA 1
ATOM 3087 C C . LEU A 1 373 ? -13.884 3.304 11.194 1.00 91.25 373 LEU A C 1
ATOM 3089 O O . LEU A 1 373 ? -13.013 2.468 10.957 1.00 91.25 373 LEU A O 1
ATOM 3093 N N . GLU A 1 374 ? -14.947 3.472 10.397 1.00 90.00 374 GLU A N 1
ATOM 3094 C CA . GLU A 1 374 ? -15.125 2.710 9.148 1.00 90.00 374 GLU A CA 1
ATOM 3095 C C . GLU A 1 374 ? -13.999 2.951 8.145 1.00 90.00 374 GLU A C 1
ATOM 3097 O O . GLU A 1 374 ? -13.460 2.003 7.572 1.00 90.00 374 GLU A O 1
ATOM 3102 N N . ALA A 1 375 ? -13.609 4.213 7.951 1.00 84.81 375 ALA A N 1
ATOM 3103 C CA . ALA A 1 375 ? -12.502 4.554 7.068 1.00 84.81 375 ALA A CA 1
ATOM 3104 C C . ALA A 1 375 ? -11.204 3.871 7.519 1.00 84.81 375 ALA A C 1
ATOM 3106 O O . ALA A 1 375 ? -10.520 3.219 6.727 1.00 84.81 375 ALA A O 1
ATOM 3107 N N . LYS A 1 376 ? -10.899 3.940 8.818 1.00 84.38 376 LYS A N 1
ATOM 3108 C CA . LYS A 1 376 ? -9.646 3.407 9.359 1.00 84.38 376 LYS A CA 1
ATOM 3109 C C . LYS A 1 376 ? -9.575 1.892 9.429 1.00 84.38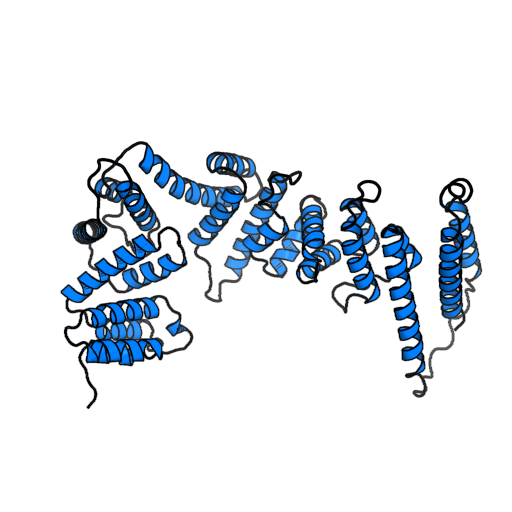 376 LYS A C 1
ATOM 3111 O O . LYS A 1 376 ? -8.478 1.363 9.316 1.00 84.38 376 LYS A O 1
ATOM 3116 N N . MET A 1 377 ? -10.699 1.182 9.496 1.00 87.06 377 MET A N 1
ATOM 3117 C CA . MET A 1 377 ? -10.687 -0.283 9.388 1.00 87.06 377 MET A CA 1
ATOM 3118 C C . MET A 1 377 ? -10.208 -0.782 8.018 1.00 87.06 377 MET A C 1
ATOM 3120 O O . MET A 1 377 ? -9.717 -1.908 7.921 1.00 87.06 377 MET A O 1
ATOM 3124 N N . LYS A 1 378 ? -10.354 0.034 6.964 1.00 79.50 378 LYS A N 1
ATOM 3125 C CA . LYS A 1 378 ? -9.784 -0.244 5.640 1.00 79.50 378 LYS A CA 1
ATOM 3126 C C . LYS A 1 378 ? -8.330 0.217 5.545 1.00 79.50 378 LYS A C 1
ATOM 3128 O O . LYS A 1 378 ? -7.513 -0.502 4.981 1.00 79.50 378 LYS A O 1
ATOM 3133 N N . ASP A 1 379 ? -8.039 1.401 6.075 1.00 74.06 379 ASP A N 1
ATOM 3134 C CA . ASP A 1 379 ? -6.735 2.051 5.922 1.00 74.06 379 ASP A CA 1
ATOM 3135 C C . ASP A 1 379 ? -5.631 1.455 6.815 1.00 74.06 379 ASP A C 1
ATOM 3137 O O . ASP A 1 379 ? -4.460 1.547 6.466 1.00 74.06 379 ASP A O 1
ATOM 3141 N N . VAL A 1 380 ? -5.989 0.896 7.977 1.00 76.69 380 VAL A N 1
ATOM 3142 C CA . VAL A 1 380 ? -5.048 0.446 9.019 1.00 76.69 380 VAL A CA 1
ATOM 3143 C C . VAL A 1 380 ? -5.401 -0.989 9.438 1.00 76.69 380 VAL A C 1
ATOM 3145 O O . VAL A 1 380 ? -6.001 -1.205 10.500 1.00 76.69 380 VAL A O 1
ATOM 3148 N N . PRO A 1 381 ? -5.125 -1.992 8.579 1.00 76.25 381 PRO A N 1
ATOM 3149 C CA . PRO A 1 381 ? -5.563 -3.372 8.787 1.00 76.25 381 PRO A CA 1
ATOM 3150 C C . PRO A 1 381 ? -5.047 -3.989 10.094 1.00 76.25 381 PRO A C 1
ATOM 3152 O O . PRO A 1 381 ? -5.738 -4.817 10.686 1.00 76.25 381 PRO A O 1
ATOM 3155 N N . GLU A 1 382 ? -3.884 -3.563 10.581 1.00 76.31 382 GLU A N 1
ATOM 3156 C CA . GLU A 1 382 ? -3.290 -4.009 11.841 1.00 76.31 382 GLU A CA 1
ATOM 3157 C C . GLU A 1 382 ? -4.085 -3.591 13.088 1.00 76.31 382 GLU A C 1
ATOM 3159 O O . GLU A 1 382 ? -4.000 -4.277 14.102 1.00 76.31 382 GLU A O 1
ATOM 3164 N N . LEU A 1 383 ? -4.888 -2.520 13.009 1.00 83.44 383 LEU A N 1
ATOM 3165 C CA . LEU A 1 383 ? -5.768 -2.050 14.093 1.00 83.44 383 LEU A CA 1
ATOM 3166 C C . LEU A 1 383 ? -7.238 -2.387 13.850 1.00 83.44 383 LEU A C 1
ATOM 3168 O O . LEU A 1 383 ? -8.119 -1.903 14.565 1.00 83.44 383 LEU A O 1
ATOM 3172 N N . LYS A 1 384 ? -7.542 -3.182 12.821 1.00 89.12 384 LYS A N 1
ATOM 3173 C CA . LYS A 1 384 ? -8.920 -3.454 12.402 1.00 89.12 384 LYS A CA 1
ATOM 3174 C C . LYS A 1 384 ? -9.781 -3.988 13.545 1.00 89.12 384 LYS A C 1
ATOM 3176 O O . LYS A 1 384 ? -10.941 -3.601 13.671 1.00 89.12 384 LYS A O 1
ATOM 3181 N N . GLU A 1 385 ? -9.228 -4.864 14.378 1.00 91.31 385 GLU A N 1
ATOM 3182 C CA . GLU A 1 385 ? -9.971 -5.469 15.481 1.00 91.31 385 GLU A CA 1
ATOM 3183 C C . GLU A 1 385 ? -10.224 -4.474 16.623 1.00 91.31 385 GLU A C 1
ATOM 3185 O O . GLU A 1 385 ? -11.329 -4.413 17.163 1.00 91.31 385 GLU A O 1
ATOM 3190 N N . GLU A 1 386 ? -9.242 -3.644 16.964 1.00 92.44 386 GLU A N 1
ATOM 3191 C CA . GLU A 1 386 ? -9.369 -2.577 17.956 1.00 92.44 386 GLU A CA 1
ATOM 3192 C C . GLU A 1 386 ? -10.370 -1.511 17.507 1.00 92.44 386 GLU A C 1
ATOM 3194 O O . GLU A 1 386 ? -11.240 -1.112 18.282 1.00 92.44 386 GLU A O 1
ATOM 3199 N N . LEU A 1 387 ? -10.299 -1.099 16.240 1.00 93.44 387 LEU A N 1
ATOM 3200 C CA . LEU A 1 387 ? -11.237 -0.156 15.636 1.00 93.44 387 LEU A CA 1
ATOM 3201 C C . LEU A 1 387 ? -12.665 -0.711 15.644 1.00 93.44 387 LEU A C 1
ATOM 3203 O O . LEU A 1 387 ? -13.597 0.009 16.001 1.00 93.44 387 LEU A O 1
ATOM 3207 N N . ARG A 1 388 ? -12.843 -2.003 15.339 1.00 95.38 388 ARG A N 1
ATOM 3208 C CA . ARG A 1 388 ? -14.145 -2.686 15.396 1.00 95.38 388 ARG A CA 1
ATOM 3209 C C . ARG A 1 388 ? -14.706 -2.744 16.818 1.00 95.38 388 ARG A C 1
ATOM 3211 O O . ARG A 1 388 ? -15.896 -2.494 17.025 1.00 95.38 388 ARG A O 1
ATOM 3218 N N . LYS A 1 389 ? -13.866 -3.053 17.812 1.00 95.94 389 LYS A N 1
ATOM 3219 C CA . LYS A 1 389 ? -14.257 -3.027 19.232 1.00 95.94 389 LYS A CA 1
ATOM 3220 C C . LYS A 1 389 ? -14.673 -1.618 19.653 1.00 95.94 389 LYS A C 1
ATOM 3222 O O . LYS A 1 389 ? -15.740 -1.460 20.233 1.00 95.94 389 LYS A O 1
ATOM 3227 N N . MET A 1 390 ? -13.893 -0.597 19.294 1.00 95.31 390 MET A N 1
ATOM 3228 C CA . MET A 1 390 ? -14.211 0.803 19.597 1.00 95.31 390 MET A CA 1
ATOM 3229 C C . MET A 1 390 ? -15.534 1.228 18.948 1.00 95.31 390 MET A C 1
ATOM 3231 O O . MET A 1 390 ? -16.385 1.830 19.597 1.00 95.31 390 MET A O 1
ATOM 3235 N N . GLN A 1 391 ? -15.752 0.854 17.687 1.00 95.00 391 GLN A N 1
ATOM 3236 C CA . GLN A 1 391 ? -17.001 1.131 16.979 1.00 95.00 391 GLN A CA 1
ATOM 3237 C C . GLN A 1 391 ? -18.205 0.460 17.655 1.00 95.00 391 GLN A C 1
ATOM 3239 O O . GLN A 1 391 ? -19.278 1.052 17.747 1.00 95.00 391 GLN A O 1
ATOM 3244 N N . THR A 1 392 ? -18.023 -0.748 18.187 1.00 95.94 392 THR A N 1
ATOM 3245 C CA . THR A 1 392 ? -19.069 -1.445 18.946 1.00 95.94 392 THR A CA 1
ATOM 3246 C C . THR A 1 392 ? -19.454 -0.669 20.210 1.00 95.94 392 THR A C 1
ATOM 3248 O O . THR A 1 392 ? -20.643 -0.539 20.500 1.00 95.94 392 THR A O 1
ATOM 3251 N N . GLU A 1 393 ? -18.488 -0.093 20.933 1.00 95.44 393 GLU A N 1
ATOM 3252 C CA . GLU A 1 393 ? -18.772 0.754 22.104 1.00 95.44 393 GLU A CA 1
ATOM 3253 C C . GLU A 1 393 ? -19.504 2.052 21.724 1.00 95.44 393 GLU A C 1
ATOM 3255 O O . GLU A 1 393 ? -20.476 2.434 22.380 1.00 95.44 393 GLU A O 1
ATOM 3260 N N . VAL A 1 394 ? -19.140 2.668 20.593 1.00 93.25 394 VAL A N 1
ATOM 3261 C CA . VAL A 1 394 ? -19.889 3.803 20.021 1.00 93.25 394 VAL A CA 1
ATOM 3262 C C . VAL A 1 394 ? -21.343 3.408 19.737 1.00 93.25 394 VAL A C 1
ATOM 3264 O O . VAL A 1 394 ? -22.268 4.141 20.085 1.00 93.25 394 VAL A O 1
ATOM 3267 N N . PHE A 1 395 ? -21.575 2.231 19.152 1.00 95.12 395 PHE A N 1
ATOM 3268 C CA . PHE A 1 395 ? -22.922 1.751 18.842 1.00 95.12 395 PHE A CA 1
ATOM 3269 C C . PHE A 1 395 ? -23.748 1.445 20.094 1.00 95.12 395 PHE A C 1
ATOM 3271 O O . PHE A 1 395 ? -24.935 1.787 20.144 1.00 95.12 395 PHE A O 1
ATOM 3278 N N . LYS A 1 396 ? -23.137 0.851 21.127 1.00 94.62 396 LYS A N 1
ATOM 3279 C CA . LYS A 1 396 ? -23.768 0.685 22.447 1.00 94.62 396 LYS A CA 1
ATOM 3280 C C . LYS A 1 396 ? -24.219 2.031 23.006 1.00 94.62 396 LYS A C 1
ATOM 3282 O O . LYS A 1 396 ? -25.362 2.150 23.441 1.00 94.62 396 LYS A O 1
ATOM 3287 N N . TYR A 1 397 ? -23.359 3.043 22.931 1.00 92.62 397 TYR A N 1
ATOM 3288 C CA . TYR A 1 397 ? -23.665 4.389 23.403 1.00 92.62 397 TYR A CA 1
ATOM 3289 C C . TYR A 1 397 ? -24.782 5.066 22.603 1.00 92.62 397 TYR A C 1
ATOM 3291 O O . TYR A 1 397 ? -25.732 5.584 23.181 1.00 92.62 397 TYR A O 1
ATOM 3299 N N . TRP A 1 398 ? -24.749 5.013 21.271 1.00 92.62 398 TRP A N 1
ATOM 3300 C CA . TRP A 1 398 ? -25.845 5.551 20.460 1.00 92.62 398 TRP A CA 1
ATOM 3301 C C . TRP A 1 398 ? -27.180 4.881 20.788 1.00 92.62 398 TRP A C 1
ATOM 3303 O O . TRP A 1 398 ? -28.206 5.551 20.902 1.00 92.62 398 TRP A O 1
ATOM 3313 N N . ARG A 1 399 ? -27.167 3.562 21.004 1.00 92.88 399 ARG A N 1
ATOM 3314 C CA . ARG A 1 399 ? -28.366 2.827 21.406 1.00 92.88 399 ARG A CA 1
ATOM 3315 C C . ARG A 1 399 ? -28.849 3.229 22.801 1.00 92.88 399 ARG A C 1
ATOM 3317 O O . ARG A 1 399 ? -30.056 3.365 22.980 1.00 92.88 399 ARG A O 1
ATOM 3324 N N . SER A 1 400 ? -27.955 3.443 23.770 1.00 92.12 400 SER A N 1
ATOM 3325 C CA . SER A 1 400 ? -28.348 3.891 25.116 1.00 92.12 400 SER A CA 1
ATOM 3326 C C . SER A 1 400 ? -28.941 5.303 25.115 1.00 92.12 400 SER A C 1
ATOM 3328 O O . SER A 1 400 ? -29.807 5.604 25.931 1.00 92.12 400 SER A O 1
ATOM 3330 N N . LEU A 1 401 ? -28.563 6.134 24.139 1.00 90.62 401 LEU A N 1
ATOM 3331 C CA . LEU A 1 401 ? -29.202 7.420 23.846 1.00 90.62 401 LEU A CA 1
ATOM 3332 C C . LEU A 1 401 ? -30.507 7.302 23.035 1.00 90.62 401 LEU A C 1
ATOM 3334 O O . LEU A 1 401 ? -31.078 8.320 22.645 1.00 90.62 401 LEU A O 1
ATOM 3338 N N . ASN A 1 402 ? -30.979 6.084 22.750 1.00 91.12 402 ASN A N 1
ATOM 3339 C CA . ASN A 1 402 ? -32.144 5.808 21.904 1.00 91.12 402 ASN A CA 1
ATOM 3340 C C . ASN A 1 402 ? -32.040 6.427 20.491 1.00 91.12 402 ASN A C 1
ATOM 3342 O O . ASN A 1 402 ? -33.045 6.779 19.866 1.00 91.12 402 ASN A O 1
ATOM 3346 N N . ILE A 1 403 ? -30.817 6.571 19.968 1.00 92.19 403 ILE A N 1
ATOM 3347 C CA . ILE A 1 403 ? -30.592 7.019 18.594 1.00 92.19 403 ILE A CA 1
ATOM 3348 C C . ILE A 1 403 ? -30.998 5.880 17.663 1.00 92.19 403 ILE A C 1
ATOM 3350 O O . ILE A 1 403 ? -30.368 4.831 17.621 1.00 92.19 403 ILE A O 1
ATOM 3354 N N . LYS A 1 404 ? -32.065 6.075 16.894 1.00 94.56 404 LYS A N 1
ATOM 3355 C CA . LYS A 1 404 ? -32.526 5.065 15.940 1.00 94.56 404 LYS A CA 1
ATOM 3356 C C . LYS A 1 404 ? -31.713 5.122 14.639 1.00 94.56 404 LYS A C 1
ATOM 3358 O O . LYS A 1 404 ? -31.311 6.216 14.232 1.00 94.56 404 LYS A O 1
ATOM 3363 N N . PRO A 1 405 ? -31.537 3.998 13.918 1.00 94.75 405 PRO A N 1
ATOM 3364 C CA . PRO A 1 405 ? -30.853 3.991 12.624 1.00 94.75 405 PRO A CA 1
ATOM 3365 C C . PRO A 1 405 ? -31.408 5.006 11.614 1.00 94.75 405 PRO A C 1
ATOM 3367 O O . PRO A 1 405 ? -30.641 5.689 10.937 1.00 94.75 405 PRO A O 1
ATOM 3370 N N . LEU A 1 406 ? -32.735 5.189 11.568 1.00 94.19 406 LEU A N 1
ATOM 3371 C CA . LEU A 1 406 ? -33.361 6.174 10.684 1.00 94.19 406 LEU A CA 1
ATOM 3372 C C . LEU A 1 406 ? -32.983 7.619 11.048 1.00 94.19 406 LEU A C 1
ATOM 3374 O O . LEU A 1 406 ? -32.847 8.461 10.161 1.00 94.19 406 LEU A O 1
ATOM 3378 N N . THR A 1 407 ? -32.778 7.916 12.334 1.00 92.31 407 THR A N 1
ATOM 3379 C CA . THR A 1 407 ? -32.329 9.240 12.787 1.00 92.31 407 THR A CA 1
ATOM 3380 C C . THR A 1 407 ? -30.944 9.559 12.233 1.00 92.31 407 THR A C 1
ATOM 3382 O O . THR A 1 407 ? -30.731 10.653 11.703 1.00 92.31 407 THR A O 1
ATOM 3385 N N . LEU A 1 408 ? -30.018 8.594 12.291 1.00 89.75 408 LEU A N 1
ATOM 3386 C CA . LEU A 1 408 ? -28.693 8.752 11.693 1.00 89.75 408 LEU A CA 1
ATOM 3387 C C . LEU A 1 408 ? -28.804 8.909 10.183 1.00 89.75 408 LEU A C 1
ATOM 3389 O O . LEU A 1 408 ? -28.286 9.890 9.657 1.00 89.75 408 LEU A O 1
ATOM 3393 N N . TRP A 1 409 ? -29.547 8.023 9.510 1.00 90.38 409 TRP A N 1
ATOM 3394 C CA . TRP A 1 409 ? -29.781 8.108 8.068 1.00 90.38 409 TRP A CA 1
ATOM 3395 C C . TRP A 1 409 ? -30.236 9.503 7.637 1.00 90.38 409 TRP A C 1
ATOM 3397 O O . TRP A 1 409 ? -29.607 10.121 6.779 1.00 90.38 409 TRP A O 1
ATOM 3407 N N . ASN A 1 410 ? -31.300 10.024 8.255 1.00 88.81 410 ASN A N 1
ATOM 3408 C CA . ASN A 1 410 ? -31.855 11.334 7.921 1.00 88.81 410 ASN A CA 1
ATOM 3409 C C . ASN A 1 410 ? -30.837 12.452 8.158 1.00 88.81 410 ASN A C 1
ATOM 3411 O O . ASN A 1 410 ? -30.677 13.323 7.303 1.00 88.81 410 ASN A O 1
ATOM 3415 N N . THR A 1 411 ? -30.106 12.391 9.273 1.00 85.88 411 THR A N 1
ATOM 3416 C CA . THR A 1 411 ? -29.042 13.353 9.584 1.00 85.88 411 THR A CA 1
ATOM 3417 C C . THR A 1 411 ? -27.989 13.363 8.478 1.00 85.88 411 THR A C 1
ATOM 3419 O O . THR A 1 411 ? -27.679 14.425 7.937 1.00 85.88 411 THR A O 1
ATOM 3422 N N . VAL A 1 412 ? -27.480 12.198 8.071 1.00 82.75 412 VAL A N 1
ATOM 3423 C CA . VAL A 1 412 ? -26.461 12.110 7.014 1.00 82.75 412 VAL A CA 1
ATOM 3424 C C . VAL A 1 412 ? -27.029 12.560 5.675 1.00 82.75 412 VAL A C 1
ATOM 3426 O O . VAL A 1 412 ? -26.375 13.298 4.941 1.00 82.75 412 VAL A O 1
ATOM 3429 N N . ASN A 1 413 ? -28.253 12.146 5.351 1.00 82.69 413 ASN A N 1
ATOM 3430 C CA . ASN A 1 413 ? -28.882 12.452 4.075 1.00 82.69 413 ASN A CA 1
ATOM 3431 C C . ASN A 1 413 ? -29.085 13.963 3.896 1.00 82.69 413 ASN A C 1
ATOM 3433 O O . ASN A 1 413 ? -28.828 14.483 2.812 1.00 82.69 413 ASN A O 1
ATOM 3437 N N . VAL A 1 414 ? -29.449 14.685 4.962 1.00 78.25 414 VAL A N 1
ATOM 3438 C CA . VAL A 1 414 ? -29.502 16.156 4.961 1.00 78.25 414 VAL A CA 1
ATOM 3439 C C . VAL A 1 414 ? -28.114 16.751 4.701 1.00 78.25 414 VAL A C 1
ATOM 3441 O O . VAL A 1 414 ? -27.957 17.549 3.777 1.00 78.25 414 VAL A O 1
ATOM 3444 N N . HIS A 1 415 ? -27.083 16.310 5.432 1.00 75.75 415 HIS A N 1
ATOM 3445 C CA . HIS A 1 415 ? -25.708 16.802 5.247 1.00 75.75 415 HIS A CA 1
ATOM 3446 C C . HIS A 1 415 ? -25.160 16.519 3.839 1.00 75.75 415 HIS A C 1
ATOM 3448 O O . HIS A 1 415 ? -24.421 17.325 3.275 1.00 75.75 415 HIS A O 1
ATOM 3454 N N . LYS A 1 416 ? -25.550 15.392 3.236 1.00 76.44 416 LYS A N 1
ATOM 3455 C CA . LYS A 1 416 ? -25.152 14.980 1.882 1.00 76.44 416 LYS A CA 1
ATOM 3456 C C . LYS A 1 416 ? -26.156 15.415 0.802 1.00 76.44 416 LYS A C 1
ATOM 3458 O O . LYS A 1 416 ? -26.083 14.924 -0.324 1.00 76.44 416 LYS A O 1
ATOM 3463 N N . ARG A 1 417 ? -27.072 16.343 1.116 1.00 80.56 417 ARG A N 1
ATOM 3464 C CA . ARG A 1 417 ? -28.039 16.955 0.181 1.00 80.56 417 ARG A CA 1
ATOM 3465 C C . ARG A 1 417 ? -28.880 15.931 -0.599 1.00 80.56 417 ARG A C 1
ATOM 3467 O O . ARG A 1 417 ? -29.037 16.051 -1.811 1.00 80.56 417 ARG A O 1
ATOM 3474 N N . GLY A 1 418 ? -29.376 14.897 0.078 1.00 74.31 418 GLY A N 1
ATOM 3475 C CA . GLY A 1 418 ? -30.259 13.882 -0.508 1.00 74.31 418 GLY A CA 1
ATOM 3476 C C . GLY A 1 418 ? -29.552 12.785 -1.312 1.00 74.31 418 GLY A C 1
ATOM 3477 O O . GLY A 1 418 ? -30.217 11.937 -1.899 1.00 74.31 418 GLY A O 1
ATOM 3478 N N . ARG A 1 419 ? -28.214 12.786 -1.378 1.00 74.94 419 ARG A N 1
ATOM 3479 C CA . ARG A 1 419 ? -27.461 11.905 -2.287 1.00 74.94 419 ARG A CA 1
ATOM 3480 C C . ARG A 1 419 ? -27.123 10.531 -1.713 1.00 74.94 419 ARG A C 1
ATOM 3482 O O . ARG A 1 419 ? -26.450 9.769 -2.399 1.00 74.94 419 ARG A O 1
ATOM 3489 N N . LEU A 1 420 ? -27.553 10.176 -0.497 1.00 74.81 420 LEU A N 1
ATOM 3490 C CA . LEU A 1 420 ? -27.089 8.934 0.144 1.00 74.81 420 LEU A CA 1
ATOM 3491 C C . LEU A 1 420 ? -27.457 7.650 -0.624 1.00 74.81 420 LEU A C 1
ATOM 3493 O O . LEU A 1 420 ? -26.739 6.663 -0.516 1.00 74.81 420 LEU A O 1
ATOM 3497 N N . ASN A 1 421 ? -28.531 7.685 -1.420 1.00 73.75 421 ASN A N 1
ATOM 3498 C CA . ASN A 1 421 ? -28.996 6.562 -2.244 1.00 73.75 421 ASN A CA 1
ATOM 3499 C C . ASN A 1 421 ? -28.315 6.454 -3.618 1.00 73.75 421 ASN A C 1
ATOM 3501 O O . ASN A 1 421 ? -28.613 5.532 -4.375 1.00 73.75 421 ASN A O 1
ATOM 3505 N N . THR A 1 422 ? -27.423 7.382 -3.965 1.00 77.75 422 THR A N 1
ATOM 3506 C CA . THR A 1 422 ? -26.692 7.317 -5.238 1.00 77.75 422 THR A CA 1
ATOM 3507 C C . THR A 1 422 ? -25.666 6.174 -5.223 1.00 77.75 422 THR A C 1
ATOM 3509 O O . THR A 1 422 ? -25.114 5.876 -4.156 1.00 77.75 422 THR A O 1
ATOM 3512 N N . PRO A 1 423 ? -25.380 5.526 -6.370 1.00 78.12 423 PRO A N 1
ATOM 3513 C CA . PRO A 1 423 ? -24.377 4.463 -6.451 1.00 78.12 423 PRO A CA 1
ATOM 3514 C C . PRO A 1 423 ? -23.009 4.879 -5.896 1.00 78.12 423 PRO A C 1
ATOM 3516 O O . PRO A 1 423 ? -22.348 4.084 -5.226 1.00 78.12 423 PRO A O 1
ATOM 3519 N N . GLU A 1 424 ? -22.603 6.135 -6.104 1.00 74.88 424 GLU A N 1
ATOM 3520 C CA . GLU A 1 424 ? -21.346 6.663 -5.575 1.00 74.88 424 GLU A CA 1
ATOM 3521 C C . GLU A 1 424 ? -21.344 6.682 -4.039 1.00 74.88 424 GLU A C 1
ATOM 3523 O O . GLU A 1 424 ? -20.357 6.315 -3.397 1.00 74.88 424 GLU A O 1
ATOM 3528 N N . MET A 1 425 ? -22.469 7.061 -3.426 1.00 79.75 425 MET A N 1
ATOM 3529 C CA . MET A 1 425 ? -22.579 7.212 -1.975 1.00 79.75 425 MET A CA 1
ATOM 3530 C C . MET A 1 425 ? -22.799 5.894 -1.235 1.00 79.75 425 MET A C 1
ATOM 3532 O O . MET A 1 425 ? -22.380 5.808 -0.077 1.00 79.75 425 MET A O 1
ATOM 3536 N N . LYS A 1 426 ? -23.341 4.851 -1.884 1.00 82.69 426 LYS A N 1
ATOM 3537 C CA . LYS A 1 426 ? -23.412 3.494 -1.301 1.00 82.69 426 LYS A CA 1
ATOM 3538 C C . LYS A 1 426 ? -22.028 2.955 -0.906 1.00 82.69 426 LYS A C 1
ATOM 3540 O O . LYS A 1 426 ? -21.912 2.142 0.006 1.00 82.69 426 LYS A O 1
ATOM 3545 N N . ASN A 1 427 ? -20.963 3.458 -1.534 1.00 80.81 427 ASN A N 1
ATOM 3546 C CA . ASN A 1 427 ? -19.581 3.103 -1.209 1.00 80.81 427 ASN A CA 1
ATOM 3547 C C . ASN A 1 427 ? -18.919 4.007 -0.156 1.00 80.81 427 ASN A C 1
ATOM 3549 O O . ASN A 1 427 ? -17.806 3.696 0.284 1.00 80.81 427 ASN A O 1
ATOM 3553 N N . SER A 1 428 ? -19.572 5.095 0.264 1.00 84.50 428 SER A N 1
ATOM 3554 C CA . SER A 1 428 ? -19.023 6.041 1.241 1.00 84.50 428 SER A CA 1
ATOM 3555 C C . SER A 1 428 ? -18.897 5.430 2.640 1.00 84.50 428 SER A C 1
ATOM 3557 O O . SER A 1 428 ? -19.674 4.557 3.032 1.00 84.50 428 SER A O 1
ATOM 3559 N N . PHE A 1 429 ? -17.933 5.912 3.425 1.00 88.12 429 PHE A N 1
ATOM 3560 C CA . PHE A 1 429 ? -17.747 5.465 4.8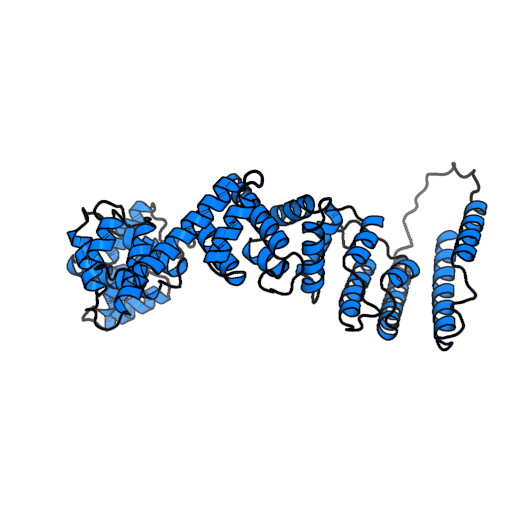08 1.00 88.12 429 PHE A CA 1
ATOM 3561 C C . PHE A 1 429 ? -18.935 5.834 5.704 1.00 88.12 429 PHE A C 1
ATOM 3563 O O . PHE A 1 429 ? -19.313 5.046 6.565 1.00 88.12 429 PHE A O 1
ATOM 3570 N N . ALA A 1 430 ? -19.593 6.968 5.443 1.00 87.19 430 ALA A N 1
ATOM 3571 C CA . ALA A 1 430 ? -20.825 7.340 6.131 1.00 87.19 430 ALA A CA 1
ATOM 3572 C C . ALA A 1 430 ? -21.946 6.309 5.905 1.00 87.19 430 ALA A C 1
ATOM 3574 O O . ALA A 1 430 ? -22.580 5.876 6.864 1.00 87.19 430 ALA A O 1
ATOM 3575 N N . TYR A 1 431 ? -22.159 5.870 4.656 1.00 90.56 431 TYR A N 1
ATOM 3576 C CA . TYR A 1 431 ? -23.154 4.838 4.339 1.00 90.56 431 TYR A CA 1
ATOM 3577 C C . TYR A 1 431 ? -22.839 3.522 5.057 1.00 90.56 431 TYR A C 1
ATOM 3579 O O . TYR A 1 431 ? -23.710 2.958 5.718 1.00 90.56 431 TYR A O 1
ATOM 3587 N N . ARG A 1 432 ? -21.579 3.070 5.000 1.00 92.00 432 ARG A N 1
ATOM 3588 C CA . ARG A 1 432 ? -21.132 1.852 5.697 1.00 92.00 432 ARG A CA 1
ATOM 3589 C C . ARG A 1 432 ? -21.307 1.957 7.209 1.00 92.00 432 ARG A C 1
ATOM 3591 O O . ARG A 1 432 ? -21.775 1.012 7.822 1.00 92.00 432 ARG A O 1
ATOM 3598 N N . SER A 1 433 ? -21.019 3.113 7.803 1.00 92.12 433 SER A N 1
ATOM 3599 C CA . SER A 1 433 ? -21.164 3.313 9.248 1.00 92.12 433 SER A CA 1
ATOM 3600 C C . SER A 1 433 ? -22.623 3.175 9.695 1.00 92.12 433 SER A C 1
ATOM 3602 O O . SER A 1 433 ? -22.916 2.467 10.660 1.00 92.12 433 SER A O 1
ATOM 3604 N N . ILE A 1 434 ? -23.563 3.761 8.941 1.00 93.50 434 ILE A N 1
ATOM 3605 C CA . ILE A 1 434 ? -25.005 3.593 9.187 1.00 93.50 434 ILE A CA 1
ATOM 3606 C C . ILE A 1 434 ? -25.414 2.135 8.973 1.00 93.50 434 ILE A C 1
ATOM 3608 O O . ILE A 1 434 ? -26.198 1.605 9.757 1.00 93.50 434 ILE A O 1
ATOM 3612 N N . GLN A 1 435 ? -24.891 1.470 7.941 1.00 94.81 435 GLN A N 1
ATOM 3613 C CA . GLN A 1 435 ? -25.157 0.057 7.665 1.00 94.81 435 GLN A CA 1
ATOM 3614 C C . GLN A 1 435 ? -24.727 -0.829 8.840 1.00 94.81 435 GLN A C 1
ATOM 3616 O O . GLN A 1 435 ? -25.530 -1.618 9.345 1.00 94.81 435 GLN A O 1
ATOM 3621 N N . SER A 1 436 ? -23.493 -0.648 9.314 1.00 95.19 436 SER A N 1
ATOM 3622 C CA . SER A 1 436 ? -22.920 -1.340 10.467 1.00 95.19 436 SER A CA 1
ATOM 3623 C C . SER A 1 436 ? -23.750 -1.094 11.727 1.00 95.19 436 SER A C 1
ATOM 3625 O O . SER A 1 436 ? -24.103 -2.048 12.423 1.00 95.19 436 SER A O 1
ATOM 3627 N N . TYR A 1 437 ? -24.158 0.155 11.982 1.00 96.38 437 TYR A N 1
ATOM 3628 C CA . TYR A 1 437 ? -25.015 0.469 13.124 1.00 96.38 437 TYR A CA 1
ATOM 3629 C C . TYR A 1 437 ? -26.418 -0.132 13.002 1.00 96.38 437 TYR A C 1
ATOM 3631 O O . TYR A 1 437 ? -26.940 -0.669 13.971 1.00 96.38 437 TYR A O 1
ATOM 3639 N N . THR A 1 438 ? -27.030 -0.085 11.817 1.00 96.50 438 THR A N 1
ATOM 3640 C CA . THR A 1 438 ? -28.367 -0.648 11.565 1.00 96.50 438 THR A CA 1
ATOM 3641 C C . THR A 1 438 ? -28.366 -2.151 11.813 1.00 96.50 438 THR A C 1
ATOM 3643 O O . THR A 1 438 ? -29.254 -2.667 12.492 1.00 96.50 438 THR A O 1
ATOM 3646 N N . LYS A 1 439 ? -27.326 -2.842 11.333 1.00 96.12 439 LYS A N 1
ATOM 3647 C CA . LYS A 1 439 ? -27.100 -4.263 11.601 1.00 96.12 439 LYS A CA 1
ATOM 3648 C C . LYS A 1 439 ? -26.946 -4.528 13.098 1.00 96.12 439 LYS A C 1
ATOM 3650 O O . LYS A 1 439 ? -27.638 -5.392 13.629 1.00 96.12 439 LYS A O 1
ATOM 3655 N N . TYR A 1 440 ? -26.087 -3.767 13.777 1.00 96.38 440 TYR A N 1
ATOM 3656 C CA . TYR A 1 440 ? -25.894 -3.882 15.221 1.00 96.38 440 TYR A CA 1
ATOM 3657 C C . TYR A 1 440 ? -27.207 -3.668 15.990 1.00 96.38 440 TYR A C 1
ATOM 3659 O O . TYR A 1 440 ? -27.566 -4.479 16.840 1.00 96.38 440 TYR A O 1
ATOM 3667 N N . PHE A 1 441 ? -27.954 -2.610 15.671 1.00 95.62 441 PHE A N 1
ATOM 3668 C CA . PHE A 1 441 ? -29.217 -2.267 16.321 1.00 95.62 441 PHE A CA 1
ATOM 3669 C C . PHE A 1 441 ? -30.244 -3.390 16.162 1.00 95.62 441 PHE A C 1
ATOM 3671 O O . PHE A 1 441 ? -30.833 -3.823 17.148 1.00 95.62 441 PHE A O 1
ATOM 3678 N N . ALA A 1 442 ? -30.398 -3.909 14.940 1.00 94.00 442 ALA A N 1
ATOM 3679 C CA . ALA A 1 442 ? -31.318 -4.996 14.625 1.00 94.00 442 ALA A CA 1
ATOM 3680 C C . ALA A 1 442 ? -30.972 -6.302 15.347 1.00 94.00 442 ALA A C 1
ATOM 3682 O O . ALA A 1 442 ? -31.867 -6.983 15.842 1.00 94.00 442 ALA A O 1
ATOM 3683 N N . GLN A 1 443 ? -29.686 -6.647 15.448 1.00 93.12 443 GLN A N 1
ATOM 3684 C CA . GLN A 1 443 ? -29.225 -7.846 16.162 1.00 93.12 443 GLN A CA 1
ATOM 3685 C C . GLN A 1 443 ? -29.537 -7.821 17.658 1.00 93.12 443 GLN A C 1
ATOM 3687 O O . GLN A 1 443 ? -29.542 -8.869 18.293 1.00 93.12 443 GLN A O 1
ATOM 3692 N N . HIS A 1 444 ? -29.792 -6.639 18.213 1.00 93.50 444 HIS A N 1
ATOM 3693 C CA . HIS A 1 444 ? -30.139 -6.490 19.616 1.00 93.50 444 HIS A CA 1
ATOM 3694 C C . HIS A 1 444 ? -31.596 -6.065 19.834 1.00 93.50 444 HIS A C 1
ATOM 3696 O O . HIS A 1 444 ? -31.943 -5.645 20.938 1.00 93.50 444 HIS A O 1
ATOM 3702 N N . LEU A 1 445 ? -32.447 -6.141 18.809 1.00 88.75 445 LEU A N 1
ATOM 3703 C CA . LEU A 1 445 ? -33.894 -6.075 18.995 1.00 88.75 445 LEU A CA 1
ATOM 3704 C C . LEU A 1 445 ? -34.387 -7.392 19.599 1.00 88.75 445 LEU A C 1
ATOM 3706 O O . LEU A 1 445 ? -33.972 -8.461 19.162 1.00 88.75 445 LEU A O 1
ATOM 3710 N N . ASP A 1 446 ? -35.350 -7.316 20.518 1.00 87.50 446 ASP A N 1
ATOM 3711 C CA . ASP A 1 446 ? -36.003 -8.511 21.077 1.00 87.50 446 ASP A CA 1
ATOM 3712 C C . ASP A 1 446 ? -36.877 -9.244 20.036 1.00 87.50 446 ASP A C 1
ATOM 3714 O O . ASP A 1 446 ? -37.299 -10.379 20.244 1.00 87.50 446 ASP A O 1
ATOM 3718 N N . ASN A 1 447 ? -37.152 -8.605 18.892 1.00 90.31 447 ASN A N 1
ATOM 3719 C CA . ASN A 1 447 ? -37.953 -9.148 17.800 1.00 90.31 447 ASN A CA 1
ATOM 3720 C C . ASN A 1 447 ? -37.059 -9.712 16.678 1.00 90.31 447 ASN A C 1
ATOM 3722 O O . ASN A 1 447 ? -36.557 -8.974 15.822 1.00 90.31 447 ASN A O 1
ATOM 3726 N N . THR A 1 448 ? -36.899 -11.035 16.668 1.00 89.56 448 THR A N 1
ATOM 3727 C CA . THR A 1 448 ? -36.085 -11.781 15.695 1.00 89.56 448 THR A CA 1
ATOM 3728 C C . THR A 1 448 ? -36.599 -11.669 14.259 1.00 89.56 448 THR A C 1
ATOM 3730 O O . THR A 1 448 ? -35.790 -11.587 13.335 1.00 89.56 448 THR A O 1
ATOM 3733 N N . ASP A 1 449 ? -37.914 -11.583 14.046 1.00 91.00 449 ASP A N 1
ATOM 3734 C CA . ASP A 1 449 ? -38.501 -11.434 12.707 1.00 91.00 449 ASP A CA 1
ATOM 3735 C C . ASP A 1 449 ? -38.140 -10.087 12.078 1.00 91.00 449 ASP A C 1
ATOM 3737 O O . ASP A 1 449 ? -37.768 -10.015 10.904 1.00 91.00 449 ASP A O 1
ATOM 3741 N N . VAL A 1 450 ? -38.214 -9.006 12.862 1.00 90.44 450 VAL A N 1
ATOM 3742 C CA . VAL A 1 450 ? -37.781 -7.674 12.413 1.00 90.44 450 VAL A CA 1
ATOM 3743 C C . VAL A 1 450 ? -36.278 -7.671 12.156 1.00 90.44 450 VAL A C 1
ATOM 3745 O O . VAL A 1 450 ? -35.846 -7.139 11.135 1.00 90.44 450 VAL A O 1
ATOM 3748 N N . SER A 1 451 ? -35.488 -8.306 13.027 1.00 90.56 451 SER A N 1
ATOM 3749 C CA . SER A 1 451 ? -34.040 -8.437 12.841 1.00 90.56 451 SER A CA 1
ATOM 3750 C C . SER A 1 451 ? -33.693 -9.099 11.503 1.00 90.56 451 SER A C 1
ATOM 3752 O O . SER A 1 451 ? -32.948 -8.532 10.703 1.00 90.56 451 SER A O 1
ATOM 3754 N N . ASN A 1 452 ? -34.320 -10.241 11.200 1.00 92.69 452 ASN A N 1
ATOM 3755 C CA . ASN A 1 452 ? -34.118 -10.967 9.947 1.00 92.69 452 ASN A CA 1
ATOM 3756 C C . ASN A 1 452 ? -34.504 -10.127 8.723 1.00 92.69 452 ASN A C 1
ATOM 3758 O O . ASN A 1 452 ? -33.736 -10.058 7.764 1.00 92.69 452 ASN A O 1
ATOM 3762 N N . LYS A 1 453 ? -35.648 -9.431 8.768 1.00 94.31 453 LYS A N 1
ATOM 3763 C CA . LYS A 1 453 ? -36.073 -8.529 7.685 1.00 94.31 453 LYS A CA 1
ATOM 3764 C C . LYS A 1 453 ? -35.070 -7.401 7.456 1.00 94.31 453 LYS A C 1
ATOM 3766 O O . LYS A 1 453 ? -34.719 -7.128 6.316 1.00 94.31 453 LYS A O 1
ATOM 3771 N N . VAL A 1 454 ? -34.560 -6.780 8.520 1.00 93.56 454 VAL A N 1
ATOM 3772 C CA . VAL A 1 454 ? -33.542 -5.723 8.403 1.00 93.56 454 VAL A CA 1
ATOM 3773 C C . VAL A 1 454 ? -32.273 -6.248 7.728 1.00 93.56 454 VAL A C 1
ATOM 3775 O O . VAL A 1 454 ? -31.719 -5.569 6.868 1.00 93.56 454 VAL A O 1
ATOM 3778 N N . LEU A 1 455 ? -31.813 -7.450 8.088 1.00 92.94 455 LEU A N 1
ATOM 3779 C CA . LEU A 1 455 ? -30.619 -8.047 7.484 1.00 92.94 455 LEU A CA 1
ATOM 3780 C C . LEU A 1 455 ? -30.802 -8.350 5.991 1.00 92.94 455 LEU A C 1
ATOM 3782 O O . LEU A 1 455 ? -29.857 -8.146 5.230 1.00 92.94 455 LEU A O 1
ATOM 3786 N N . ILE A 1 456 ? -31.999 -8.783 5.580 1.00 94.69 456 ILE A N 1
ATOM 3787 C CA . ILE A 1 456 ? -32.350 -8.997 4.167 1.00 94.69 456 ILE A CA 1
ATOM 3788 C C . ILE A 1 456 ? -32.276 -7.674 3.398 1.00 94.69 456 ILE A C 1
ATOM 3790 O O . ILE A 1 456 ? -31.528 -7.575 2.433 1.00 94.69 456 ILE A O 1
ATOM 3794 N N . GLU A 1 457 ? -32.938 -6.618 3.881 1.00 94.75 457 GLU A N 1
ATOM 3795 C CA . GLU A 1 457 ? -32.916 -5.310 3.205 1.00 94.75 457 GLU A CA 1
ATOM 3796 C C . GLU A 1 457 ? -31.496 -4.715 3.124 1.00 94.75 457 GLU A C 1
ATOM 3798 O O . GLU A 1 457 ? -31.142 -4.044 2.156 1.00 94.75 457 GLU A O 1
ATOM 3803 N N . ILE A 1 458 ? -30.638 -4.970 4.123 1.00 93.12 458 ILE A N 1
ATOM 3804 C CA . ILE A 1 458 ? -29.219 -4.583 4.066 1.00 93.12 458 ILE A CA 1
ATOM 3805 C C . ILE A 1 458 ? -28.481 -5.340 2.955 1.00 93.12 458 ILE A C 1
ATOM 3807 O O . ILE A 1 458 ? -27.660 -4.729 2.265 1.00 93.12 458 ILE A O 1
ATOM 3811 N N . ALA A 1 459 ? -28.737 -6.643 2.802 1.00 91.75 459 ALA A N 1
ATOM 3812 C CA . ALA A 1 459 ? -28.120 -7.476 1.772 1.00 91.75 459 ALA A CA 1
ATOM 3813 C C . ALA A 1 459 ? -28.564 -7.065 0.359 1.00 91.75 459 ALA A C 1
ATOM 3815 O O . ALA A 1 459 ? -27.735 -7.035 -0.549 1.00 91.75 459 ALA A O 1
ATOM 3816 N N . ASP A 1 460 ? -29.820 -6.640 0.214 1.00 91.50 460 ASP A N 1
ATOM 3817 C CA . ASP A 1 460 ? -30.382 -6.108 -1.034 1.00 91.50 460 ASP A CA 1
ATOM 3818 C C . ASP A 1 460 ? -29.894 -4.677 -1.350 1.00 91.50 460 ASP A C 1
ATOM 3820 O O . ASP A 1 460 ? -30.159 -4.125 -2.417 1.00 91.50 460 ASP A O 1
ATOM 3824 N N . GLY A 1 461 ? -29.131 -4.059 -0.440 1.00 89.00 461 GLY A N 1
ATOM 3825 C CA . GLY A 1 461 ? -28.589 -2.713 -0.615 1.00 89.00 461 GLY A CA 1
ATOM 3826 C C . GLY A 1 461 ? -29.612 -1.595 -0.389 1.00 89.00 461 GLY A C 1
ATOM 3827 O O . GLY A 1 461 ? -29.371 -0.467 -0.834 1.00 89.00 461 GLY A O 1
ATOM 3828 N N . GLU A 1 462 ? -30.704 -1.887 0.323 1.00 91.75 462 GLU A N 1
ATOM 3829 C CA . GLU A 1 462 ? -31.828 -1.001 0.646 1.00 91.75 462 GLU A CA 1
ATOM 3830 C C . GLU A 1 462 ? -31.708 -0.435 2.073 1.00 91.75 462 GLU A C 1
ATOM 3832 O O . GLU A 1 462 ? -32.572 -0.603 2.941 1.00 91.75 462 GLU A O 1
ATOM 3837 N N . LEU A 1 463 ? -30.605 0.275 2.348 1.00 92.88 463 LEU A N 1
ATOM 3838 C CA . LEU A 1 463 ? -30.280 0.732 3.706 1.00 92.88 463 LEU A CA 1
ATOM 3839 C C . LEU A 1 463 ? -31.321 1.697 4.303 1.00 92.88 463 LEU A C 1
ATOM 3841 O O . LEU A 1 463 ? -31.544 1.671 5.515 1.00 92.88 463 LEU A O 1
ATOM 3845 N N . TYR A 1 464 ? -32.001 2.516 3.495 1.00 92.44 464 TYR A N 1
ATOM 3846 C CA . TYR A 1 464 ? -33.091 3.363 3.996 1.00 92.44 464 TYR A CA 1
ATOM 3847 C C . TYR A 1 464 ? -34.244 2.526 4.565 1.00 92.44 464 TYR A C 1
ATOM 3849 O O . TYR A 1 464 ? -34.698 2.766 5.688 1.00 92.44 464 TYR A O 1
ATOM 3857 N N . LYS A 1 465 ? -34.682 1.511 3.812 1.00 92.94 465 LYS A N 1
ATOM 3858 C CA . LYS A 1 465 ? -35.776 0.615 4.193 1.00 92.94 465 LYS A CA 1
ATOM 3859 C C . LYS A 1 465 ? -35.391 -0.223 5.409 1.00 92.94 465 LYS A C 1
ATOM 3861 O O . LYS A 1 465 ? -36.145 -0.265 6.380 1.00 92.94 465 LYS A O 1
ATOM 3866 N N . ALA A 1 466 ? -34.166 -0.751 5.428 1.00 94.38 466 ALA A N 1
ATOM 3867 C CA . ALA A 1 466 ? -33.580 -1.401 6.599 1.00 94.38 466 ALA A CA 1
ATOM 3868 C C . ALA A 1 466 ? -33.588 -0.491 7.844 1.00 94.38 466 ALA A C 1
ATOM 3870 O O . ALA A 1 466 ? -34.027 -0.902 8.917 1.00 94.38 466 ALA A O 1
ATOM 3871 N N . SER A 1 467 ? -33.158 0.769 7.701 1.00 93.62 467 SER A N 1
ATOM 3872 C CA . SER A 1 467 ? -33.115 1.742 8.804 1.00 93.62 467 SER A CA 1
ATOM 3873 C C . SER A 1 467 ? -34.511 2.056 9.341 1.00 93.62 467 SER A C 1
ATOM 3875 O O . SER A 1 467 ? -34.699 2.197 10.551 1.00 93.62 467 SER A O 1
ATOM 3877 N N . LYS A 1 468 ? -35.498 2.154 8.446 1.00 94.06 468 LYS A N 1
ATOM 3878 C CA . LYS A 1 468 ? -36.904 2.411 8.766 1.00 94.06 468 LYS A CA 1
ATOM 3879 C C . LYS A 1 468 ? -37.539 1.237 9.524 1.00 94.06 468 LYS A C 1
ATOM 3881 O O . LYS A 1 468 ? -38.103 1.456 10.600 1.00 94.06 468 LYS A O 1
ATOM 3886 N N . LEU A 1 469 ? -37.345 0.009 9.034 1.00 92.81 469 LEU A N 1
ATOM 3887 C CA . LEU A 1 469 ? -37.766 -1.228 9.705 1.00 92.81 469 LEU A CA 1
ATOM 3888 C C . LEU A 1 469 ? -37.140 -1.357 11.096 1.00 92.81 469 LEU A C 1
ATOM 3890 O O . LEU A 1 469 ? -37.858 -1.540 12.077 1.00 92.81 469 LEU A O 1
ATOM 3894 N N . ALA A 1 470 ? -35.820 -1.176 11.201 1.00 92.38 470 ALA A N 1
ATOM 3895 C CA . ALA A 1 470 ? -35.102 -1.243 12.474 1.00 92.38 470 ALA A CA 1
ATOM 3896 C C . ALA A 1 470 ? -35.588 -0.184 13.479 1.00 92.38 470 ALA A C 1
ATOM 3898 O O . ALA A 1 470 ? -35.535 -0.394 14.686 1.00 92.38 470 ALA A O 1
ATOM 3899 N N . SER A 1 471 ? -36.091 0.952 12.989 1.00 93.38 471 SER A N 1
ATOM 3900 C CA . SER A 1 471 ? -36.611 2.046 13.817 1.00 93.38 471 SER A CA 1
ATOM 3901 C C . SER A 1 471 ? -38.057 1.837 14.295 1.00 93.38 471 SER A C 1
ATOM 3903 O O . SER A 1 471 ? -38.564 2.672 15.058 1.00 93.38 471 SER A O 1
ATOM 3905 N N . GLY A 1 472 ? -38.708 0.747 13.868 1.00 87.94 472 GLY A N 1
ATOM 3906 C CA . GLY A 1 472 ? -40.093 0.407 14.207 1.00 87.94 472 GLY A CA 1
ATOM 3907 C C . GLY A 1 472 ? -41.140 1.205 13.427 1.00 87.94 472 GLY A C 1
ATOM 3908 O O . GLY A 1 472 ? -42.28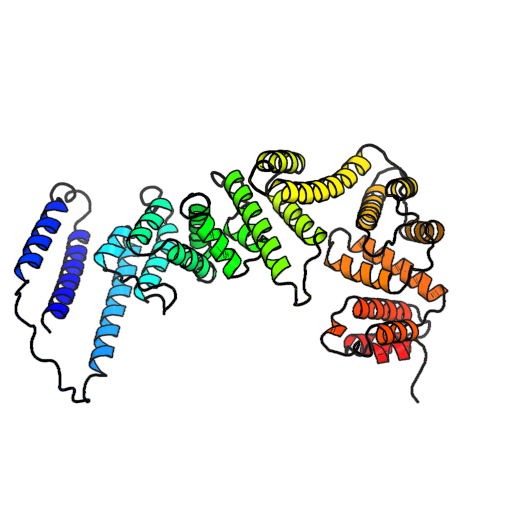1 1.301 13.866 1.00 87.94 472 GLY A O 1
ATOM 3909 N N . ILE A 1 473 ? -40.761 1.815 12.301 1.00 78.38 473 ILE A N 1
ATOM 3910 C CA . ILE A 1 473 ? -41.683 2.572 11.449 1.00 78.38 473 ILE A CA 1
ATOM 3911 C C . ILE A 1 473 ? -42.083 1.645 10.304 1.00 78.38 473 ILE A C 1
ATOM 3913 O O . ILE A 1 473 ? -41.440 1.612 9.260 1.00 78.38 473 ILE A O 1
ATOM 3917 N N . LEU A 1 474 ? -43.111 0.832 10.517 1.00 63.69 474 LEU A N 1
ATOM 3918 C CA . LEU A 1 474 ? -43.697 0.033 9.443 1.00 63.69 474 LEU A CA 1
ATOM 3919 C C . LEU A 1 474 ? -44.538 0.953 8.547 1.00 63.69 474 LEU A C 1
ATOM 3921 O O . LEU A 1 474 ? -45.318 1.760 9.051 1.00 63.69 474 LEU A O 1
ATOM 3925 N N . GLU A 1 475 ? -44.366 0.854 7.229 1.00 45.25 475 GLU A N 1
ATOM 3926 C CA . GLU A 1 475 ? -45.441 1.235 6.310 1.00 45.25 475 GLU A CA 1
ATOM 3927 C C . GLU A 1 475 ? -46.506 0.143 6.393 1.00 45.25 475 GLU A C 1
ATOM 3929 O O . GLU A 1 475 ? -46.181 -1.041 6.272 1.00 45.25 475 GLU A O 1
ATOM 3934 N N . ILE A 1 476 ? -47.740 0.558 6.683 1.00 35.03 476 ILE A N 1
ATOM 3935 C CA . ILE A 1 476 ? -48.942 -0.214 6.353 1.00 35.03 476 ILE A CA 1
ATOM 3936 C C . ILE A 1 476 ? -49.123 -0.146 4.842 1.00 35.03 476 ILE A C 1
ATOM 3938 O O . ILE A 1 476 ? -48.974 0.980 4.309 1.00 35.03 476 ILE A O 1
#

Mean predicted aligned error: 16.5 Å

Sequence (476 aa):
MRGHNLRFLFLAVIAAAVVLLMAGKQRQCLELISIEYFSKQYIAAVSNVSDPDSRALRYASKPGIGTEERGIGSSLKNKLYDSAFKWALKFHMNPKLLLYLLNVPFSHPHAEMDRNFGRWIHYVIKFESFQDEAHRFSESTFYKLLETKLTTEDMAMLFQSLETWPDGERLAGKMQAYMILNAPSRDVMHIAWNRVREPPEHVFRILNLENETIPDRDRLITEWLRYCRSYRETESAVAFQGLRIPDELFYSELLRLLRKTKADEDIIAFLQSIRNIDGMETFTDHIEAVADRTLLTHEILLKRVEHPETFFNRLHLQNAFLAYNSNFLKWLSYIAVYNKQPGIAPFTMEKAFEFIRSSSEVRRLDLYFGEFLEAKMKDVPELKEELRKMQTEVFKYWRSLNIKPLTLWNTVNVHKRGRLNTPEMKNSFAYRSIQSYTKYFAQHLDNTDVSNKVLIEIADGELYKASKLASGILEI

Secondary structure (DSSP, 8-state):
-HHHHHHHHHHHHHHHHHHHHHHS-TTSSTTS--HHHHHHHHHHHHHTT-----------PPP-S-SSHHHHHHHHHHHHHHHHHHHHHHTT--HHHHHHHHT-----TTS---HHHHHHHHHHHHHHTS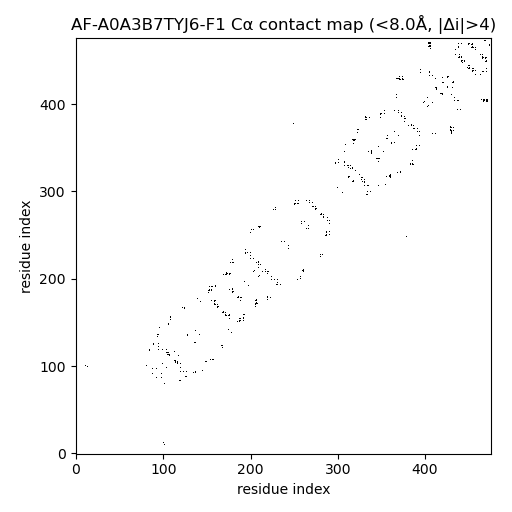--GGG---HHHHHHHHHTTS-HHHHHHHHHHHTTSTTTHHHHHHHHHHHHHSHHHHHHHHHHHHHHT--HHHHHHHTTTT-TT-TTHHHHHHHHHHHHHHHHHHHHHH-TTS-PPPHHHHHHHHHHHHTTTS-HHHHHHHHHHHTTSTTTHHHHHHHHHHHHHHHHHHHHHHH----HHHHHHHTTGGGS--TT-HHHHHHHHHHHHHTTSTTS----HHHHHHHHHHHS--S--SHHHHHHHHHHHHH-GGGHHHHHHHHHHHHHHHHHTT--HHHHHHHHHHHTTTGGGSHHHHTSHHHHHHHHHHHHHHHTSS-HHHHHHHHHHHHTT-HHHHHHHHTT----

InterPro domains:
  IPR040786 RXLR phytopathogen effector protein, WY-domain [PF18634] (134-176)

Nearest PDB structures (foldseek):
  4wnd-assembly1_A  TM=2.249E-01  e=9.480E-01  Homo sapiens
  4ynw-assembly2_B  TM=2.131E-01  e=1.116E+00  Thermochaetoides thermophila DSM 1495
  9gaw-assembly1_J  TM=1.600E-01  e=6.054E-01  Homo sapiens
  4jhr-assembly1_B  TM=2.434E-01  e=3.792E+00  Mus musculus

Solvent-accessible surface area (backbone atoms only — not comparable to full-atom values): 27504 Å² total; per-residue (Å²): 127,70,71,65,56,53,54,53,51,48,51,51,49,48,53,50,47,53,52,55,60,67,71,45,78,93,81,78,72,87,83,78,69,66,68,68,59,60,53,53,53,48,53,55,58,58,62,76,68,72,76,92,84,77,91,79,88,83,89,83,89,78,89,82,90,77,72,66,68,60,54,56,56,52,54,53,50,50,54,51,49,56,50,49,54,53,50,34,60,77,65,70,54,57,63,70,58,52,45,61,76,64,62,55,61,83,53,65,70,87,55,77,56,32,71,61,42,54,53,48,51,55,47,47,53,58,55,68,68,54,86,50,77,94,70,64,82,46,69,70,58,54,49,57,58,45,56,78,76,40,54,69,61,48,46,34,54,46,35,59,55,28,54,79,37,92,82,22,42,68,60,16,20,54,48,50,45,49,32,52,73,36,78,95,34,20,64,48,40,48,49,46,39,55,74,72,61,59,52,61,71,54,54,42,55,47,58,42,56,63,51,84,85,47,82,67,47,71,59,52,52,53,52,50,50,52,42,45,51,52,46,50,56,57,47,64,75,60,49,91,74,80,78,72,77,55,68,68,61,54,38,48,50,52,49,58,55,47,56,56,60,41,55,73,73,56,45,53,56,48,41,62,70,48,30,86,41,90,84,29,42,71,55,37,51,52,38,48,54,49,48,50,56,54,43,51,42,54,50,44,67,71,76,47,92,64,55,66,68,60,51,38,55,74,63,56,48,42,83,46,66,58,58,89,34,69,61,50,56,44,48,54,54,43,41,63,52,60,56,67,46,85,97,57,84,70,71,45,58,64,57,53,50,52,48,51,58,72,54,29,87,63,85,62,88,42,71,63,38,46,20,40,42,48,47,41,40,71,76,39,64,93,47,27,68,60,38,49,50,43,48,50,49,52,47,52,51,40,48,75,71,66,56,40,42,39,58,54,50,52,54,51,24,59,78,53,72,69,42,55,84,37,80,75,32,61,72,32,39,60,46,47,31,52,50,54,45,32,52,54,54,23,74,69,44,96,48,62,70,61,24,53,52,27,54,50,29,46,73,74,68,37,53,69,61,18,15,31,52,64,53,69,55,73,83,128

Radius of gyration: 33.81 Å; Cα contacts (8 Å, |Δi|>4): 364; chains: 1; bounding box: 90×48×99 Å

Organism: Bremia lactucae (NCBI:txid4779)

pLDDT: mean 77.66, std 18.93, range [26.14, 97.31]